Protein AF-A0A7S2E5N7-F1 (afdb_monomer_lite)

Structure (mmCIF, N/CA/C/O backbone):
data_AF-A0A7S2E5N7-F1
#
_entry.id   AF-A0A7S2E5N7-F1
#
loop_
_atom_site.group_PDB
_atom_site.id
_atom_site.type_symbol
_atom_site.label_atom_id
_atom_site.label_alt_id
_atom_site.label_comp_id
_atom_site.label_asym_id
_atom_site.label_entity_id
_atom_site.label_seq_id
_atom_site.pdbx_PDB_ins_code
_atom_site.Cartn_x
_atom_site.Cartn_y
_atom_site.Cartn_z
_atom_site.occupancy
_atom_site.B_iso_or_equiv
_atom_site.auth_seq_id
_atom_site.auth_comp_id
_atom_site.auth_asym_id
_atom_site.auth_atom_id
_atom_site.pdbx_PDB_model_num
ATOM 1 N N . MET A 1 1 ? 35.882 16.442 -10.210 1.00 38.28 1 MET A N 1
ATOM 2 C CA . MET A 1 1 ? 36.477 16.479 -11.564 1.00 38.28 1 MET A CA 1
ATOM 3 C C . MET A 1 1 ? 35.347 16.732 -12.545 1.00 38.28 1 MET A C 1
ATOM 5 O O . MET A 1 1 ? 34.490 15.872 -12.676 1.00 38.28 1 MET A O 1
ATOM 9 N N . SER A 1 2 ? 35.276 17.929 -13.128 1.00 24.86 2 SER A N 1
ATOM 10 C CA . SER A 1 2 ? 34.204 18.296 -14.065 1.00 24.86 2 SER A CA 1
ATOM 11 C C . SER A 1 2 ? 34.407 17.632 -15.429 1.00 24.86 2 SER A C 1
ATOM 13 O O . SER A 1 2 ? 35.551 17.563 -15.889 1.00 24.86 2 SER A O 1
ATOM 15 N N . PRO A 1 3 ? 33.338 17.189 -16.109 1.00 29.69 3 PRO A N 1
ATOM 16 C CA . PRO A 1 3 ? 33.450 16.678 -17.465 1.00 29.69 3 PRO A CA 1
ATOM 17 C C . PRO A 1 3 ? 33.755 17.831 -18.432 1.00 29.69 3 PRO A C 1
ATOM 19 O O . PRO A 1 3 ? 33.106 18.877 -18.407 1.00 29.69 3 PRO A O 1
ATOM 22 N N . LYS A 1 4 ? 34.764 17.644 -19.287 1.00 27.67 4 LYS A N 1
ATOM 23 C CA . LYS A 1 4 ? 35.019 18.513 -20.442 1.00 27.67 4 LYS A CA 1
ATOM 24 C C . LYS A 1 4 ? 34.140 18.047 -21.602 1.00 27.67 4 LYS A C 1
ATOM 26 O O . LYS A 1 4 ? 34.305 16.922 -22.066 1.00 27.67 4 LYS A O 1
ATOM 31 N N . LEU A 1 5 ? 33.260 18.921 -22.092 1.00 29.95 5 LEU A N 1
ATOM 32 C CA . LEU A 1 5 ? 32.645 18.763 -23.410 1.00 29.95 5 LEU A CA 1
ATOM 33 C C . LEU A 1 5 ? 33.728 18.904 -24.486 1.00 29.95 5 LEU A C 1
ATOM 35 O O . LEU A 1 5 ? 34.414 19.925 -24.556 1.00 29.95 5 LEU A O 1
ATOM 39 N N . ILE A 1 6 ? 33.870 17.881 -25.326 1.00 33.41 6 ILE A N 1
ATOM 40 C CA . ILE A 1 6 ? 34.671 17.944 -26.547 1.00 33.41 6 ILE A CA 1
ATOM 41 C C . ILE A 1 6 ? 33.729 18.374 -27.669 1.00 33.41 6 ILE A C 1
ATOM 43 O O . ILE A 1 6 ? 32.835 17.635 -28.072 1.00 33.41 6 ILE A O 1
ATOM 47 N N . HIS A 1 7 ? 33.922 19.604 -28.133 1.00 31.59 7 HIS A N 1
ATOM 48 C CA . HIS A 1 7 ? 33.213 20.175 -29.268 1.00 31.59 7 HIS A CA 1
ATOM 49 C C . HIS A 1 7 ? 33.790 19.560 -30.550 1.00 31.59 7 HIS A C 1
ATOM 51 O O . HIS A 1 7 ? 34.915 19.874 -30.940 1.00 31.59 7 HIS A O 1
ATOM 57 N N . PHE A 1 8 ? 33.040 18.676 -31.207 1.00 34.97 8 PHE A N 1
ATOM 58 C CA . PHE A 1 8 ? 33.316 18.341 -32.602 1.00 34.97 8 PHE A CA 1
ATOM 59 C C . PHE A 1 8 ? 32.824 19.516 -33.457 1.00 34.97 8 PHE A C 1
ATOM 61 O O . PHE A 1 8 ? 31.727 20.035 -33.242 1.00 34.97 8 PHE A O 1
ATOM 68 N N . GLY A 1 9 ? 33.707 20.040 -34.308 1.00 34.22 9 GLY A N 1
ATOM 69 C CA . GLY A 1 9 ? 33.466 21.262 -35.075 1.00 34.22 9 GLY A CA 1
ATOM 70 C C . GLY A 1 9 ? 32.307 21.133 -36.074 1.00 34.22 9 GLY A C 1
ATOM 71 O O . GLY A 1 9 ? 31.934 20.019 -36.442 1.00 34.22 9 GLY A O 1
ATOM 72 N N . PRO A 1 10 ? 31.749 22.259 -36.547 1.00 36.84 10 PRO A N 1
ATOM 73 C CA . PRO A 1 10 ? 30.744 22.249 -37.594 1.00 36.84 10 PRO A CA 1
ATOM 74 C C . PRO A 1 10 ? 31.428 22.238 -38.964 1.00 36.84 10 PRO A C 1
ATOM 76 O O . PRO A 1 10 ? 32.182 23.145 -39.295 1.00 36.84 10 PRO A O 1
ATOM 79 N N . ASN A 1 11 ? 31.144 21.212 -39.755 1.00 33.34 11 ASN A N 1
ATOM 80 C CA . ASN A 1 11 ? 31.268 21.178 -41.212 1.00 33.34 11 ASN A CA 1
ATOM 81 C C . ASN A 1 11 ? 30.234 20.132 -41.673 1.00 33.34 11 ASN A C 1
ATOM 83 O O . ASN A 1 11 ? 30.230 19.046 -41.107 1.00 33.34 11 ASN A O 1
ATOM 87 N N . ILE A 1 12 ? 29.327 20.283 -42.636 1.00 34.44 12 ILE A N 1
ATOM 88 C CA . ILE A 1 12 ? 28.968 21.272 -43.659 1.00 34.44 12 ILE A CA 1
ATOM 89 C C . ILE A 1 12 ? 27.537 20.868 -44.091 1.00 34.44 12 ILE A C 1
ATOM 91 O O . ILE A 1 12 ? 27.281 19.677 -44.236 1.00 34.44 12 ILE A O 1
ATOM 95 N N . PHE A 1 13 ? 26.652 21.832 -44.336 1.00 32.62 13 PHE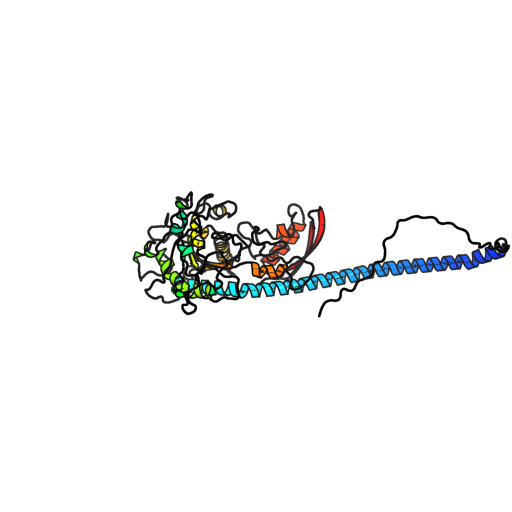 A N 1
ATOM 96 C CA . PHE A 1 13 ? 25.594 21.816 -45.368 1.00 32.62 13 PHE A CA 1
ATOM 97 C C . PHE A 1 13 ? 25.376 23.301 -45.684 1.00 32.62 13 PHE A C 1
ATOM 99 O O . PHE A 1 13 ? 25.007 24.064 -44.798 1.00 32.62 13 PHE A O 1
ATOM 106 N N . ASP A 1 14 ? 26.052 23.827 -46.694 1.00 34.06 14 ASP A N 1
ATOM 107 C CA . ASP A 1 14 ? 25.690 23.857 -48.115 1.00 34.06 14 ASP A CA 1
ATOM 108 C C . ASP A 1 14 ? 24.516 24.791 -48.455 1.00 34.06 14 ASP A C 1
ATOM 110 O O . ASP A 1 14 ? 23.426 24.716 -47.896 1.00 34.06 14 ASP A O 1
ATOM 114 N N . ASP A 1 15 ? 24.859 25.618 -49.435 1.00 34.59 15 ASP A N 1
ATOM 115 C CA . ASP A 1 15 ? 24.103 26.408 -50.392 1.00 34.59 15 ASP A CA 1
ATOM 116 C C . ASP A 1 15 ? 23.296 27.662 -50.015 1.00 34.59 15 ASP A C 1
ATOM 118 O O . ASP A 1 15 ? 22.478 27.711 -49.098 1.00 34.59 15 ASP A O 1
ATOM 122 N N . GLY A 1 16 ? 23.500 28.674 -50.868 1.00 31.98 16 GLY A N 1
ATOM 123 C CA . GLY A 1 16 ? 22.675 29.872 -50.979 1.00 31.98 16 GLY A CA 1
ATOM 124 C C . GLY A 1 16 ? 23.368 31.177 -50.592 1.00 31.98 16 GLY A C 1
ATOM 125 O O . GLY A 1 16 ? 23.094 31.716 -49.529 1.00 31.98 16 GLY A O 1
ATOM 126 N N . ASP A 1 17 ? 24.206 31.739 -51.470 1.00 31.36 17 ASP A N 1
ATOM 127 C CA . ASP A 1 17 ? 23.758 32.918 -52.228 1.00 31.36 17 ASP A CA 1
ATOM 128 C C . ASP A 1 17 ? 24.754 33.313 -53.334 1.00 31.36 17 ASP A C 1
ATOM 130 O O . ASP A 1 17 ? 25.907 33.697 -53.124 1.00 31.36 17 ASP A O 1
ATOM 134 N N . THR A 1 18 ? 24.239 33.234 -54.550 1.00 41.03 18 THR A N 1
ATOM 135 C CA . THR A 1 18 ? 24.543 34.071 -55.703 1.00 41.03 18 THR A CA 1
ATOM 136 C C . THR A 1 18 ? 25.158 35.441 -55.385 1.00 41.03 18 THR A C 1
ATOM 138 O O . THR A 1 18 ? 24.499 36.311 -54.824 1.00 41.03 18 THR A O 1
ATOM 141 N N . ARG A 1 19 ? 26.344 35.727 -55.944 1.00 34.19 19 ARG A N 1
ATOM 142 C CA . ARG A 1 19 ? 26.562 36.985 -56.687 1.00 34.19 19 ARG A CA 1
ATOM 143 C C . ARG A 1 19 ? 27.812 36.974 -57.557 1.00 34.19 19 ARG A C 1
ATOM 145 O O . ARG A 1 19 ? 28.945 36.845 -57.109 1.00 34.19 19 ARG A O 1
ATOM 152 N N . SER A 1 20 ? 27.547 37.200 -58.836 1.00 42.69 20 SER A N 1
ATOM 153 C CA . SER A 1 20 ? 28.488 37.586 -59.871 1.00 42.69 20 SER A CA 1
ATOM 154 C C . SER A 1 20 ? 29.316 38.809 -59.473 1.00 42.69 20 SER A C 1
ATOM 156 O O . SER A 1 20 ? 28.750 39.878 -59.245 1.00 42.69 20 SER A O 1
ATOM 158 N N . VAL A 1 21 ? 30.641 38.702 -59.553 1.00 37.00 21 VAL A N 1
ATOM 159 C CA . VAL A 1 21 ? 31.496 39.825 -59.963 1.00 37.00 21 VAL A CA 1
ATOM 160 C C . VAL A 1 21 ? 32.551 39.284 -60.921 1.00 37.00 21 VAL A C 1
ATOM 162 O O . VAL A 1 21 ? 33.635 38.853 -60.545 1.00 37.00 21 VAL A O 1
ATOM 165 N N . MET A 1 22 ? 32.197 39.309 -62.204 1.00 35.25 22 MET A N 1
ATOM 166 C CA . MET A 1 22 ? 33.171 39.371 -63.282 1.00 35.25 22 MET A CA 1
ATOM 167 C C . MET A 1 22 ? 33.842 40.748 -63.221 1.00 35.25 22 MET A C 1
ATOM 169 O O . MET A 1 22 ? 33.178 41.758 -63.439 1.00 35.25 22 MET A O 1
ATOM 173 N N . SER A 1 23 ? 35.155 40.799 -63.003 1.00 32.78 23 SER A N 1
ATOM 174 C CA . SER A 1 23 ? 35.971 41.885 -63.551 1.00 32.78 23 SER A CA 1
ATOM 175 C C . SER A 1 23 ? 37.411 41.430 -63.775 1.00 32.78 23 SER A C 1
ATOM 177 O O . SER A 1 23 ? 38.221 41.340 -62.859 1.00 32.78 23 SER A O 1
ATOM 179 N N . LYS A 1 24 ? 37.661 41.084 -65.041 1.00 43.28 24 LYS A N 1
ATOM 180 C CA . LYS A 1 24 ? 38.868 41.343 -65.835 1.00 43.28 24 LYS A CA 1
ATOM 181 C C . LYS A 1 24 ? 40.167 41.612 -65.060 1.00 43.28 24 LYS A C 1
ATOM 183 O O . LYS A 1 24 ? 40.438 42.749 -64.697 1.00 43.28 24 LYS A O 1
ATOM 188 N N . HIS A 1 25 ? 41.059 40.623 -65.065 1.00 35.06 25 HIS A N 1
ATOM 189 C CA . HIS A 1 25 ? 42.471 40.879 -65.347 1.00 35.06 25 HIS A CA 1
ATOM 190 C C . HIS A 1 25 ? 43.102 39.707 -66.113 1.00 35.06 25 HIS A C 1
ATOM 192 O O . HIS A 1 25 ? 43.329 38.631 -65.580 1.00 35.06 25 HIS A O 1
ATOM 198 N N . VAL A 1 26 ? 43.311 39.960 -67.409 1.00 46.56 26 VAL A N 1
ATOM 199 C CA . VAL A 1 26 ? 44.480 39.591 -68.222 1.00 46.56 26 VAL A CA 1
ATOM 200 C C . VAL A 1 26 ? 45.139 38.243 -67.905 1.00 46.56 26 VAL A C 1
ATOM 202 O O . VAL A 1 26 ? 46.057 38.160 -67.098 1.00 46.56 26 VAL A O 1
ATOM 205 N N . LEU A 1 27 ? 44.762 37.224 -68.678 1.00 40.72 27 LEU A N 1
ATOM 206 C CA . LEU A 1 27 ? 45.676 36.179 -69.142 1.00 40.72 27 LEU A CA 1
ATOM 207 C C . LEU A 1 27 ? 45.363 35.917 -70.622 1.00 40.72 27 LEU A C 1
ATOM 209 O O . LEU A 1 27 ? 44.725 34.933 -70.988 1.00 40.72 27 LEU A O 1
ATOM 213 N N . GLU A 1 28 ? 45.808 36.835 -71.483 1.00 42.47 28 GLU A N 1
ATOM 214 C CA . GLU A 1 28 ? 46.096 36.503 -72.879 1.00 42.47 28 GLU A CA 1
ATOM 215 C C . GLU A 1 28 ? 47.211 35.455 -72.872 1.00 42.47 28 GLU A C 1
ATOM 217 O O . GLU A 1 28 ? 48.400 35.762 -72.783 1.00 42.47 28 GLU A O 1
ATOM 222 N N . ARG A 1 29 ? 46.821 34.181 -72.905 1.00 42.53 29 ARG A N 1
ATOM 223 C CA . ARG A 1 29 ? 47.740 33.081 -73.164 1.00 42.53 29 ARG A CA 1
ATOM 224 C C . ARG A 1 29 ? 47.492 32.629 -74.590 1.00 42.53 29 ARG A C 1
ATOM 226 O O . ARG A 1 29 ? 46.516 31.942 -74.863 1.00 42.53 29 ARG A O 1
ATOM 233 N N . ASN A 1 30 ? 48.385 33.076 -75.469 1.00 41.56 30 ASN A N 1
ATOM 234 C CA . ASN A 1 30 ? 48.567 32.602 -76.835 1.00 41.56 30 ASN A CA 1
ATOM 235 C C . ASN A 1 30 ? 48.132 31.138 -76.990 1.00 41.56 30 ASN A C 1
ATOM 237 O O . ASN A 1 30 ? 48.747 30.243 -76.401 1.00 41.56 30 ASN A O 1
ATOM 241 N N . GLU A 1 31 ? 47.116 30.891 -77.818 1.00 47.56 31 GLU A N 1
ATOM 242 C CA . GLU A 1 31 ? 46.881 29.571 -78.393 1.00 47.56 31 GLU A CA 1
ATOM 243 C C . GLU A 1 31 ? 48.090 29.228 -79.267 1.00 47.56 31 GLU A C 1
ATOM 245 O O . GLU A 1 31 ? 48.188 29.593 -80.438 1.00 47.56 31 GLU A O 1
ATOM 250 N N . GLY A 1 32 ? 49.076 28.571 -78.656 1.00 46.22 32 GLY A N 1
ATOM 251 C CA . GLY A 1 32 ? 50.241 28.081 -79.367 1.00 46.22 32 GLY A CA 1
ATOM 252 C C . GLY A 1 32 ? 49.816 27.109 -80.481 1.00 46.22 32 GLY A C 1
ATOM 253 O O . GLY A 1 32 ? 48.914 26.291 -80.277 1.00 46.22 32 GLY A O 1
ATOM 254 N N . PRO A 1 33 ? 50.495 27.110 -81.641 1.00 52.97 33 PRO A N 1
ATOM 255 C CA . PRO A 1 33 ? 50.171 26.276 -82.808 1.00 52.97 33 PRO A CA 1
ATOM 256 C C . PRO A 1 33 ? 50.365 24.754 -82.600 1.00 52.97 33 PRO A C 1
ATOM 258 O O . PRO A 1 33 ? 50.313 23.981 -83.556 1.00 52.97 33 PRO A O 1
ATOM 261 N N . LEU A 1 34 ? 50.549 24.289 -81.360 1.00 52.31 34 LEU A N 1
ATOM 262 C CA . LEU A 1 34 ? 50.794 22.888 -80.998 1.00 52.31 34 LEU A CA 1
ATOM 263 C C . LEU A 1 34 ? 49.529 22.007 -81.032 1.00 52.31 34 LEU A C 1
ATOM 265 O O . LEU A 1 34 ? 49.624 20.817 -81.325 1.00 52.31 34 LEU A O 1
ATOM 269 N N . LEU A 1 35 ? 48.330 22.573 -80.839 1.00 52.44 35 LEU A N 1
ATOM 270 C CA . LEU A 1 35 ? 47.051 21.829 -80.830 1.00 52.44 35 LEU A CA 1
ATOM 271 C C . LEU A 1 35 ? 46.568 21.354 -82.221 1.00 52.44 35 LEU A C 1
ATOM 273 O O . LEU A 1 35 ? 45.646 20.531 -82.323 1.00 52.44 35 LEU A O 1
ATOM 277 N N . LYS A 1 36 ? 47.193 21.839 -83.306 1.00 54.59 36 LYS A N 1
ATOM 278 C CA . LYS A 1 36 ? 46.898 21.435 -84.697 1.00 54.59 36 LYS A CA 1
ATOM 279 C C . LYS A 1 36 ? 47.844 20.360 -85.249 1.00 54.59 36 LYS A C 1
ATOM 281 O O . LYS A 1 36 ? 47.576 19.825 -86.325 1.00 54.59 36 LYS A O 1
ATOM 286 N N . LEU A 1 37 ? 48.907 19.987 -84.532 1.00 58.72 37 LEU A N 1
ATOM 287 C CA . LEU A 1 37 ? 49.806 18.917 -84.970 1.00 58.72 37 LEU A CA 1
ATOM 288 C C . LEU A 1 37 ? 49.152 17.544 -84.764 1.00 58.72 37 LEU A C 1
ATOM 290 O O . LEU A 1 37 ? 48.851 17.141 -83.640 1.00 58.72 37 LEU A O 1
ATOM 294 N N . ARG A 1 38 ? 48.969 16.791 -85.862 1.00 67.62 38 ARG A N 1
ATOM 295 C CA . ARG A 1 38 ? 48.441 15.410 -85.839 1.00 67.62 38 ARG A CA 1
ATOM 296 C C . ARG A 1 38 ? 49.212 14.525 -84.854 1.00 67.62 38 ARG A C 1
ATOM 298 O O . ARG A 1 38 ? 48.595 13.736 -84.152 1.00 67.62 38 ARG A O 1
ATOM 305 N N . LEU A 1 39 ? 50.530 14.710 -84.754 1.00 69.88 39 LEU A N 1
ATOM 306 C CA . LEU A 1 39 ? 51.394 13.963 -83.837 1.00 69.88 39 LEU A CA 1
ATOM 307 C C . LEU A 1 39 ? 51.073 14.243 -82.357 1.00 69.88 39 LEU A C 1
ATOM 309 O O . LEU A 1 39 ? 51.044 13.320 -81.554 1.00 69.88 39 LEU A O 1
ATOM 313 N N . PHE A 1 40 ? 50.763 15.495 -81.999 1.00 71.75 40 PHE A N 1
ATOM 314 C CA . PHE A 1 40 ? 50.381 15.871 -80.634 1.00 71.75 40 PHE A CA 1
ATOM 315 C C . PHE A 1 40 ? 49.036 15.248 -80.241 1.00 71.75 40 PHE A C 1
ATOM 317 O O . PHE A 1 40 ? 48.906 14.710 -79.148 1.00 71.75 40 PHE A O 1
ATOM 324 N N . ARG A 1 41 ? 48.061 15.216 -81.162 1.00 68.00 41 ARG A N 1
ATOM 325 C CA . ARG A 1 41 ? 46.785 14.505 -80.948 1.00 68.00 41 ARG A CA 1
ATOM 326 C C . ARG A 1 41 ? 46.974 12.995 -80.803 1.00 68.00 41 ARG A C 1
ATOM 328 O O . ARG A 1 41 ? 46.280 12.390 -79.996 1.00 68.00 41 ARG A O 1
ATOM 335 N N . TRP A 1 42 ? 47.922 12.404 -81.532 1.00 76.81 42 TRP A N 1
ATOM 336 C CA . TRP A 1 42 ? 48.291 10.995 -81.373 1.00 76.81 42 TRP A CA 1
ATOM 337 C C . TRP A 1 42 ? 48.963 10.719 -80.025 1.00 76.81 42 TRP A C 1
ATOM 339 O O . TRP A 1 42 ? 48.611 9.741 -79.383 1.00 76.81 42 TRP A O 1
ATOM 349 N N . ILE A 1 43 ? 49.859 11.589 -79.548 1.00 76.69 43 ILE A N 1
ATOM 350 C CA . ILE A 1 43 ? 50.475 11.459 -78.215 1.00 76.69 43 ILE A CA 1
ATOM 351 C C . ILE A 1 43 ? 49.420 11.625 -77.112 1.00 76.69 43 ILE A C 1
ATOM 353 O O . ILE A 1 43 ? 49.357 10.815 -76.191 1.00 76.69 43 ILE A O 1
ATOM 357 N N . VAL A 1 44 ? 48.541 12.624 -77.218 1.00 76.06 44 VAL A N 1
ATOM 358 C CA . VAL A 1 44 ? 47.434 12.803 -76.268 1.00 76.06 44 VAL A CA 1
ATOM 359 C C . VAL A 1 44 ? 46.489 11.595 -76.306 1.00 76.06 44 VAL A C 1
ATOM 361 O O . VAL A 1 44 ? 46.144 11.065 -75.257 1.00 76.06 44 VAL A O 1
ATOM 364 N N . GLY A 1 45 ? 46.127 11.101 -77.492 1.00 73.81 45 GLY A N 1
ATOM 365 C CA . GLY A 1 45 ? 45.219 9.964 -77.657 1.00 73.81 45 GLY A CA 1
ATOM 366 C C . GLY A 1 45 ? 45.802 8.602 -77.264 1.00 73.81 45 GLY A C 1
ATOM 367 O O . GLY A 1 45 ? 45.065 7.772 -76.746 1.00 73.81 45 GLY A O 1
ATOM 368 N N . LEU A 1 46 ? 47.100 8.359 -77.479 1.00 80.06 46 LEU A N 1
ATOM 369 C CA . LEU A 1 46 ? 47.747 7.068 -77.193 1.00 80.06 46 LEU A CA 1
ATOM 370 C C . LEU A 1 46 ? 48.449 7.006 -75.840 1.00 80.06 46 LEU A C 1
ATOM 372 O O . LEU A 1 46 ? 48.663 5.911 -75.333 1.00 80.06 46 LEU A O 1
ATOM 376 N N . VAL A 1 47 ? 48.842 8.143 -75.266 1.00 80.00 47 VAL A N 1
ATOM 377 C CA . VAL A 1 47 ? 49.600 8.172 -74.006 1.00 80.00 47 VAL A CA 1
ATOM 378 C C . VAL A 1 47 ? 48.758 8.784 -72.897 1.00 80.00 47 VAL A C 1
ATOM 380 O O . VAL A 1 47 ? 48.544 8.150 -71.867 1.00 80.00 47 VAL A O 1
ATOM 383 N N . VAL A 1 48 ? 48.226 9.989 -73.110 1.00 80.38 48 VAL A N 1
ATOM 384 C CA . VAL A 1 48 ? 47.514 10.727 -72.054 1.00 80.38 48 VAL A CA 1
ATOM 385 C C . VAL A 1 48 ? 46.138 10.125 -71.777 1.00 80.38 48 VAL A C 1
ATOM 387 O O . VAL A 1 48 ? 45.798 9.920 -70.617 1.00 80.38 48 VAL A O 1
ATOM 390 N N . VAL A 1 49 ? 45.357 9.795 -72.809 1.00 77.75 49 VAL A N 1
ATOM 391 C CA . VAL A 1 49 ? 44.014 9.219 -72.629 1.00 77.75 49 VAL A CA 1
ATOM 392 C C . VAL A 1 49 ? 44.067 7.870 -71.899 1.00 77.75 49 VAL A C 1
ATOM 394 O O . VAL A 1 49 ? 43.345 7.740 -70.914 1.00 77.75 49 VAL A O 1
ATOM 397 N N . PRO A 1 50 ? 44.931 6.897 -72.254 1.00 85.38 50 PRO A N 1
ATOM 398 C CA . PRO A 1 50 ? 45.041 5.657 -71.486 1.00 85.38 50 PRO A CA 1
ATOM 399 C C . PRO A 1 50 ? 45.498 5.881 -70.046 1.00 85.38 50 PRO A C 1
ATOM 401 O O . PRO A 1 50 ? 44.958 5.24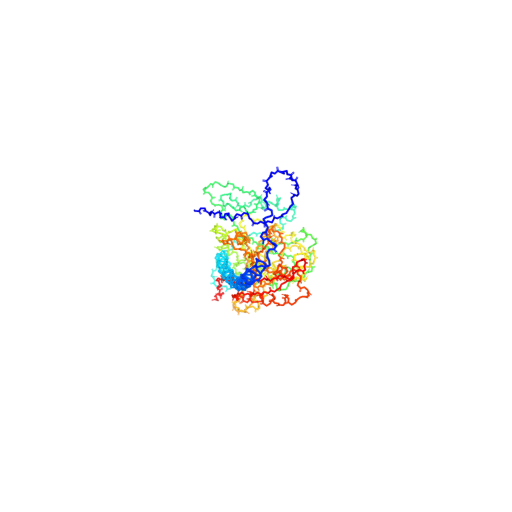6 -69.148 1.00 85.38 50 PRO A O 1
ATOM 404 N N . LEU A 1 51 ? 46.425 6.815 -69.800 1.00 82.19 51 LEU A N 1
ATOM 405 C CA . LEU A 1 51 ? 46.836 7.175 -68.439 1.00 82.19 51 LEU A CA 1
ATOM 406 C C . LEU A 1 51 ? 45.670 7.739 -67.619 1.00 82.19 51 LEU A C 1
ATOM 408 O O . LEU A 1 51 ? 45.473 7.310 -66.487 1.00 82.19 51 LEU A O 1
ATOM 412 N N . VAL A 1 52 ? 44.875 8.647 -68.192 1.00 82.06 52 VAL A N 1
ATOM 413 C CA . VAL A 1 52 ? 43.692 9.223 -67.531 1.00 82.06 52 VAL A CA 1
ATOM 414 C C . VAL A 1 52 ? 42.603 8.170 -67.316 1.00 82.06 52 VAL A C 1
ATOM 416 O O . VAL A 1 52 ? 41.977 8.134 -66.263 1.00 82.06 52 VAL A O 1
ATOM 419 N N . VAL A 1 53 ? 42.379 7.277 -68.282 1.00 86.50 53 VAL A N 1
ATOM 420 C CA . VAL A 1 53 ? 41.414 6.178 -68.130 1.00 86.50 53 VAL A CA 1
ATOM 421 C C . VAL A 1 53 ? 41.862 5.228 -67.020 1.00 86.50 53 VAL A C 1
ATOM 423 O O . VAL A 1 53 ? 41.053 4.867 -66.171 1.00 86.50 53 VAL A O 1
ATOM 426 N N . VAL A 1 54 ? 43.146 4.864 -66.970 1.00 88.69 54 VAL A N 1
ATOM 427 C CA . VAL A 1 54 ? 43.694 3.999 -65.917 1.00 88.69 54 VAL A CA 1
ATOM 428 C C . VAL A 1 54 ? 43.586 4.662 -64.545 1.00 88.69 54 VAL A C 1
ATOM 430 O O . VAL A 1 54 ? 43.163 3.999 -63.602 1.00 88.69 54 VAL A O 1
ATOM 433 N N . THR A 1 55 ? 43.896 5.955 -64.409 1.00 84.19 55 THR A N 1
ATOM 434 C CA . THR A 1 55 ? 43.746 6.646 -63.119 1.00 84.19 55 THR A CA 1
ATOM 435 C C . THR A 1 55 ? 42.288 6.735 -62.686 1.00 84.19 55 THR A C 1
ATOM 437 O O . THR A 1 55 ? 42.001 6.446 -61.530 1.00 84.19 55 THR A O 1
ATOM 440 N N . VAL A 1 56 ? 41.355 7.038 -63.596 1.00 86.25 56 VAL A N 1
ATOM 441 C CA . VAL A 1 56 ? 39.912 7.049 -63.294 1.00 86.25 56 VAL A CA 1
ATOM 442 C C . VAL A 1 56 ? 39.423 5.663 -62.872 1.00 86.25 56 VAL A C 1
ATOM 444 O O . VAL A 1 56 ? 38.690 5.555 -61.891 1.00 86.25 56 VAL A O 1
ATOM 447 N N . VAL A 1 57 ? 39.850 4.598 -63.558 1.00 88.69 57 VAL A N 1
ATOM 448 C CA . VAL A 1 57 ? 39.487 3.217 -63.202 1.00 88.69 57 VAL A CA 1
ATOM 449 C C . VAL A 1 57 ? 40.053 2.837 -61.833 1.00 88.69 57 VAL A C 1
ATOM 451 O O . VAL A 1 57 ? 39.315 2.304 -61.009 1.00 88.69 57 VAL A O 1
ATOM 454 N N . ILE A 1 58 ? 41.321 3.150 -61.546 1.00 87.19 58 ILE A N 1
ATOM 455 C CA . ILE A 1 58 ? 41.928 2.898 -60.229 1.00 87.19 58 ILE A CA 1
ATOM 456 C C . ILE A 1 58 ? 41.185 3.676 -59.141 1.00 87.19 58 ILE A C 1
ATOM 458 O O . ILE A 1 58 ? 40.823 3.091 -58.123 1.00 87.19 58 ILE A O 1
ATOM 462 N N . SER A 1 59 ? 40.907 4.965 -59.356 1.00 80.50 59 SER A N 1
ATOM 463 C CA . SER A 1 59 ? 40.148 5.781 -58.408 1.00 80.50 59 SER A CA 1
ATOM 464 C C . SER A 1 59 ? 38.755 5.208 -58.161 1.00 80.50 59 SER A C 1
ATOM 466 O O . SER A 1 59 ? 38.376 5.052 -57.008 1.00 80.50 59 SER A O 1
ATOM 468 N N . ALA A 1 60 ? 38.024 4.814 -59.207 1.00 83.06 60 ALA A N 1
ATOM 469 C CA . ALA A 1 60 ? 36.702 4.207 -59.068 1.00 83.06 60 ALA A CA 1
ATOM 470 C C . ALA A 1 60 ? 36.751 2.884 -58.285 1.00 83.06 60 ALA A C 1
ATOM 472 O O . ALA A 1 60 ? 35.942 2.679 -57.381 1.00 83.06 60 ALA A O 1
ATOM 473 N N . VAL A 1 61 ? 37.721 2.009 -58.574 1.00 89.06 61 VAL A N 1
ATOM 474 C CA . VAL A 1 61 ? 37.902 0.738 -57.851 1.00 89.06 61 VAL A CA 1
ATOM 475 C C . VAL A 1 61 ? 38.229 0.987 -56.378 1.00 89.06 61 VAL A C 1
ATOM 477 O O . VAL A 1 61 ? 37.616 0.370 -55.509 1.00 89.06 61 VAL A O 1
ATOM 480 N N . VAL A 1 62 ? 39.137 1.920 -56.079 1.00 84.50 62 VAL A N 1
ATOM 481 C CA . VAL A 1 62 ? 39.495 2.282 -54.699 1.00 84.50 62 VAL A CA 1
ATOM 482 C C . VAL A 1 62 ? 38.304 2.903 -53.965 1.00 84.50 62 VAL A C 1
ATOM 484 O O . VAL A 1 62 ? 38.051 2.539 -52.820 1.00 84.50 62 VAL A O 1
ATOM 487 N N . THR A 1 63 ? 37.525 3.781 -54.603 1.00 78.50 63 THR A N 1
ATOM 488 C CA . THR A 1 63 ? 36.313 4.364 -54.005 1.00 78.50 63 THR A CA 1
ATOM 489 C C . THR A 1 63 ? 35.258 3.300 -53.705 1.00 78.50 63 THR A C 1
ATOM 491 O O . THR A 1 63 ? 34.663 3.335 -52.631 1.00 78.50 63 THR A O 1
ATOM 494 N N . VAL A 1 64 ? 35.048 2.327 -54.599 1.00 83.62 64 VAL A N 1
ATOM 495 C CA . VAL A 1 64 ? 34.123 1.205 -54.360 1.00 83.62 64 VAL A CA 1
ATOM 496 C C . VAL A 1 64 ? 34.608 0.335 -53.200 1.00 83.62 64 VAL A C 1
ATOM 498 O O . VAL A 1 64 ? 33.816 0.008 -52.319 1.00 83.62 64 VAL A O 1
ATOM 501 N N . GLN A 1 65 ? 35.901 0.005 -53.151 1.00 82.25 65 GLN A N 1
ATOM 502 C CA . GLN A 1 65 ? 36.475 -0.781 -52.054 1.00 82.25 65 GLN A CA 1
ATOM 503 C C . GLN A 1 65 ? 36.388 -0.049 -50.711 1.00 82.25 65 GLN A C 1
ATOM 505 O O . GLN A 1 65 ? 35.993 -0.649 -49.713 1.00 82.25 65 GLN A O 1
ATOM 510 N N . LEU A 1 66 ? 36.693 1.253 -50.683 1.00 73.88 66 LEU A N 1
ATOM 511 C CA . LEU A 1 66 ? 36.532 2.084 -49.491 1.00 73.88 66 LEU A CA 1
ATOM 512 C C . LEU A 1 66 ? 35.067 2.149 -49.064 1.00 73.88 66 LEU A C 1
ATOM 514 O O . LEU A 1 66 ? 34.780 1.931 -47.894 1.00 73.88 66 LEU A O 1
ATOM 518 N N . SER A 1 67 ? 34.137 2.389 -49.991 1.00 75.19 67 SER A N 1
ATOM 519 C CA . SER A 1 67 ? 32.702 2.433 -49.695 1.00 75.19 67 SER A CA 1
ATOM 520 C C . SER A 1 67 ? 32.210 1.120 -49.083 1.00 75.19 67 SER A C 1
ATOM 522 O O . SER A 1 67 ? 31.573 1.151 -48.035 1.00 75.19 67 SER A O 1
ATOM 524 N N . GLN A 1 68 ? 32.569 -0.028 -49.665 1.00 78.12 68 GLN A N 1
ATOM 525 C CA . GLN A 1 68 ? 32.210 -1.343 -49.126 1.00 78.12 68 GLN A CA 1
ATOM 526 C C . GLN A 1 68 ? 32.824 -1.585 -47.741 1.00 78.12 68 GLN A C 1
ATOM 528 O O . GLN A 1 68 ? 32.141 -2.071 -46.837 1.00 78.12 68 GLN A O 1
ATOM 533 N N . HIS A 1 69 ? 34.091 -1.208 -47.548 1.00 75.12 69 HIS A N 1
ATOM 534 C CA . HIS A 1 69 ? 34.764 -1.362 -46.264 1.00 75.12 69 HIS A CA 1
ATOM 535 C C . HIS A 1 69 ? 34.146 -0.463 -45.184 1.00 75.12 69 HIS A C 1
ATOM 537 O O . HIS A 1 69 ? 33.866 -0.940 -44.086 1.00 75.12 69 HIS A O 1
ATOM 543 N N . PHE A 1 70 ? 33.833 0.796 -45.503 1.00 72.56 70 PHE A N 1
ATOM 544 C CA . PHE A 1 70 ? 33.142 1.713 -44.595 1.00 72.56 70 PHE A CA 1
ATOM 545 C C . PHE A 1 70 ? 31.736 1.232 -44.236 1.00 72.56 70 PHE A C 1
ATOM 547 O O . PHE A 1 70 ? 31.371 1.294 -43.066 1.00 72.56 70 PHE A O 1
ATOM 554 N N . THR A 1 71 ? 30.961 0.700 -45.188 1.00 73.56 71 THR A N 1
ATOM 555 C CA . THR A 1 71 ? 29.653 0.103 -44.879 1.00 73.56 71 THR A CA 1
ATOM 556 C C . THR A 1 71 ? 29.802 -1.084 -43.928 1.00 73.56 71 THR A C 1
ATOM 558 O O . THR A 1 71 ? 29.062 -1.169 -42.951 1.00 73.56 71 THR A O 1
ATOM 561 N N . SER A 1 72 ? 30.790 -1.960 -44.148 1.00 73.12 72 SER A N 1
ATOM 562 C CA . SER A 1 72 ? 31.047 -3.093 -43.246 1.00 73.12 72 SER A CA 1
ATOM 563 C C . SER A 1 72 ? 31.497 -2.656 -41.845 1.00 73.12 72 SER A C 1
ATOM 565 O O . SER A 1 72 ? 31.006 -3.186 -40.852 1.00 73.12 72 SER A O 1
ATOM 567 N N . LEU A 1 73 ? 32.363 -1.640 -41.749 1.00 70.81 73 LEU A N 1
ATOM 568 C CA . LEU A 1 73 ? 32.796 -1.049 -40.482 1.00 70.81 73 LEU A CA 1
ATOM 569 C C . LEU A 1 73 ? 31.632 -0.391 -39.743 1.00 70.81 73 LEU A C 1
ATOM 571 O O . LEU A 1 73 ? 31.549 -0.517 -38.526 1.00 70.81 73 LEU A O 1
ATOM 575 N N . ASN A 1 74 ? 30.722 0.267 -40.463 1.00 78.62 74 ASN A N 1
ATOM 576 C CA . ASN A 1 74 ? 29.548 0.890 -39.865 1.00 78.62 74 ASN A CA 1
ATOM 577 C C . ASN A 1 74 ? 28.638 -0.154 -39.207 1.00 78.62 74 ASN A C 1
ATOM 579 O O . ASN A 1 74 ? 28.225 0.045 -38.073 1.00 78.62 74 ASN A O 1
ATOM 583 N N . VAL A 1 75 ? 28.403 -1.299 -39.862 1.00 81.31 75 VAL A N 1
ATOM 584 C CA . VAL A 1 75 ? 27.626 -2.404 -39.270 1.00 81.31 75 VAL A CA 1
ATOM 585 C C . VAL A 1 75 ? 28.313 -2.950 -38.017 1.00 81.31 75 VAL A C 1
ATOM 587 O O . VAL A 1 75 ? 27.670 -3.084 -36.984 1.00 81.31 75 VAL A O 1
ATOM 590 N N . VAL A 1 76 ? 29.628 -3.192 -38.062 1.00 82.44 76 VAL A N 1
ATOM 591 C CA . VAL A 1 76 ? 30.378 -3.709 -36.901 1.00 82.44 76 VAL A CA 1
ATOM 592 C C . VAL A 1 76 ? 30.370 -2.723 -35.730 1.00 82.44 76 VAL A C 1
ATOM 594 O O . VAL A 1 76 ? 30.181 -3.127 -34.584 1.00 82.44 76 VAL A O 1
ATOM 597 N N . VAL A 1 77 ? 30.567 -1.430 -35.997 1.00 81.88 77 VAL A N 1
ATOM 598 C CA . VAL A 1 77 ? 30.525 -0.385 -34.963 1.00 81.88 77 VAL A CA 1
ATOM 599 C C . VAL A 1 77 ? 29.113 -0.241 -34.407 1.00 81.88 77 VAL A C 1
ATOM 601 O O . VAL A 1 77 ? 28.961 -0.121 -33.195 1.00 81.88 77 VAL A O 1
ATOM 604 N N . GLN A 1 78 ? 28.089 -0.299 -35.259 1.00 82.38 78 GLN A N 1
ATOM 605 C CA . GLN A 1 78 ? 26.692 -0.256 -34.843 1.00 82.38 78 GLN A CA 1
ATOM 606 C C . GLN A 1 78 ? 26.336 -1.457 -33.958 1.00 82.38 78 GLN A C 1
ATOM 608 O O . GLN A 1 78 ? 25.753 -1.267 -32.895 1.00 82.38 78 GLN A O 1
ATOM 613 N N . ASP A 1 79 ? 26.733 -2.672 -34.334 1.00 85.00 79 ASP A N 1
ATOM 614 C CA . ASP A 1 79 ? 26.493 -3.875 -33.534 1.00 85.00 79 ASP A CA 1
ATOM 615 C C . ASP A 1 79 ? 27.224 -3.816 -32.188 1.00 85.00 79 ASP A C 1
ATOM 617 O O . ASP A 1 79 ? 26.631 -4.117 -31.150 1.00 85.00 79 ASP A O 1
ATOM 621 N N . ALA A 1 80 ? 28.485 -3.371 -32.180 1.00 85.44 80 ALA A N 1
ATOM 622 C CA . ALA A 1 80 ? 29.256 -3.186 -30.952 1.00 85.44 80 ALA A CA 1
ATOM 623 C C . ALA A 1 80 ? 28.641 -2.109 -30.045 1.00 85.44 80 ALA A C 1
ATOM 625 O O . ALA A 1 80 ? 28.563 -2.296 -28.830 1.00 85.44 80 ALA A O 1
ATOM 626 N N . TYR A 1 81 ? 28.171 -1.003 -30.627 1.00 85.19 81 TYR A N 1
ATOM 627 C CA . TYR A 1 81 ? 27.483 0.066 -29.908 1.00 85.19 81 TYR A CA 1
ATOM 628 C C . TYR A 1 81 ? 26.182 -0.441 -29.281 1.00 85.19 81 TYR A C 1
ATOM 630 O O . TYR A 1 81 ? 25.979 -0.289 -28.079 1.00 85.19 81 TYR A O 1
ATOM 638 N N . ILE A 1 82 ? 25.348 -1.134 -30.058 1.00 85.31 82 ILE A N 1
ATOM 639 C CA . ILE A 1 82 ? 24.106 -1.733 -29.567 1.00 85.31 82 ILE A CA 1
ATOM 640 C C . ILE A 1 82 ? 24.405 -2.759 -28.461 1.00 85.31 82 ILE A C 1
ATOM 642 O O . ILE A 1 82 ? 23.704 -2.806 -27.452 1.00 85.31 82 ILE A O 1
ATOM 646 N N . GLN A 1 83 ? 25.439 -3.590 -28.616 1.00 88.50 83 GLN A N 1
ATOM 647 C CA . GLN A 1 83 ? 25.837 -4.548 -27.585 1.00 88.50 83 GLN A CA 1
ATOM 648 C C . GLN A 1 83 ? 26.241 -3.831 -26.290 1.00 88.50 83 GLN A C 1
ATOM 650 O O . GLN A 1 83 ? 25.787 -4.221 -25.212 1.00 88.50 83 GLN A O 1
ATOM 655 N N . LEU A 1 84 ? 27.032 -2.761 -26.390 1.00 87.56 84 LEU A N 1
ATOM 656 C CA . LEU A 1 84 ? 27.426 -1.950 -25.243 1.00 87.56 84 LEU A CA 1
ATOM 657 C C . LEU A 1 84 ? 26.212 -1.301 -24.563 1.00 87.56 84 LEU A C 1
ATOM 659 O O . LEU A 1 84 ? 26.107 -1.365 -23.341 1.00 87.56 84 LEU A O 1
ATOM 663 N N . GLU A 1 85 ? 25.267 -0.750 -25.328 1.00 85.69 85 GLU A N 1
ATOM 664 C CA . GLU A 1 85 ? 24.018 -0.199 -24.788 1.00 85.69 85 GLU A CA 1
ATOM 665 C C . GLU A 1 85 ? 23.186 -1.266 -24.070 1.00 85.69 85 GLU A C 1
ATOM 667 O O . GLU A 1 85 ? 22.720 -1.035 -22.956 1.00 85.69 85 GLU A O 1
ATOM 672 N N . THR A 1 86 ? 23.041 -2.464 -24.649 1.00 88.62 86 THR A N 1
ATOM 673 C CA . THR A 1 86 ? 22.291 -3.554 -23.996 1.00 88.62 86 THR A CA 1
ATOM 674 C C . THR A 1 86 ? 22.945 -4.022 -22.695 1.00 88.62 86 THR A C 1
ATOM 676 O O . THR A 1 86 ? 22.238 -4.320 -21.731 1.00 88.62 86 THR A O 1
ATOM 679 N N . GLN A 1 87 ? 24.281 -4.048 -22.635 1.00 89.44 87 GLN A N 1
ATOM 680 C CA . GLN A 1 87 ? 25.027 -4.371 -21.417 1.00 89.44 87 GLN A CA 1
ATOM 681 C C . GLN A 1 87 ? 24.901 -3.265 -20.370 1.00 89.44 87 GLN A C 1
ATOM 683 O O . GLN A 1 87 ? 24.654 -3.559 -19.201 1.00 89.44 87 GLN A O 1
ATOM 688 N N . ALA A 1 88 ? 25.024 -2.002 -20.784 1.00 87.44 88 ALA A N 1
ATOM 689 C CA . ALA A 1 88 ? 24.855 -0.853 -19.905 1.00 87.44 88 ALA A CA 1
ATOM 690 C C . ALA A 1 88 ? 23.440 -0.811 -19.310 1.00 87.44 88 ALA A C 1
ATOM 692 O O . ALA A 1 88 ? 23.296 -0.637 -18.101 1.00 87.44 88 ALA A O 1
ATOM 693 N N . ALA A 1 89 ? 22.411 -1.060 -20.126 1.00 87.62 89 ALA A N 1
ATOM 694 C CA . ALA A 1 89 ? 21.031 -1.197 -19.669 1.00 87.62 89 ALA A CA 1
ATOM 695 C C . ALA A 1 89 ? 20.872 -2.361 -18.676 1.00 87.62 89 ALA A C 1
ATOM 697 O O . ALA A 1 89 ? 20.239 -2.187 -17.642 1.00 87.62 89 ALA A O 1
ATOM 698 N N . GLY A 1 90 ? 21.499 -3.516 -18.934 1.00 90.56 90 GLY A N 1
ATOM 699 C CA . GLY A 1 90 ? 21.531 -4.649 -18.001 1.00 90.56 90 GLY A CA 1
ATOM 700 C C . GLY A 1 90 ? 22.080 -4.280 -16.621 1.00 90.56 90 GLY A C 1
ATOM 701 O O . GLY A 1 90 ? 21.420 -4.499 -15.606 1.00 90.56 90 GLY A O 1
ATOM 702 N N . VAL A 1 91 ? 23.265 -3.665 -16.588 1.00 89.81 91 VAL A N 1
ATOM 703 C CA . VAL A 1 91 ? 23.922 -3.233 -15.343 1.00 89.81 91 VAL A CA 1
ATOM 704 C C . VAL A 1 91 ? 23.103 -2.163 -14.619 1.00 89.81 91 VAL A C 1
ATOM 706 O O . VAL A 1 91 ? 22.958 -2.218 -13.400 1.00 89.81 91 VAL A O 1
ATOM 709 N N . ALA A 1 92 ? 22.545 -1.199 -15.352 1.00 87.50 92 ALA A N 1
ATOM 710 C CA . ALA A 1 92 ? 21.708 -0.155 -14.773 1.00 87.50 92 ALA A CA 1
ATOM 711 C C . ALA A 1 92 ? 20.427 -0.720 -14.154 1.00 87.50 92 ALA A C 1
ATOM 713 O O . ALA A 1 92 ? 20.087 -0.358 -13.030 1.00 87.50 92 ALA A O 1
ATOM 714 N N . THR A 1 93 ? 19.753 -1.642 -14.846 1.00 89.94 93 THR A N 1
ATOM 715 C CA . THR A 1 93 ? 18.583 -2.347 -14.314 1.00 89.94 93 THR A CA 1
ATOM 716 C C . THR A 1 93 ? 18.932 -3.103 -13.032 1.00 89.94 93 THR A C 1
ATOM 718 O O . THR A 1 93 ? 18.191 -3.001 -12.058 1.00 89.94 93 THR A O 1
ATOM 721 N N . ASP A 1 94 ? 20.062 -3.816 -12.995 1.00 90.88 94 ASP A N 1
ATOM 722 C CA . ASP A 1 94 ? 20.507 -4.545 -11.801 1.00 90.88 94 ASP A CA 1
ATOM 723 C C . ASP A 1 94 ? 20.764 -3.615 -10.612 1.00 90.88 94 ASP A C 1
ATOM 725 O O . ASP A 1 94 ? 20.299 -3.873 -9.501 1.00 90.88 94 ASP A O 1
ATOM 729 N N . LEU A 1 95 ? 21.490 -2.517 -10.838 1.00 88.31 95 LEU A N 1
ATOM 730 C CA . LEU A 1 95 ? 21.792 -1.539 -9.794 1.00 88.31 95 LEU A CA 1
ATOM 731 C C . LEU A 1 95 ? 20.526 -0.850 -9.285 1.00 88.31 95 LEU A C 1
ATOM 733 O O . LEU A 1 95 ? 20.370 -0.697 -8.075 1.00 88.31 95 LEU A O 1
ATOM 737 N N . ASN A 1 96 ? 19.602 -0.497 -10.181 1.00 87.00 96 ASN A N 1
ATOM 738 C CA . ASN A 1 96 ? 18.306 0.059 -9.804 1.00 87.00 96 ASN A CA 1
ATOM 739 C C . ASN A 1 96 ? 17.498 -0.948 -8.977 1.00 87.00 96 ASN A C 1
ATOM 741 O O . ASN A 1 96 ? 16.982 -0.585 -7.925 1.00 87.00 96 ASN A O 1
ATOM 745 N N . ALA A 1 97 ? 17.432 -2.218 -9.389 1.00 89.19 97 ALA A N 1
ATOM 746 C CA . ALA A 1 97 ? 16.716 -3.253 -8.647 1.00 89.19 97 ALA A CA 1
ATOM 747 C C . ALA A 1 97 ? 17.304 -3.473 -7.241 1.00 89.19 97 ALA A C 1
ATOM 749 O O . ALA A 1 97 ? 16.552 -3.585 -6.269 1.00 89.19 97 ALA A O 1
ATOM 750 N N . ILE A 1 98 ? 18.636 -3.473 -7.103 1.00 89.31 98 ILE A N 1
ATOM 751 C CA . ILE A 1 98 ? 19.322 -3.540 -5.801 1.00 89.31 98 ILE A CA 1
ATOM 752 C C . ILE A 1 98 ? 19.020 -2.294 -4.960 1.00 89.31 98 ILE A C 1
ATOM 754 O O . ILE A 1 98 ? 18.692 -2.427 -3.782 1.00 89.31 98 ILE A O 1
ATOM 758 N N . GLY A 1 99 ? 19.088 -1.102 -5.557 1.00 85.94 99 GLY A N 1
ATOM 759 C CA . GLY A 1 99 ? 18.783 0.159 -4.881 1.00 85.94 99 GLY A CA 1
ATOM 760 C C . GLY A 1 99 ? 17.354 0.190 -4.337 1.00 85.94 99 GLY A C 1
ATOM 761 O O . GLY A 1 99 ? 17.154 0.466 -3.159 1.00 85.94 99 GLY A O 1
ATOM 762 N N . VAL A 1 100 ? 16.364 -0.195 -5.150 1.00 86.31 100 VAL A N 1
ATOM 763 C CA . VAL A 1 100 ? 14.964 -0.319 -4.704 1.00 86.31 100 VAL A CA 1
ATOM 764 C C . VAL A 1 100 ? 14.820 -1.360 -3.602 1.00 86.31 100 VAL A C 1
ATOM 766 O O . VAL A 1 100 ? 14.137 -1.108 -2.612 1.00 86.31 100 VAL A O 1
ATOM 769 N N . SER A 1 101 ? 15.489 -2.508 -3.736 1.00 87.81 101 SER A N 1
ATOM 770 C CA . SER A 1 101 ? 15.457 -3.564 -2.718 1.00 87.81 101 SER A CA 1
ATOM 771 C C . SER A 1 101 ? 15.937 -3.042 -1.360 1.00 87.81 101 SER A C 1
ATOM 773 O O . SER A 1 101 ? 15.312 -3.326 -0.342 1.00 87.81 101 SER A O 1
ATOM 775 N N . GLN A 1 102 ? 17.009 -2.241 -1.344 1.00 85.12 102 GLN A N 1
ATOM 776 C CA . GLN A 1 102 ? 17.540 -1.611 -0.132 1.00 85.12 102 GLN A CA 1
ATOM 777 C C . GLN A 1 102 ? 16.598 -0.539 0.427 1.00 85.12 102 GLN A C 1
ATOM 779 O O . GLN A 1 102 ? 16.343 -0.536 1.629 1.00 85.12 102 GLN A O 1
ATOM 784 N N . LEU A 1 103 ? 16.035 0.319 -0.431 1.00 83.25 103 LEU A N 1
ATOM 785 C CA . LEU A 1 103 ? 15.082 1.357 -0.018 1.00 83.25 103 LEU A CA 1
ATOM 786 C C . LEU A 1 103 ? 13.825 0.760 0.628 1.00 83.25 103 LEU A C 1
ATOM 788 O O . LEU A 1 103 ? 13.343 1.267 1.635 1.00 83.25 103 LEU A O 1
ATOM 792 N N . MET A 1 104 ? 13.310 -0.347 0.087 1.00 84.38 104 MET A N 1
ATOM 793 C CA . MET A 1 104 ? 12.118 -1.015 0.622 1.00 84.38 104 MET A CA 1
ATOM 794 C C . MET A 1 104 ? 12.415 -1.921 1.826 1.00 84.38 104 MET A C 1
ATOM 796 O O . MET A 1 104 ? 11.491 -2.331 2.531 1.00 84.38 104 MET A O 1
ATOM 800 N N . GLN A 1 105 ? 13.682 -2.259 2.084 1.00 85.75 105 GLN A N 1
ATOM 801 C CA . GLN A 1 105 ? 14.058 -3.264 3.080 1.00 85.75 105 GLN A CA 1
ATOM 802 C C . GLN A 1 105 ? 13.564 -2.910 4.487 1.00 85.75 105 GLN A C 1
ATOM 804 O O . GLN A 1 105 ? 13.027 -3.775 5.182 1.00 85.75 105 GLN A O 1
ATOM 809 N N . THR A 1 106 ? 13.735 -1.655 4.908 1.00 84.00 106 THR A N 1
ATOM 810 C CA . THR A 1 106 ? 13.339 -1.191 6.246 1.00 84.00 106 THR A CA 1
ATOM 811 C C . THR A 1 106 ? 11.824 -1.264 6.424 1.00 84.00 106 THR A C 1
ATOM 813 O O . THR A 1 106 ? 11.346 -1.938 7.338 1.00 84.00 106 THR A O 1
ATOM 816 N N . THR A 1 107 ? 11.073 -0.679 5.488 1.00 85.38 107 THR A N 1
ATOM 817 C CA . THR A 1 107 ? 9.606 -0.698 5.437 1.00 85.38 107 THR A CA 1
ATOM 818 C C . THR A 1 107 ? 9.056 -2.122 5.528 1.00 85.38 107 THR A C 1
ATOM 820 O O . THR A 1 107 ? 8.242 -2.442 6.393 1.00 85.38 107 THR A O 1
ATOM 823 N N . LEU A 1 108 ? 9.535 -3.025 4.673 1.00 87.06 108 LEU A N 1
ATOM 824 C CA . LEU A 1 108 ? 9.001 -4.385 4.604 1.00 87.06 108 LEU A CA 1
ATOM 825 C C . LEU A 1 108 ? 9.392 -5.237 5.814 1.00 87.06 108 LEU A C 1
ATOM 827 O O . LEU A 1 108 ? 8.595 -6.058 6.274 1.00 87.06 108 LEU A O 1
ATOM 831 N N . ARG A 1 109 ? 10.574 -4.997 6.393 1.00 87.88 109 ARG A N 1
ATOM 832 C CA . ARG A 1 109 ? 10.968 -5.590 7.676 1.00 87.88 109 ARG A CA 1
ATOM 833 C C . ARG A 1 109 ? 10.042 -5.129 8.804 1.00 87.88 109 ARG A C 1
ATOM 835 O O . ARG A 1 109 ? 9.646 -5.948 9.629 1.00 87.88 109 ARG A O 1
ATOM 842 N N . HIS A 1 110 ? 9.679 -3.848 8.853 1.00 88.75 110 HIS A N 1
ATOM 843 C CA . HIS A 1 110 ? 8.765 -3.308 9.866 1.00 88.75 110 HIS A CA 1
ATOM 844 C C . HIS A 1 110 ? 7.363 -3.909 9.746 1.00 88.75 110 HIS A C 1
ATOM 846 O O . HIS A 1 110 ? 6.804 -4.356 10.749 1.00 88.75 110 HIS A O 1
ATOM 852 N N . LEU A 1 111 ? 6.849 -4.053 8.521 1.00 90.56 111 LEU A N 1
ATOM 853 C CA . LEU A 1 111 ? 5.595 -4.761 8.269 1.00 90.56 111 LEU A CA 1
ATOM 854 C C . LEU A 1 111 ? 5.644 -6.211 8.779 1.00 90.56 111 LEU A C 1
ATOM 856 O O . LEU A 1 111 ? 4.699 -6.673 9.417 1.00 90.56 111 LEU A O 1
ATOM 860 N N . GLN A 1 112 ? 6.743 -6.933 8.553 1.00 90.31 112 GLN A N 1
ATOM 861 C CA . GLN A 1 112 ? 6.904 -8.307 9.045 1.00 90.31 112 GLN A CA 1
ATOM 862 C C . GLN A 1 112 ? 6.956 -8.391 10.565 1.00 90.31 112 GLN A C 1
ATOM 864 O O . GLN A 1 112 ? 6.306 -9.259 11.145 1.00 90.31 112 GLN A O 1
ATOM 869 N N . LEU A 1 113 ? 7.707 -7.497 11.215 1.00 89.94 113 LEU A N 1
ATOM 870 C CA . LEU A 1 113 ? 7.775 -7.426 12.676 1.00 89.94 113 LEU A CA 1
ATOM 871 C C . LEU A 1 113 ? 6.390 -7.168 13.271 1.00 89.94 113 LEU A C 1
ATOM 873 O O . LEU A 1 113 ? 5.968 -7.891 14.172 1.00 89.94 113 LEU A O 1
ATOM 877 N N . MET A 1 114 ? 5.663 -6.198 12.717 1.00 91.88 114 MET A N 1
ATOM 878 C CA . MET A 1 114 ? 4.298 -5.887 13.128 1.00 91.88 114 MET A CA 1
ATOM 879 C C . MET A 1 114 ? 3.358 -7.079 12.920 1.00 91.88 114 MET A C 1
ATOM 881 O O . MET A 1 114 ? 2.635 -7.447 13.841 1.00 91.88 114 MET A O 1
ATOM 885 N N . THR A 1 115 ? 3.399 -7.719 11.749 1.00 92.56 115 THR A N 1
ATOM 886 C CA . THR A 1 115 ? 2.553 -8.883 11.430 1.00 92.56 115 THR A CA 1
ATOM 887 C C . THR A 1 115 ? 2.829 -10.043 12.380 1.00 92.56 115 THR A C 1
ATOM 889 O O . THR A 1 115 ? 1.904 -10.642 12.920 1.00 92.56 115 THR A O 1
ATOM 892 N N . ARG A 1 116 ? 4.107 -10.344 12.631 1.00 91.00 116 ARG A N 1
ATOM 893 C CA . ARG A 1 116 ? 4.517 -11.426 13.530 1.00 91.00 116 ARG A CA 1
ATOM 894 C C . ARG A 1 116 ? 4.069 -11.160 14.961 1.00 91.00 116 ARG A C 1
ATOM 896 O O . ARG A 1 116 ? 3.523 -12.053 15.600 1.00 91.00 116 ARG A O 1
ATOM 903 N N . PHE A 1 117 ? 4.261 -9.936 15.446 1.00 92.81 117 PHE A N 1
ATOM 904 C CA . PHE A 1 117 ? 3.841 -9.557 16.790 1.00 92.81 117 PHE A CA 1
ATOM 905 C C . PHE A 1 117 ? 2.316 -9.587 16.938 1.00 92.81 117 PHE A C 1
ATOM 907 O O . PHE A 1 117 ? 1.806 -10.154 17.899 1.00 92.81 117 PHE A O 1
ATOM 914 N N . ALA A 1 118 ? 1.582 -9.054 15.960 1.00 93.50 118 ALA A N 1
ATOM 915 C CA . ALA A 1 118 ? 0.126 -9.137 15.916 1.00 93.50 118 ALA A CA 1
ATOM 916 C C . ALA A 1 118 ? -0.363 -10.593 15.906 1.00 93.50 118 ALA A C 1
ATOM 918 O O . ALA A 1 118 ? -1.273 -10.929 16.658 1.00 93.50 118 ALA A O 1
ATOM 919 N N . GLY A 1 119 ? 0.278 -11.469 15.126 1.00 92.88 119 GLY A N 1
ATOM 920 C CA . GLY A 1 119 ? -0.005 -12.903 15.125 1.00 92.88 119 GLY A CA 1
ATOM 921 C C . GLY A 1 119 ? 0.218 -13.539 16.498 1.00 92.88 119 GLY A C 1
ATOM 922 O O . GLY A 1 119 ? -0.665 -14.217 17.011 1.00 92.88 119 GLY A O 1
ATOM 923 N N . TRP A 1 120 ? 1.345 -13.261 17.156 1.00 92.38 120 TRP A N 1
ATOM 924 C CA . TRP A 1 120 ? 1.590 -13.759 18.512 1.00 92.38 120 TRP A CA 1
ATOM 925 C C . TRP A 1 120 ? 0.564 -13.269 19.536 1.00 92.38 120 TRP A C 1
ATOM 927 O O . TRP A 1 120 ? 0.192 -14.026 20.429 1.00 92.38 120 TRP A O 1
ATOM 937 N N . LEU A 1 121 ? 0.093 -12.028 19.418 1.00 92.44 121 LEU A N 1
ATOM 938 C CA . LEU A 1 121 ? -0.966 -11.514 20.282 1.00 92.44 121 LEU A CA 1
ATOM 939 C C . LEU A 1 121 ? -2.294 -12.246 20.026 1.00 92.44 121 LEU A C 1
ATOM 941 O O . LEU A 1 121 ? -2.910 -12.735 20.972 1.00 92.44 121 LEU A O 1
ATOM 945 N N . LEU A 1 122 ? -2.723 -12.330 18.762 1.00 93.00 122 LEU A N 1
ATOM 946 C CA . LEU A 1 122 ? -4.024 -12.879 18.349 1.00 93.00 122 LEU A CA 1
ATOM 947 C C . LEU A 1 122 ? -4.116 -14.403 18.477 1.00 93.00 122 LEU A C 1
ATOM 949 O O . LEU A 1 122 ? -5.216 -14.929 18.628 1.00 93.00 122 LEU A O 1
ATOM 953 N N . PHE A 1 123 ? -2.991 -15.113 18.423 1.00 92.81 123 PHE A N 1
ATOM 954 C CA . PHE A 1 123 ? -2.949 -16.580 18.417 1.00 92.81 123 PHE A CA 1
ATOM 955 C C . PHE A 1 123 ? -2.320 -17.161 19.688 1.00 92.81 123 PHE A C 1
ATOM 957 O O . PHE A 1 123 ? -1.831 -18.286 19.679 1.00 92.81 123 PHE A O 1
ATOM 964 N N . ASP A 1 124 ? -2.348 -16.394 20.785 1.00 88.44 124 ASP A N 1
ATOM 965 C CA . ASP A 1 124 ? -1.885 -16.802 22.119 1.00 88.44 124 ASP A CA 1
ATOM 966 C C . ASP A 1 124 ? -0.396 -17.221 22.176 1.00 88.44 124 ASP A C 1
ATOM 968 O O . ASP A 1 124 ? 0.017 -17.990 23.043 1.00 88.44 124 ASP A O 1
ATOM 972 N N . GLY A 1 125 ? 0.436 -16.686 21.276 1.00 86.81 125 GLY A N 1
ATOM 973 C CA . GLY A 1 125 ? 1.892 -16.877 21.275 1.00 86.81 125 GLY A CA 1
ATOM 974 C C . GLY A 1 125 ? 2.626 -16.049 22.339 1.00 86.81 125 GLY A C 1
ATOM 975 O O . GLY A 1 125 ? 3.771 -16.347 22.677 1.00 86.81 125 GLY A O 1
ATOM 976 N N . LEU A 1 126 ? 1.974 -15.020 22.890 1.00 86.44 126 LEU A N 1
ATOM 977 C CA . LEU A 1 126 ? 2.481 -14.207 23.997 1.00 86.44 126 LEU A CA 1
ATOM 978 C C . LEU A 1 126 ? 1.472 -14.144 25.144 1.00 86.44 126 LEU A C 1
ATOM 980 O O . LEU A 1 126 ? 0.281 -13.904 24.942 1.00 86.44 126 LEU A O 1
ATOM 984 N N . ASN A 1 127 ? 1.977 -14.277 26.373 1.00 81.62 127 ASN A N 1
ATOM 985 C CA . ASN A 1 127 ? 1.192 -13.976 27.564 1.00 81.62 127 ASN A CA 1
ATOM 986 C C . ASN A 1 127 ? 0.926 -12.472 27.642 1.00 81.62 127 ASN A C 1
ATOM 988 O O . ASN A 1 127 ? 1.824 -11.655 27.439 1.00 81.62 127 ASN A O 1
ATOM 992 N N . ARG A 1 128 ? -0.312 -12.118 27.979 1.00 78.12 128 ARG A N 1
ATOM 993 C CA . ARG A 1 128 ? -0.765 -10.733 28.117 1.00 78.12 128 ARG A CA 1
ATOM 994 C C . ARG A 1 128 ? -1.145 -10.459 29.564 1.00 78.12 128 ARG A C 1
ATOM 996 O O . ARG A 1 128 ? -1.524 -11.373 30.295 1.00 78.12 128 ARG A O 1
ATOM 1003 N N . THR A 1 129 ? -1.033 -9.203 29.968 1.00 80.44 129 THR A N 1
ATOM 1004 C CA . THR A 1 129 ? -1.543 -8.744 31.258 1.00 80.44 129 THR A CA 1
ATOM 1005 C C . THR A 1 129 ? -3.066 -8.601 31.207 1.00 80.44 129 THR A C 1
ATOM 1007 O O . THR A 1 129 ? -3.677 -8.541 30.138 1.00 80.44 129 THR A O 1
ATOM 1010 N N . ASP A 1 130 ? -3.693 -8.484 32.376 1.00 80.19 130 ASP A N 1
ATOM 1011 C CA . ASP A 1 130 ? -5.137 -8.244 32.488 1.00 80.19 130 ASP A CA 1
ATOM 1012 C C . ASP A 1 130 ? -5.540 -6.794 32.149 1.00 80.19 130 ASP A C 1
ATOM 1014 O O . ASP A 1 130 ? -6.716 -6.429 32.237 1.00 80.19 130 ASP A O 1
ATOM 1018 N N . THR A 1 131 ? -4.588 -5.958 31.733 1.00 80.75 131 THR A N 1
ATOM 1019 C CA . THR A 1 131 ? -4.793 -4.536 31.446 1.00 80.75 131 THR A CA 1
ATOM 1020 C C . THR A 1 131 ? -4.955 -4.284 29.952 1.00 80.75 131 THR A C 1
ATOM 1022 O O . THR A 1 131 ? -4.192 -4.799 29.139 1.00 80.75 131 THR A O 1
ATOM 1025 N N . PHE A 1 132 ? -5.932 -3.452 29.602 1.00 84.44 132 PHE A N 1
ATOM 1026 C CA . PHE A 1 132 ? -6.138 -2.940 28.249 1.00 84.44 132 PHE A CA 1
ATOM 1027 C C . PHE A 1 132 ? -5.225 -1.728 28.033 1.00 84.44 132 PHE A C 1
ATOM 1029 O O . PHE A 1 132 ? -5.244 -0.810 28.855 1.00 84.44 132 PHE A O 1
ATOM 1036 N N . THR A 1 133 ? -4.425 -1.715 26.965 1.00 85.50 133 THR A N 1
ATOM 1037 C CA . THR A 1 133 ? -3.681 -0.503 26.598 1.00 85.50 133 THR A CA 1
ATOM 1038 C C . THR A 1 133 ? -4.664 0.522 26.057 1.00 85.50 133 THR A C 1
ATOM 1040 O O . THR A 1 133 ? -5.511 0.156 25.251 1.00 85.50 133 THR A O 1
ATOM 1043 N N . SER A 1 134 ? -4.564 1.780 26.495 1.00 85.31 134 SER A N 1
ATOM 1044 C CA . SER A 1 134 ? -5.485 2.833 26.058 1.00 85.31 134 SER A CA 1
ATOM 1045 C C . SER A 1 134 ? -5.548 2.915 24.534 1.00 85.31 134 SER A C 1
ATOM 1047 O O . SER A 1 134 ? -4.531 2.829 23.840 1.00 85.31 134 SER A O 1
ATOM 1049 N N . MET A 1 135 ? -6.771 3.039 24.034 1.00 88.75 135 MET A N 1
ATOM 1050 C CA . MET A 1 135 ? -7.075 3.173 22.624 1.00 88.75 135 MET A CA 1
ATOM 1051 C C . MET A 1 135 ? -8.173 4.197 22.465 1.00 88.75 135 MET A C 1
ATOM 1053 O O . MET A 1 135 ? -9.063 4.300 23.313 1.00 88.75 135 MET A O 1
ATOM 1057 N N . ASN A 1 136 ? -8.152 4.871 21.333 1.00 87.69 136 ASN A N 1
ATOM 1058 C CA . ASN A 1 136 ? -9.098 5.915 21.041 1.00 87.69 136 ASN A CA 1
ATOM 1059 C C . ASN A 1 136 ? -9.861 5.669 19.736 1.00 87.69 136 ASN A C 1
ATOM 1061 O O . ASN A 1 136 ? -9.471 4.850 18.907 1.00 87.69 136 ASN A O 1
ATOM 1065 N N . SER A 1 137 ? -11.008 6.320 19.597 1.00 84.12 137 SER A N 1
ATOM 1066 C CA . SER A 1 137 ? -11.836 6.288 18.394 1.00 84.12 137 SER A CA 1
ATOM 1067 C C . SER A 1 137 ? -12.551 7.618 18.284 1.00 84.12 137 SER A C 1
ATOM 1069 O O . SER A 1 137 ? -13.060 8.128 19.284 1.00 84.12 137 SER A O 1
ATOM 1071 N N . PHE A 1 138 ? -12.568 8.194 17.085 1.00 77.94 138 PHE A N 1
ATOM 1072 C CA . PHE A 1 138 ? -12.995 9.581 16.930 1.00 77.94 138 PHE A CA 1
ATOM 1073 C C . PHE A 1 138 ? -13.665 9.902 15.597 1.00 77.94 138 PHE A C 1
ATOM 1075 O O . PHE A 1 138 ? -14.062 11.053 15.385 1.00 77.94 138 PHE A O 1
ATOM 1082 N N . ALA A 1 139 ? -13.832 8.928 14.695 1.00 81.88 139 ALA A N 1
ATOM 1083 C CA . ALA A 1 139 ? -14.551 9.146 13.442 1.00 81.88 139 ALA A CA 1
ATOM 1084 C C . ALA A 1 139 ? -15.908 9.834 13.671 1.00 81.88 139 ALA A C 1
ATOM 1086 O O . ALA A 1 139 ? -16.249 10.792 12.975 1.00 81.88 139 ALA A O 1
ATOM 1087 N N . ASP A 1 140 ? -16.658 9.412 14.690 1.00 82.69 140 ASP A N 1
ATOM 1088 C CA . ASP A 1 140 ? -17.977 9.977 14.973 1.00 82.69 140 ASP A CA 1
ATOM 1089 C C . ASP A 1 140 ? -17.951 11.410 15.532 1.00 82.69 140 ASP A C 1
ATOM 1091 O O . ASP A 1 140 ? -18.905 12.150 15.293 1.00 82.69 140 ASP A O 1
ATOM 1095 N N . GLU A 1 141 ? -16.875 11.843 16.193 1.00 82.38 141 GLU A N 1
ATOM 1096 C CA . GLU A 1 141 ? -16.722 13.232 16.651 1.00 82.38 141 GLU A CA 1
ATOM 1097 C C . GLU A 1 141 ? -16.426 14.170 15.469 1.00 82.38 141 GLU A C 1
ATOM 1099 O O . GLU A 1 141 ? -17.011 15.252 15.337 1.00 82.38 141 GLU A O 1
ATOM 1104 N N . CYS A 1 142 ? -15.555 13.742 14.551 1.00 81.50 142 CYS A N 1
ATOM 1105 C CA . CYS A 1 142 ? -15.114 14.590 13.447 1.00 81.50 142 CYS A CA 1
ATOM 1106 C C . CYS A 1 142 ? -16.158 14.745 12.324 1.00 81.50 142 CYS A C 1
ATOM 1108 O O . CYS A 1 142 ? -16.095 15.723 11.571 1.00 81.50 142 CYS A O 1
ATOM 1110 N N . LYS A 1 143 ? -17.155 13.852 12.213 1.00 84.44 143 LYS A N 1
ATOM 1111 C CA . LYS A 1 143 ? -18.173 13.931 11.143 1.00 84.44 143 LYS A CA 1
ATOM 1112 C C . LYS A 1 143 ? -19.047 15.189 11.216 1.00 84.44 143 LYS A C 1
ATOM 1114 O O . LYS A 1 143 ? -19.482 15.683 10.182 1.00 84.44 143 LYS A O 1
ATOM 1119 N N . THR A 1 144 ? -19.283 15.736 12.413 1.00 73.75 144 THR A N 1
ATOM 1120 C CA . THR A 1 144 ? -20.127 16.932 12.615 1.00 73.75 144 THR A CA 1
ATOM 1121 C C . THR A 1 144 ? -19.361 18.252 12.562 1.00 73.75 144 THR A C 1
ATOM 1123 O O . THR A 1 144 ? -19.974 19.313 12.468 1.00 73.75 144 THR A O 1
ATOM 1126 N N . ALA A 1 145 ? -18.027 18.215 12.598 1.00 64.81 145 ALA A N 1
ATOM 1127 C CA . ALA A 1 145 ? -17.192 19.415 12.672 1.00 64.81 145 ALA A CA 1
ATOM 1128 C C . ALA A 1 145 ? -17.071 20.178 11.332 1.00 64.81 145 ALA A C 1
ATOM 1130 O O . ALA A 1 145 ? -16.519 21.278 11.288 1.00 64.81 145 ALA A O 1
ATOM 1131 N N . GLY A 1 146 ? -17.599 19.629 10.230 1.00 59.62 146 GLY A N 1
ATOM 1132 C CA . GLY A 1 146 ? -17.507 20.239 8.898 1.00 59.62 146 GLY A CA 1
ATOM 1133 C C . GLY A 1 146 ? -16.107 20.151 8.276 1.00 59.62 146 GLY A C 1
ATOM 1134 O O . GLY A 1 146 ? -15.731 21.035 7.507 1.00 59.62 146 GLY A O 1
ATOM 1135 N N . GLY A 1 147 ? -15.337 19.116 8.635 1.00 57.66 147 GLY A N 1
ATOM 1136 C CA . GLY A 1 147 ? -14.001 18.816 8.109 1.00 57.66 147 GLY A CA 1
ATOM 1137 C C . GLY A 1 147 ? -12.944 18.605 9.201 1.00 57.66 147 GLY A C 1
ATOM 1138 O O . GLY A 1 147 ? -13.143 18.968 10.361 1.00 57.66 147 GLY A O 1
ATOM 1139 N N . THR A 1 148 ? -11.791 18.049 8.818 1.00 57.06 148 THR A N 1
ATOM 1140 C CA . THR A 1 148 ? -10.655 17.744 9.713 1.00 57.06 148 THR A CA 1
ATOM 1141 C C . THR A 1 148 ? -10.175 18.941 10.519 1.00 57.06 148 THR A C 1
ATOM 1143 O O . THR A 1 148 ? -9.921 18.834 11.712 1.00 57.06 148 THR A O 1
ATOM 1146 N N . ASN A 1 149 ? -10.108 20.114 9.897 1.00 60.31 149 ASN A N 1
ATOM 1147 C CA . ASN A 1 149 ? -9.433 21.278 10.479 1.00 60.31 149 ASN A CA 1
ATOM 1148 C C . ASN A 1 149 ? -10.243 21.958 11.599 1.00 60.31 149 ASN A C 1
ATOM 1150 O O . ASN A 1 149 ? -9.818 22.970 12.149 1.00 60.31 149 ASN A O 1
ATOM 1154 N N . LYS A 1 150 ? -11.431 21.430 11.909 1.00 66.19 150 LYS A N 1
ATOM 1155 C CA . LYS A 1 150 ? -12.318 21.899 12.980 1.00 66.19 150 LYS A CA 1
ATOM 1156 C C . LYS A 1 150 ? -12.607 20.819 14.021 1.00 66.19 150 LYS A C 1
ATOM 1158 O O . LYS A 1 150 ? -13.357 21.075 14.958 1.00 66.19 150 LYS A O 1
ATOM 1163 N N . CYS A 1 151 ? -12.056 19.617 13.850 1.00 75.19 151 CYS A N 1
ATOM 1164 C CA . CYS A 1 151 ? -12.226 18.548 14.822 1.00 75.19 151 CYS A CA 1
ATOM 1165 C C . CYS A 1 151 ? -11.299 18.801 16.018 1.00 75.19 151 CYS A C 1
ATOM 1167 O O . CYS A 1 151 ? -10.087 18.930 15.837 1.00 75.19 151 CYS A O 1
ATOM 1169 N N . ASN A 1 152 ? -11.857 18.861 17.232 1.00 72.06 152 ASN A N 1
ATOM 1170 C CA . ASN A 1 152 ? -11.092 19.138 18.455 1.00 72.06 152 ASN A CA 1
ATOM 1171 C C . ASN A 1 152 ? -9.957 18.135 18.672 1.00 72.06 152 ASN A C 1
ATOM 1173 O O . ASN A 1 152 ? -8.914 18.504 19.201 1.00 72.06 152 ASN A O 1
ATOM 1177 N N . LEU A 1 153 ? -10.124 16.897 18.210 1.00 70.00 153 LEU A N 1
ATOM 1178 C CA . LEU A 1 153 ? -9.066 15.897 18.207 1.00 70.00 153 LEU A CA 1
ATOM 1179 C C . LEU A 1 153 ? -7.806 16.367 17.475 1.00 70.00 153 LEU A C 1
ATOM 1181 O O . LEU A 1 153 ? -6.706 16.255 18.000 1.00 70.00 153 LEU A O 1
ATOM 1185 N N . ILE A 1 154 ? -7.965 16.879 16.253 1.00 69.12 154 ILE A N 1
ATOM 1186 C CA . ILE A 1 154 ? -6.836 17.308 15.420 1.00 69.12 154 ILE A CA 1
ATOM 1187 C C . ILE A 1 154 ? -6.153 18.521 16.048 1.00 69.12 154 ILE A C 1
ATOM 1189 O O . ILE A 1 154 ? -4.934 18.639 15.987 1.00 69.12 154 ILE A O 1
ATOM 1193 N N . LEU A 1 155 ? -6.936 19.389 16.691 1.00 70.06 155 LEU A N 1
ATOM 1194 C CA . LEU A 1 155 ? -6.426 20.562 17.397 1.00 70.06 155 LEU A CA 1
ATOM 1195 C C . LEU A 1 155 ? -5.670 20.203 18.685 1.00 70.06 155 LEU A C 1
ATOM 1197 O O . LEU A 1 155 ? -4.769 20.939 19.075 1.00 70.06 155 LEU A O 1
ATOM 1201 N N . ASN A 1 156 ? -6.023 19.089 19.331 1.00 71.69 156 ASN A N 1
ATOM 1202 C CA . ASN A 1 156 ? -5.476 18.675 20.626 1.00 71.69 156 ASN A CA 1
ATOM 1203 C C . ASN A 1 156 ? -4.561 17.441 20.545 1.00 71.69 156 ASN A C 1
ATOM 1205 O O . ASN A 1 156 ? -4.200 16.888 21.585 1.00 71.69 156 ASN A O 1
ATOM 1209 N N . ALA A 1 157 ? -4.197 16.984 19.344 1.00 74.81 157 ALA A N 1
ATOM 1210 C CA . ALA A 1 157 ? -3.291 15.853 19.183 1.00 74.81 157 ALA A CA 1
ATOM 1211 C C . ALA A 1 157 ? -1.937 16.175 19.855 1.00 74.81 157 ALA A C 1
ATOM 1213 O O . ALA A 1 157 ? -1.410 17.274 19.646 1.00 74.81 157 ALA A O 1
ATOM 1214 N N . PRO A 1 158 ? -1.364 15.262 20.666 1.00 76.12 158 PRO A N 1
ATOM 1215 C CA . PRO A 1 158 ? -0.130 15.511 21.408 1.00 76.12 158 PRO A CA 1
ATOM 1216 C C . PRO A 1 158 ? 1.069 15.492 20.457 1.00 76.12 158 PRO A C 1
ATOM 1218 O O . PRO A 1 158 ? 1.763 14.487 20.325 1.00 76.12 158 PRO A O 1
ATOM 1221 N N . CYS A 1 159 ? 1.265 16.604 19.755 1.00 77.06 159 CYS A N 1
ATOM 1222 C CA . CYS A 1 159 ? 2.185 16.720 18.635 1.00 77.06 159 CYS A CA 1
ATOM 1223 C C . CYS A 1 159 ? 3.272 17.727 18.910 1.00 77.06 159 CYS A C 1
ATOM 1225 O O . CYS A 1 159 ? 3.069 18.928 18.738 1.00 77.06 159 CYS A O 1
ATOM 1227 N N . ASP A 1 160 ? 4.425 17.221 19.332 1.00 78.25 160 ASP A N 1
ATOM 1228 C CA . ASP A 1 160 ? 5.592 18.054 19.555 1.00 78.25 160 ASP A CA 1
ATOM 1229 C C . ASP A 1 160 ? 6.211 18.493 18.227 1.00 78.25 160 ASP A C 1
ATOM 1231 O O . ASP A 1 160 ? 6.485 17.674 17.342 1.00 78.25 160 ASP A O 1
ATOM 1235 N N . CYS A 1 161 ? 6.478 19.792 18.097 1.00 77.75 161 CYS A N 1
ATOM 1236 C CA . CYS A 1 161 ? 7.150 20.307 16.917 1.00 77.75 161 CYS A CA 1
ATOM 1237 C C . CYS A 1 161 ? 8.559 19.725 16.729 1.00 77.75 161 CYS A C 1
ATOM 1239 O O . CYS A 1 161 ? 9.028 19.602 15.595 1.00 77.75 161 CYS A O 1
ATOM 1241 N N . ALA A 1 162 ? 9.224 19.329 17.817 1.00 76.06 162 ALA A N 1
ATOM 1242 C CA . ALA A 1 162 ? 10.561 18.748 17.786 1.00 76.06 162 ALA A CA 1
ATOM 1243 C C . ALA A 1 162 ? 10.620 17.390 17.067 1.00 76.06 162 ALA A C 1
ATOM 1245 O O . ALA A 1 162 ? 11.698 16.953 16.667 1.00 76.06 162 ALA A O 1
ATOM 1246 N N . TRP A 1 163 ? 9.487 16.704 16.882 1.00 76.75 163 TRP A N 1
ATOM 1247 C CA . TRP A 1 163 ? 9.464 15.393 16.226 1.00 76.75 163 TRP A CA 1
ATOM 1248 C C . TRP A 1 163 ? 9.564 15.484 14.705 1.00 76.75 163 TRP A C 1
ATOM 1250 O O . TRP A 1 163 ? 9.778 14.468 14.048 1.00 76.75 163 TRP A O 1
ATOM 1260 N N . GLY A 1 164 ? 9.388 16.679 14.131 1.00 69.75 164 GLY A N 1
ATOM 1261 C CA . GLY A 1 164 ? 9.344 16.832 12.681 1.00 69.75 164 GLY A CA 1
ATOM 1262 C C . GLY A 1 164 ? 8.199 16.029 12.060 1.00 69.75 164 GLY A C 1
ATOM 1263 O O . GLY A 1 164 ? 8.303 15.607 10.906 1.00 69.75 164 GLY A O 1
ATOM 1264 N N . ASP A 1 165 ? 7.104 15.789 12.804 1.00 67.38 165 ASP A N 1
ATOM 1265 C CA . ASP A 1 165 ? 6.032 14.866 12.407 1.00 67.38 165 ASP A CA 1
ATOM 1266 C C . ASP A 1 165 ? 5.094 15.409 11.291 1.00 67.38 165 ASP A C 1
ATOM 1268 O O . ASP A 1 165 ? 4.025 14.881 10.997 1.00 67.38 165 ASP A O 1
ATOM 1272 N N . PHE A 1 166 ? 5.532 16.451 10.586 1.00 54.62 166 PHE A N 1
ATOM 1273 C CA . PHE A 1 166 ? 4.724 17.253 9.670 1.00 54.62 166 PHE A CA 1
ATOM 1274 C C . PHE A 1 166 ? 4.756 16.735 8.236 1.00 54.62 166 PHE A C 1
ATOM 1276 O O . PHE A 1 166 ? 5.434 17.280 7.372 1.00 54.62 166 PHE A O 1
ATOM 1283 N N . ILE A 1 167 ? 4.000 15.679 7.958 1.00 53.78 167 ILE A N 1
ATOM 1284 C CA . ILE A 1 167 ? 3.560 15.434 6.571 1.00 53.78 167 ILE A CA 1
ATOM 1285 C C . ILE A 1 167 ? 2.250 16.209 6.293 1.00 53.78 167 ILE A C 1
ATOM 1287 O O . ILE A 1 167 ? 1.796 16.320 5.160 1.00 53.78 167 ILE A O 1
ATOM 1291 N N . PHE A 1 168 ? 1.642 16.802 7.325 1.00 53.81 168 PHE A N 1
ATOM 1292 C CA . PHE A 1 168 ? 0.326 17.428 7.258 1.00 53.81 168 PHE A CA 1
ATOM 1293 C C . PHE A 1 168 ? 0.397 18.804 7.926 1.00 53.81 168 PHE A C 1
ATOM 1295 O O . PHE A 1 168 ? 0.877 18.885 9.052 1.00 53.81 168 PHE A O 1
ATOM 1302 N N . ASP A 1 169 ? -0.056 19.848 7.225 1.00 50.47 169 ASP A N 1
ATOM 1303 C CA . ASP A 1 169 ? -0.044 21.293 7.554 1.00 50.47 169 ASP A CA 1
ATOM 1304 C C . ASP A 1 169 ? -0.776 21.704 8.859 1.00 50.47 169 ASP A C 1
ATOM 1306 O O . ASP A 1 169 ? -1.416 22.753 8.933 1.00 50.47 169 ASP A O 1
ATOM 1310 N N . ASN A 1 170 ? -0.709 20.903 9.919 1.00 53.56 170 ASN A N 1
ATOM 1311 C CA . ASN A 1 170 ? -1.418 21.149 11.164 1.00 53.56 170 ASN A CA 1
ATOM 1312 C C . ASN A 1 170 ? -0.471 21.530 12.302 1.00 53.56 170 ASN A C 1
ATOM 1314 O O . ASN A 1 170 ? 0.665 21.074 12.417 1.00 53.56 170 ASN A O 1
ATOM 1318 N N . THR A 1 171 ? -1.004 22.411 13.138 1.00 62.53 171 THR A N 1
ATOM 1319 C CA . THR A 1 171 ? -0.445 22.948 14.373 1.00 62.53 171 THR A CA 1
ATOM 1320 C C . THR A 1 171 ? 0.229 21.870 15.217 1.00 62.53 171 THR A C 1
ATOM 1322 O O . THR A 1 171 ? -0.436 20.971 15.723 1.00 62.53 171 THR A O 1
ATOM 1325 N N . CYS A 1 172 ? 1.537 21.986 15.415 1.00 71.94 172 CYS A N 1
ATOM 1326 C CA . CYS A 1 172 ? 2.203 21.338 16.536 1.00 71.94 172 CYS A CA 1
ATOM 1327 C C . CYS A 1 172 ? 2.195 22.258 17.751 1.00 71.94 172 CYS A C 1
ATOM 1329 O O . CYS A 1 172 ? 2.095 23.484 17.641 1.00 71.94 172 CYS A O 1
ATOM 1331 N N . THR A 1 173 ? 2.371 21.649 18.912 1.00 76.00 173 THR A N 1
ATOM 1332 C CA . THR A 1 173 ? 2.630 22.350 20.158 1.00 76.00 173 THR A CA 1
ATOM 1333 C C . THR A 1 173 ? 4.114 22.219 20.474 1.00 76.00 173 THR A C 1
ATOM 1335 O O . THR A 1 173 ? 4.646 21.116 20.509 1.00 76.00 173 THR A O 1
ATOM 1338 N N . ASN A 1 174 ? 4.799 23.336 20.720 1.00 76.88 174 ASN A N 1
ATOM 1339 C CA . ASN A 1 174 ? 6.125 23.293 21.337 1.00 76.88 174 ASN A CA 1
ATOM 1340 C C . ASN A 1 174 ? 5.932 22.953 22.815 1.00 76.88 174 ASN A C 1
ATOM 1342 O O . ASN A 1 174 ? 5.586 23.829 23.612 1.00 76.88 174 ASN A O 1
ATOM 1346 N N . TYR A 1 175 ? 6.106 21.684 23.168 1.00 74.56 175 TYR A N 1
ATOM 1347 C CA . TYR A 1 175 ? 6.214 21.301 24.568 1.00 74.56 175 TYR A CA 1
ATOM 1348 C C . TYR A 1 175 ? 7.594 21.732 25.087 1.00 74.56 175 TYR A C 1
ATOM 1350 O O . TYR A 1 175 ? 8.544 21.868 24.318 1.00 74.56 175 TYR A O 1
ATOM 1358 N N . ASP A 1 176 ? 7.701 22.030 26.383 1.00 74.75 176 ASP A N 1
ATOM 1359 C CA . ASP A 1 176 ? 8.997 22.351 26.996 1.00 74.75 176 ASP A CA 1
ATOM 1360 C C . ASP A 1 176 ? 9.971 21.187 26.729 1.00 74.75 176 ASP A C 1
ATOM 1362 O O . ASP A 1 176 ? 9.598 20.038 26.972 1.00 74.75 176 ASP A O 1
ATOM 1366 N N . GLU A 1 177 ? 11.193 21.461 26.245 1.00 60.06 177 GLU A N 1
ATOM 1367 C CA . GLU A 1 177 ? 12.164 20.476 25.707 1.00 60.06 177 GLU A CA 1
ATOM 1368 C C . GLU A 1 177 ? 12.499 19.324 26.680 1.00 60.06 177 GLU A C 1
ATOM 1370 O O . GLU A 1 177 ? 13.118 18.325 26.313 1.00 60.06 177 GLU A O 1
ATOM 1375 N N . LYS A 1 178 ? 12.103 19.459 27.949 1.00 62.28 178 LYS A N 1
ATOM 1376 C CA . LYS A 1 178 ? 12.282 18.470 29.016 1.00 62.28 178 LYS A CA 1
ATOM 1377 C C . LYS A 1 178 ? 11.142 17.453 29.141 1.00 62.28 178 LYS A C 1
ATOM 1379 O O . LYS A 1 178 ? 11.311 16.482 29.876 1.00 62.28 178 LYS A O 1
ATOM 1384 N N . ASN A 1 179 ? 10.010 17.650 28.465 1.00 67.62 179 ASN A N 1
ATOM 1385 C CA . ASN A 1 179 ? 8.834 16.785 28.558 1.00 67.62 179 ASN A CA 1
ATOM 1386 C C . ASN A 1 179 ? 8.615 16.026 27.244 1.00 67.62 179 ASN A C 1
ATOM 1388 O O . ASN A 1 179 ? 7.929 16.512 26.352 1.00 67.62 179 ASN A O 1
ATOM 1392 N N . ASP A 1 180 ? 9.146 14.804 27.148 1.00 71.25 180 ASP A N 1
ATOM 1393 C CA . ASP A 1 180 ? 8.780 13.880 26.069 1.00 71.25 180 ASP A CA 1
ATOM 1394 C C . ASP A 1 180 ? 7.281 13.569 26.156 1.00 71.25 180 ASP A C 1
ATOM 1396 O O . ASP A 1 180 ? 6.850 12.924 27.106 1.00 71.25 180 ASP A O 1
ATOM 1400 N N . THR A 1 181 ? 6.475 14.038 25.202 1.00 78.12 181 THR A N 1
ATOM 1401 C CA . THR A 1 181 ? 5.018 13.824 25.175 1.00 78.12 181 THR A CA 1
ATOM 1402 C C . THR A 1 181 ? 4.593 12.572 24.414 1.00 78.12 181 THR A C 1
ATOM 1404 O O . THR A 1 181 ? 3.396 12.307 24.311 1.00 78.12 181 THR A O 1
ATOM 1407 N N . ARG A 1 182 ? 5.534 11.738 23.940 1.00 78.12 182 ARG A N 1
ATOM 1408 C CA . ARG A 1 182 ? 5.209 10.496 23.209 1.00 78.12 182 ARG A CA 1
ATOM 1409 C C . ARG A 1 182 ? 4.356 9.519 24.015 1.00 78.12 182 ARG A C 1
ATOM 1411 O O . ARG A 1 182 ? 3.593 8.759 23.435 1.00 78.12 182 ARG A O 1
ATOM 1418 N N . TYR A 1 183 ? 4.426 9.560 25.347 1.00 79.88 183 TYR A N 1
ATOM 1419 C CA . TYR A 1 183 ? 3.583 8.725 26.213 1.00 79.88 183 TYR A CA 1
ATOM 1420 C C . TYR A 1 183 ? 2.084 9.077 26.149 1.00 79.88 183 TYR A C 1
ATOM 1422 O O . TYR A 1 183 ? 1.269 8.287 26.615 1.00 79.88 183 TYR A O 1
ATOM 1430 N N . LEU A 1 184 ? 1.720 10.250 25.614 1.00 80.81 184 LEU A N 1
ATOM 1431 C CA . LEU A 1 184 ? 0.328 10.658 25.385 1.00 80.81 184 LEU A CA 1
ATOM 1432 C C . LEU A 1 184 ? -0.235 10.105 24.071 1.00 80.81 184 LEU A C 1
ATOM 1434 O O . LEU A 1 184 ? -1.425 10.254 23.805 1.00 80.81 184 LEU A O 1
ATOM 1438 N N . GLN A 1 185 ? 0.612 9.525 23.221 1.00 81.44 185 GLN A N 1
ATOM 1439 C CA . GLN A 1 185 ? 0.183 8.945 21.961 1.00 81.44 185 GLN A CA 1
ATOM 1440 C C . GLN A 1 185 ? -0.515 7.608 22.223 1.00 81.44 185 GLN A C 1
ATOM 1442 O O . GLN A 1 185 ? -0.099 6.815 23.065 1.00 81.44 185 GLN A O 1
ATOM 1447 N N . GLU A 1 186 ? -1.575 7.344 21.469 1.00 88.12 186 GLU A N 1
ATOM 1448 C CA . GLU A 1 186 ? -2.418 6.163 21.633 1.00 88.12 186 GLU A CA 1
ATOM 1449 C C . GLU A 1 186 ? -2.671 5.509 20.275 1.00 88.12 186 GLU A C 1
ATOM 1451 O O . GLU A 1 186 ? -2.585 6.154 19.226 1.00 88.12 186 GLU A O 1
ATOM 1456 N N . LEU A 1 187 ? -2.990 4.214 20.291 1.00 91.69 187 LEU A N 1
ATOM 1457 C CA . LEU A 1 187 ? -3.552 3.575 19.105 1.00 91.69 187 LEU A CA 1
ATOM 1458 C C . LEU A 1 187 ? -4.977 4.063 18.895 1.00 91.69 187 LEU A C 1
ATOM 1460 O O . LEU A 1 187 ? -5.720 4.246 19.859 1.00 91.69 187 LEU A O 1
ATOM 1464 N N . PHE A 1 188 ? -5.374 4.143 17.634 1.00 92.12 188 PHE A N 1
ATOM 1465 C CA . PHE A 1 188 ? -6.766 4.355 17.283 1.00 92.12 188 PHE A CA 1
ATOM 1466 C C . PHE A 1 188 ? -7.411 3.043 16.832 1.00 92.12 188 PHE A C 1
ATOM 1468 O O . PHE A 1 188 ? -6.730 2.150 16.315 1.00 92.12 188 PHE A O 1
ATOM 1475 N N . PHE A 1 189 ? -8.727 2.932 16.976 1.00 94.06 189 PHE A N 1
ATOM 1476 C CA . PHE A 1 189 ? -9.531 1.932 16.283 1.00 94.06 189 PHE A CA 1
ATOM 1477 C C . PHE A 1 189 ? -10.753 2.555 15.640 1.00 94.06 189 PHE A C 1
ATOM 1479 O O . PHE A 1 189 ? -11.339 3.487 16.168 1.00 94.06 189 PHE A O 1
ATOM 1486 N N . GLU A 1 190 ? -11.150 1.998 14.505 1.00 92.38 190 GLU A N 1
ATOM 1487 C CA . GLU A 1 190 ? -12.302 2.457 13.750 1.00 92.38 190 GLU A CA 1
ATOM 1488 C C . GLU A 1 190 ? -13.065 1.249 13.220 1.00 92.38 190 GLU A C 1
ATOM 1490 O O . GLU A 1 190 ? -12.542 0.439 12.453 1.00 92.38 190 GLU A O 1
ATOM 1495 N N . GLY A 1 191 ? -14.315 1.113 13.651 1.00 90.62 191 GLY A N 1
ATOM 1496 C CA . GLY A 1 191 ? -15.204 0.029 13.253 1.00 90.62 191 GLY A CA 1
ATOM 1497 C C . GLY A 1 191 ? -16.650 0.498 13.269 1.00 90.62 191 GLY A C 1
ATOM 1498 O O . GLY A 1 191 ? -17.090 1.138 14.227 1.00 90.62 191 GLY A O 1
ATOM 1499 N N . LYS A 1 192 ? -17.398 0.192 12.205 1.00 88.94 192 LYS A N 1
ATOM 1500 C CA . LYS A 1 192 ? -18.808 0.583 12.107 1.00 88.94 192 LYS A CA 1
ATOM 1501 C C . LYS A 1 192 ? -19.628 -0.148 13.170 1.00 88.94 192 LYS A C 1
ATOM 1503 O O . LYS A 1 192 ? -19.599 -1.375 13.248 1.00 88.94 192 LYS A O 1
ATOM 1508 N N . SER A 1 193 ? -20.393 0.603 13.957 1.00 87.62 193 SER A N 1
ATOM 1509 C CA . SER A 1 193 ? -21.260 0.044 15.001 1.00 87.62 193 SER A CA 1
ATOM 1510 C C . SER A 1 193 ? -22.572 -0.490 14.435 1.00 87.62 193 SER A C 1
ATOM 1512 O O . SER A 1 193 ? -23.090 -1.518 14.878 1.00 87.62 193 SER A O 1
ATOM 1514 N N . LYS A 1 194 ? -23.087 0.150 13.381 1.00 82.00 194 LYS A N 1
ATOM 1515 C CA . LYS A 1 194 ? -24.274 -0.328 12.669 1.00 82.00 194 LYS A CA 1
ATOM 1516 C C . LYS A 1 194 ? -24.006 -1.658 11.976 1.00 82.00 194 LYS A C 1
ATOM 1518 O O . LYS A 1 194 ? -22.999 -1.848 11.297 1.00 82.00 194 LYS A O 1
ATOM 1523 N N . ASN A 1 195 ? -24.980 -2.553 12.100 1.00 69.00 195 ASN A N 1
ATOM 1524 C CA . ASN A 1 195 ? -24.980 -3.910 11.564 1.00 69.00 195 ASN A CA 1
ATOM 1525 C C . ASN A 1 195 ? -24.007 -4.894 12.240 1.00 69.00 195 ASN A C 1
ATOM 1527 O O . ASN A 1 195 ? -24.007 -6.059 11.850 1.00 69.00 195 ASN A O 1
ATOM 1531 N N . ALA A 1 196 ? -23.215 -4.502 13.244 1.00 75.62 196 ALA A N 1
ATOM 1532 C CA . ALA A 1 196 ? -22.419 -5.464 14.008 1.00 75.62 196 ALA A CA 1
ATOM 1533 C C . ALA A 1 196 ? -23.327 -6.542 14.637 1.00 75.62 196 ALA A C 1
ATOM 1535 O O . ALA A 1 196 ? -24.420 -6.236 15.120 1.00 75.62 196 ALA A O 1
ATOM 1536 N N . TRP A 1 197 ? -22.905 -7.813 14.616 1.00 76.12 197 TRP A N 1
ATOM 1537 C CA . TRP A 1 197 ? -23.651 -8.845 15.338 1.00 76.12 197 TRP A CA 1
ATOM 1538 C C . TRP A 1 197 ? -23.565 -8.591 16.847 1.00 76.12 197 TRP A C 1
ATOM 1540 O O . TRP A 1 197 ? -22.501 -8.187 17.315 1.00 76.12 197 TRP A O 1
ATOM 1550 N N . PRO A 1 198 ? -24.631 -8.879 17.621 1.00 81.31 198 PRO A N 1
ATOM 1551 C CA . PRO A 1 198 ? -24.643 -8.627 19.063 1.00 81.31 198 PRO A CA 1
ATOM 1552 C C . PRO A 1 198 ? -23.501 -9.295 19.838 1.00 81.31 198 PRO A C 1
ATOM 1554 O O . PRO A 1 198 ? -23.125 -8.803 20.893 1.00 81.31 198 PRO A O 1
ATOM 1557 N N . ASN A 1 199 ? -22.951 -10.399 19.322 1.00 80.69 199 ASN A N 1
ATOM 1558 C CA . ASN A 1 199 ? -21.824 -11.116 19.919 1.00 80.69 199 ASN A CA 1
ATOM 1559 C C . ASN A 1 199 ? -20.452 -10.720 19.343 1.00 80.69 199 ASN A C 1
ATOM 1561 O O . ASN A 1 199 ? -19.442 -11.155 19.868 1.00 80.69 199 ASN A O 1
ATOM 1565 N N . GLY A 1 200 ? -20.381 -9.929 18.268 1.00 79.00 200 GLY A N 1
ATOM 1566 C CA . GLY A 1 200 ? -19.108 -9.515 17.663 1.00 79.00 200 GLY A CA 1
ATOM 1567 C C . GLY A 1 200 ? -18.412 -10.562 16.791 1.00 79.00 200 GLY A C 1
ATOM 1568 O O . GLY A 1 200 ? -17.375 -10.249 16.210 1.00 79.00 200 GLY A O 1
ATOM 1569 N N . ASP A 1 201 ? -18.988 -11.757 16.630 1.00 78.75 201 ASP A N 1
ATOM 1570 C CA . ASP A 1 201 ? -18.430 -12.876 15.840 1.00 78.75 201 ASP A CA 1
ATOM 1571 C C . ASP A 1 201 ? -18.732 -12.729 14.334 1.00 78.75 201 ASP A C 1
ATOM 1573 O O . ASP A 1 201 ? -18.934 -13.707 13.612 1.00 78.75 201 ASP A O 1
ATOM 1577 N N . ARG A 1 202 ? -18.915 -11.498 13.850 1.00 71.25 202 ARG A N 1
ATOM 1578 C CA . ARG A 1 202 ? -19.443 -11.270 12.506 1.00 71.25 202 ARG A CA 1
ATOM 1579 C C . ARG A 1 202 ? -18.421 -11.722 11.469 1.00 71.25 202 ARG A C 1
ATOM 1581 O O . ARG A 1 202 ? -17.434 -11.042 11.309 1.00 71.25 202 ARG A O 1
ATOM 1588 N N . ASN A 1 203 ? -18.690 -12.791 10.720 1.00 64.19 203 ASN A N 1
ATOM 1589 C CA . ASN A 1 203 ? -17.825 -13.233 9.608 1.00 64.19 203 ASN A CA 1
ATOM 1590 C C . ASN A 1 203 ? -18.393 -12.883 8.219 1.00 64.19 203 ASN A C 1
ATOM 1592 O O . ASN A 1 203 ? -17.715 -13.027 7.205 1.00 64.19 203 ASN A O 1
ATOM 1596 N N . LEU A 1 204 ? -19.638 -12.396 8.157 1.00 57.25 204 LEU A N 1
ATOM 1597 C CA . LEU A 1 204 ? -20.304 -11.943 6.935 1.00 57.25 204 LEU A CA 1
ATOM 1598 C C . LEU A 1 204 ? -21.069 -10.648 7.233 1.00 57.25 204 LEU A C 1
ATOM 1600 O O . LEU A 1 204 ? -21.991 -10.612 8.053 1.00 57.25 204 LEU A O 1
ATOM 1604 N N . THR A 1 205 ? -20.662 -9.555 6.587 1.00 57.19 205 THR A N 1
ATOM 1605 C CA . THR A 1 205 ? -21.350 -8.266 6.697 1.00 57.19 205 THR A CA 1
ATOM 1606 C C . THR A 1 205 ? -22.329 -8.091 5.544 1.00 57.19 205 THR A C 1
ATOM 1608 O O . THR A 1 205 ? -21.916 -8.121 4.393 1.00 57.19 205 THR A O 1
ATOM 1611 N N . LEU A 1 206 ? -23.616 -7.915 5.860 1.00 54.94 206 LEU A N 1
ATOM 1612 C CA . LEU A 1 206 ? -24.660 -7.553 4.896 1.00 54.94 206 LEU A CA 1
ATOM 1613 C C . LEU A 1 206 ? -24.817 -6.024 4.834 1.00 54.94 206 LEU A C 1
ATOM 1615 O O . LEU A 1 206 ? -24.802 -5.357 5.873 1.00 54.94 206 LEU A O 1
ATOM 1619 N N . SER A 1 207 ? -24.985 -5.512 3.610 1.00 56.03 207 SER A N 1
ATOM 1620 C CA . SER A 1 207 ? -24.989 -4.100 3.176 1.00 56.03 207 SER A CA 1
ATOM 1621 C C . SER A 1 207 ? -26.109 -3.206 3.718 1.00 56.03 207 SER A C 1
ATOM 1623 O O . SER A 1 207 ? -26.203 -2.051 3.295 1.00 56.03 207 SER A O 1
ATOM 1625 N N . SER A 1 208 ? -27.012 -3.703 4.562 1.00 48.38 208 SER A N 1
ATOM 1626 C CA . SER A 1 208 ? -28.399 -3.212 4.585 1.00 48.38 208 SER A CA 1
ATOM 1627 C C . SER A 1 208 ? -28.615 -1.774 5.073 1.00 48.38 208 SER A C 1
ATOM 1629 O O . SER A 1 208 ? -29.743 -1.308 5.019 1.00 48.38 208 SER A O 1
ATOM 1631 N N . ASP A 1 209 ? -27.576 -1.059 5.509 1.00 58.41 209 ASP A N 1
ATOM 1632 C CA . ASP A 1 209 ? -27.716 0.256 6.144 1.00 58.41 209 ASP A CA 1
ATOM 1633 C C . ASP A 1 209 ? -26.700 1.290 5.627 1.00 58.41 209 ASP A C 1
ATOM 1635 O O . ASP A 1 209 ? -26.190 2.126 6.374 1.00 58.41 209 ASP A O 1
ATOM 1639 N N . GLY A 1 210 ? -26.369 1.202 4.332 1.00 72.56 210 GLY A N 1
ATOM 1640 C CA . GLY A 1 210 ? -25.438 2.099 3.649 1.00 72.56 210 GLY A CA 1
ATOM 1641 C C . GLY A 1 210 ? -25.708 3.572 3.965 1.00 72.56 210 GLY A C 1
ATOM 1642 O O . GLY A 1 210 ? -26.684 4.153 3.492 1.00 72.56 210 GLY A O 1
ATOM 1643 N N . ALA A 1 211 ? -24.846 4.186 4.777 1.00 87.25 211 ALA A N 1
ATOM 1644 C CA . ALA A 1 211 ? -24.999 5.580 5.168 1.00 87.25 211 ALA A CA 1
ATOM 1645 C C . ALA A 1 211 ? -24.979 6.470 3.917 1.00 87.25 211 ALA A C 1
ATOM 1647 O O . ALA A 1 211 ? -24.053 6.392 3.116 1.00 87.25 211 ALA A O 1
ATOM 1648 N N . THR A 1 212 ? -25.996 7.315 3.739 1.00 90.44 212 THR A N 1
ATOM 1649 C CA . THR A 1 212 ? -26.112 8.191 2.555 1.00 90.44 212 THR A CA 1
ATOM 1650 C C . THR A 1 212 ? -25.361 9.516 2.705 1.00 90.44 212 THR A C 1
ATOM 1652 O O . THR A 1 212 ? -25.369 10.327 1.786 1.00 90.44 212 THR A O 1
ATOM 1655 N N . SER A 1 213 ? -24.793 9.778 3.881 1.00 90.88 213 SER A N 1
ATOM 1656 C CA . SER A 1 213 ? -23.984 10.959 4.181 1.00 90.88 213 SER A CA 1
ATOM 1657 C C . SER A 1 213 ? -23.028 10.654 5.345 1.00 90.88 213 SER A C 1
ATOM 1659 O O . SER A 1 213 ? -23.293 9.701 6.094 1.00 90.88 213 SER A O 1
ATOM 1661 N N . PRO A 1 214 ? -21.951 11.442 5.534 1.00 89.50 214 PRO A N 1
ATOM 1662 C CA . PRO A 1 214 ? -21.019 11.265 6.649 1.00 89.50 214 PRO A CA 1
ATOM 1663 C C . PRO A 1 214 ? -21.715 11.282 8.016 1.00 89.50 214 PRO A C 1
ATOM 1665 O O . PRO A 1 214 ? -21.427 10.444 8.863 1.00 89.50 214 PRO A O 1
ATOM 1668 N N . GLU A 1 215 ? -22.705 12.151 8.222 1.00 89.81 215 GLU A N 1
ATOM 1669 C CA . GLU A 1 215 ? -23.415 12.320 9.499 1.00 89.81 215 GLU A CA 1
ATOM 1670 C C . GLU A 1 215 ? -24.246 11.089 9.887 1.00 89.81 215 GLU A C 1
ATOM 1672 O O . GLU A 1 215 ? -24.502 10.853 11.067 1.00 89.81 215 GLU A O 1
ATOM 1677 N N . LYS A 1 216 ? -24.665 10.286 8.900 1.00 90.62 216 LYS A N 1
ATOM 1678 C CA . LYS A 1 216 ? -25.444 9.055 9.114 1.00 90.62 216 LYS A CA 1
ATOM 1679 C C . LYS A 1 216 ? -24.583 7.823 9.388 1.00 90.62 216 LYS A C 1
ATOM 1681 O O . LYS A 1 216 ? -25.141 6.773 9.742 1.00 90.62 216 LYS A O 1
ATOM 1686 N N . THR A 1 217 ? -23.267 7.933 9.203 1.00 90.06 217 THR A N 1
ATOM 1687 C CA . THR A 1 217 ? -22.327 6.893 9.630 1.00 90.06 217 THR A CA 1
ATOM 1688 C C . THR A 1 217 ? -22.373 6.749 11.151 1.00 90.06 217 THR A C 1
ATOM 1690 O O . THR A 1 217 ? -22.828 7.651 11.859 1.00 90.06 217 THR A O 1
ATOM 1693 N N . ALA A 1 218 ? -21.991 5.576 11.642 1.00 90.25 218 ALA A N 1
ATOM 1694 C CA . ALA A 1 218 ? -21.930 5.291 13.065 1.00 90.25 218 ALA A CA 1
ATOM 1695 C C . ALA A 1 218 ? -20.736 4.376 13.315 1.00 90.25 218 ALA A C 1
ATOM 1697 O O . ALA A 1 218 ? -20.667 3.277 12.749 1.00 90.25 218 ALA A O 1
ATOM 1698 N N . PHE A 1 219 ? -19.816 4.853 14.137 1.00 91.00 219 PHE A N 1
ATOM 1699 C CA . PHE A 1 219 ? -18.612 4.151 14.551 1.00 91.00 219 PHE A CA 1
ATOM 1700 C C . PHE A 1 219 ? -18.705 3.855 16.050 1.00 91.00 219 PHE A C 1
ATOM 1702 O O . PHE A 1 219 ? -19.488 4.469 16.773 1.00 91.00 219 PHE A O 1
ATOM 1709 N N . TRP A 1 220 ? -17.974 2.851 16.521 1.00 91.50 220 TRP A N 1
ATOM 1710 C CA . TRP A 1 220 ? -17.783 2.670 17.958 1.00 91.50 220 TRP A CA 1
ATOM 1711 C C . TRP A 1 220 ? -16.827 3.737 18.469 1.00 91.50 220 TRP A C 1
ATOM 1713 O O . TRP A 1 220 ? -15.737 3.843 17.930 1.00 91.50 220 TRP A O 1
ATOM 1723 N N . ASP A 1 221 ? -17.199 4.480 19.503 1.00 89.94 221 ASP A N 1
ATOM 1724 C CA . ASP A 1 221 ? -16.392 5.535 20.138 1.00 89.94 221 ASP A CA 1
ATOM 1725 C C . ASP A 1 221 ? -15.655 5.049 21.401 1.00 89.94 221 ASP A C 1
ATOM 1727 O O . ASP A 1 221 ? -14.727 5.695 21.881 1.00 89.94 221 ASP A O 1
ATOM 1731 N N . ASN A 1 222 ? -16.039 3.888 21.940 1.00 90.56 222 ASN A N 1
ATOM 1732 C CA . ASN A 1 222 ? -15.474 3.332 23.163 1.00 90.56 222 ASN A CA 1
ATOM 1733 C C . ASN A 1 222 ? -15.229 1.817 23.029 1.00 90.56 222 ASN A C 1
ATOM 1735 O O . ASN A 1 222 ? -16.175 1.074 22.738 1.00 90.56 222 ASN A O 1
ATOM 1739 N N . PRO A 1 223 ? -14.007 1.314 23.310 1.00 90.69 223 PRO A N 1
ATOM 1740 C CA . PRO A 1 223 ? -13.723 -0.122 23.320 1.00 90.69 223 PRO A CA 1
ATOM 1741 C C . PRO A 1 223 ? -14.630 -0.925 24.260 1.00 90.69 223 PRO A C 1
ATOM 1743 O O . PRO A 1 223 ? -14.853 -2.106 24.032 1.00 90.69 223 PRO A O 1
ATOM 1746 N N . LEU A 1 224 ? -15.166 -0.310 25.317 1.00 91.69 224 LEU A N 1
ATOM 1747 C CA . LEU A 1 224 ? -16.066 -0.954 26.279 1.00 91.69 224 LEU A CA 1
ATOM 1748 C C . LEU A 1 224 ? -17.517 -1.055 25.791 1.00 91.69 224 LEU A C 1
ATOM 1750 O O . LEU A 1 224 ? -18.335 -1.679 26.457 1.00 91.69 224 LEU A O 1
ATOM 1754 N N . MET A 1 225 ? -17.847 -0.442 24.654 1.00 91.19 225 MET A N 1
ATOM 1755 C CA . MET A 1 225 ? -19.183 -0.511 24.056 1.00 91.19 225 MET A CA 1
ATOM 1756 C C . MET A 1 225 ? -19.287 -1.551 22.942 1.00 91.19 225 MET A C 1
ATOM 1758 O O . MET A 1 225 ? -20.387 -1.815 22.458 1.00 91.19 225 MET A O 1
ATOM 1762 N N . VAL A 1 226 ? -18.170 -2.152 22.529 1.00 92.31 226 VAL A N 1
ATOM 1763 C CA . VAL A 1 226 ? -18.185 -3.126 21.439 1.00 92.31 226 VAL A CA 1
ATOM 1764 C C . VAL A 1 226 ? -18.710 -4.493 21.912 1.00 92.31 226 VAL A C 1
ATOM 1766 O O . VAL A 1 226 ? -18.590 -4.847 23.091 1.00 92.31 226 VAL A O 1
ATOM 1769 N N . PRO A 1 227 ? -19.261 -5.311 21.001 1.00 92.62 227 PRO A N 1
ATOM 1770 C CA . PRO A 1 227 ? -19.685 -6.670 21.321 1.00 92.62 227 PRO A CA 1
ATOM 1771 C C . PRO A 1 227 ? -18.557 -7.540 21.901 1.00 92.62 227 PRO A C 1
ATOM 1773 O O . PRO A 1 227 ? -17.448 -7.562 21.356 1.00 92.62 227 PRO A O 1
ATOM 1776 N N . GLY A 1 228 ? -18.857 -8.278 22.976 1.00 92.06 228 GLY A N 1
ATOM 1777 C CA . GLY A 1 228 ? -17.909 -9.138 23.693 1.00 92.06 228 GLY A CA 1
ATOM 1778 C C . GLY A 1 228 ? -17.269 -8.505 24.937 1.00 92.06 228 GLY A C 1
ATOM 1779 O O . GLY A 1 228 ? -16.492 -9.175 25.620 1.00 92.06 228 GLY A O 1
ATOM 1780 N N . HIS A 1 229 ? -17.562 -7.233 25.248 1.00 92.88 229 HIS A N 1
ATOM 1781 C CA . HIS A 1 229 ? -16.956 -6.513 26.380 1.00 92.88 229 HIS A CA 1
ATOM 1782 C C . HIS A 1 229 ? -17.196 -7.173 27.745 1.00 92.88 229 HIS A C 1
ATOM 1784 O O . HIS A 1 229 ? -16.384 -7.013 28.657 1.00 92.88 229 HIS A O 1
ATOM 1790 N N . GLU A 1 230 ? -18.278 -7.939 27.893 1.00 92.62 230 GLU A N 1
ATOM 1791 C CA . GLU A 1 230 ? -18.635 -8.658 29.115 1.00 92.62 230 GLU A CA 1
ATOM 1792 C C . GLU A 1 230 ? -17.569 -9.675 29.546 1.00 92.62 230 GLU A C 1
ATOM 1794 O O . GLU A 1 230 ? -17.496 -10.037 30.720 1.00 92.62 230 GLU A O 1
ATOM 1799 N N . GLN A 1 231 ? -16.704 -10.101 28.619 1.00 89.31 231 GLN A N 1
ATOM 1800 C CA . GLN A 1 231 ? -15.559 -10.959 28.919 1.00 89.31 231 GLN A CA 1
ATOM 1801 C C . GLN A 1 231 ? -14.490 -10.248 29.766 1.00 89.31 231 GLN A C 1
ATOM 1803 O O . GLN A 1 231 ? -13.708 -10.908 30.458 1.00 89.31 231 GLN A O 1
ATOM 1808 N N . GLY A 1 232 ? -14.439 -8.910 29.729 1.00 88.94 232 GLY A N 1
ATOM 1809 C CA . GLY A 1 232 ? -13.529 -8.096 30.527 1.00 88.94 232 GLY A CA 1
ATOM 1810 C C . GLY A 1 232 ? -12.080 -8.569 30.418 1.00 88.94 232 GLY A C 1
ATOM 1811 O O . GLY A 1 232 ? -11.527 -8.672 29.323 1.00 88.94 232 GLY A O 1
ATOM 1812 N N . SER A 1 233 ? -11.452 -8.886 31.555 1.00 88.12 233 SER A N 1
ATOM 1813 C CA . SER A 1 233 ? -10.060 -9.348 31.584 1.00 88.12 233 SER A CA 1
ATOM 1814 C C . SER A 1 233 ? -9.807 -10.675 30.865 1.00 88.12 233 SER A C 1
ATOM 1816 O O . SER A 1 233 ? -8.695 -10.921 30.398 1.00 88.12 233 SER A O 1
ATOM 1818 N N . SER A 1 234 ? -10.848 -11.494 30.722 1.00 87.50 234 SER A N 1
ATOM 1819 C CA . SER A 1 234 ? -10.762 -12.852 30.183 1.00 87.50 234 SER A CA 1
ATOM 1820 C C . SER A 1 234 ? -10.732 -12.910 28.655 1.00 87.50 234 SER A C 1
ATOM 1822 O O . SER A 1 234 ? -10.501 -13.988 28.113 1.00 87.50 234 SER A O 1
ATOM 1824 N N . ALA A 1 235 ? -10.935 -11.781 27.968 1.00 88.75 235 ALA A N 1
ATOM 1825 C CA . ALA A 1 235 ? -10.986 -11.723 26.509 1.00 88.75 235 ALA A CA 1
ATOM 1826 C C . ALA A 1 235 ? -9.641 -12.094 25.848 1.00 88.75 235 ALA A C 1
ATOM 1828 O O . ALA A 1 235 ? -8.553 -11.605 26.213 1.00 88.75 235 ALA A O 1
ATOM 1829 N N . ARG A 1 236 ? -9.714 -13.004 24.872 1.00 88.00 236 ARG A N 1
ATOM 1830 C CA . ARG A 1 236 ? -8.568 -13.671 24.230 1.00 88.00 236 ARG A CA 1
ATOM 1831 C C . ARG A 1 236 ? -8.836 -13.972 22.762 1.00 88.00 236 ARG A C 1
ATOM 1833 O O . ARG A 1 236 ? -9.976 -14.105 22.330 1.00 88.00 236 ARG A O 1
ATOM 1840 N N . GLY A 1 237 ? -7.754 -14.128 22.007 1.00 90.31 237 GLY A N 1
ATOM 1841 C CA . GLY A 1 237 ? -7.822 -14.458 20.593 1.00 90.31 237 GLY A CA 1
ATOM 1842 C C . GLY A 1 237 ? -8.383 -13.320 19.742 1.00 90.31 237 GLY A C 1
ATOM 1843 O O . GLY A 1 237 ? -7.955 -12.175 19.840 1.00 90.31 237 GLY A O 1
ATOM 1844 N N . TYR A 1 238 ? -9.330 -13.643 18.869 1.00 93.38 238 TYR A N 1
ATOM 1845 C CA . TYR A 1 238 ? -9.857 -12.696 17.885 1.00 93.38 238 TYR A CA 1
ATOM 1846 C C . TYR A 1 238 ? -11.345 -12.905 17.594 1.00 93.38 238 TYR A C 1
ATOM 1848 O O . TYR A 1 238 ? -11.835 -12.454 16.562 1.00 93.38 238 TYR A O 1
ATOM 1856 N N . ARG A 1 239 ? -12.061 -13.608 18.475 1.00 91.62 239 ARG A N 1
ATOM 1857 C CA . ARG A 1 239 ? -13.422 -14.086 18.218 1.00 91.62 239 ARG A CA 1
ATOM 1858 C C . ARG A 1 239 ? -14.438 -12.942 18.143 1.00 91.62 239 ARG A C 1
ATOM 1860 O O . ARG A 1 239 ? -15.044 -12.730 17.094 1.00 91.62 239 ARG A O 1
ATOM 1867 N N . THR A 1 240 ? -14.562 -12.169 19.216 1.00 93.19 240 THR A N 1
ATOM 1868 C CA . THR A 1 240 ? -15.446 -10.997 19.267 1.00 93.19 240 THR A CA 1
ATOM 1869 C C . THR A 1 240 ? -14.702 -9.716 18.870 1.00 93.19 240 THR A C 1
ATOM 1871 O O . THR A 1 240 ? -13.467 -9.680 18.838 1.00 93.19 240 THR A O 1
ATOM 1874 N N . THR A 1 241 ? -15.431 -8.629 18.589 1.00 93.31 241 THR A N 1
ATOM 1875 C CA . THR A 1 241 ? -14.815 -7.307 18.354 1.00 93.31 241 THR A CA 1
ATOM 1876 C C . THR A 1 241 ? -14.000 -6.866 19.570 1.00 93.31 241 THR A C 1
ATOM 1878 O O . THR A 1 241 ? -12.890 -6.355 19.413 1.00 93.31 241 THR A O 1
ATOM 1881 N N . TYR A 1 242 ? -14.501 -7.130 20.782 1.00 94.31 242 TYR A N 1
ATOM 1882 C CA . TYR A 1 242 ? -13.781 -6.825 22.014 1.00 94.31 242 TYR A CA 1
ATOM 1883 C C . TYR A 1 242 ? -12.497 -7.644 22.166 1.00 94.31 242 TYR A C 1
ATOM 1885 O O . TYR A 1 242 ? -11.466 -7.077 22.524 1.00 94.31 242 TYR A O 1
ATOM 1893 N N . ASP A 1 243 ? -12.525 -8.944 21.847 1.00 93.94 243 ASP A N 1
ATOM 1894 C CA . ASP A 1 243 ? -11.329 -9.797 21.882 1.00 93.94 243 ASP A CA 1
ATOM 1895 C C . ASP A 1 243 ? -10.233 -9.221 20.987 1.00 93.94 243 ASP A C 1
ATOM 1897 O O . ASP A 1 243 ? -9.110 -9.006 21.449 1.00 93.94 243 ASP A O 1
ATOM 1901 N N . ARG A 1 244 ? -10.586 -8.882 19.737 1.00 94.25 244 ARG A N 1
ATOM 1902 C CA . ARG A 1 244 ? -9.666 -8.277 18.765 1.00 94.25 244 ARG A CA 1
ATOM 1903 C C . ARG A 1 244 ? -9.056 -6.987 19.301 1.00 94.25 244 ARG A C 1
ATOM 1905 O O . ARG A 1 244 ? -7.833 -6.883 19.332 1.00 94.25 244 ARG A O 1
ATOM 1912 N N . LEU A 1 245 ? -9.878 -6.037 19.758 1.00 94.38 245 LEU A N 1
ATOM 1913 C CA . LEU A 1 245 ? -9.401 -4.757 20.299 1.00 94.38 245 LEU A CA 1
ATOM 1914 C C . LEU A 1 245 ? -8.504 -4.951 21.516 1.00 94.38 245 LEU A C 1
ATOM 1916 O O . LEU A 1 245 ? -7.396 -4.422 21.569 1.00 94.38 245 LEU A O 1
ATOM 1920 N N . ARG A 1 246 ? -8.955 -5.745 22.487 1.00 92.94 246 ARG A N 1
ATOM 1921 C CA . ARG A 1 246 ? -8.218 -5.982 23.726 1.00 92.94 246 ARG A CA 1
ATOM 1922 C C . ARG A 1 246 ? -6.858 -6.595 23.462 1.00 92.94 246 ARG A C 1
ATOM 1924 O O . ARG A 1 246 ? -5.865 -6.157 24.037 1.00 92.94 246 ARG A O 1
ATOM 1931 N N . VAL A 1 247 ? -6.816 -7.611 22.612 1.00 93.00 247 VAL A N 1
ATOM 1932 C CA . VAL A 1 247 ? -5.587 -8.315 22.263 1.00 93.00 247 VAL A CA 1
ATOM 1933 C C . VAL A 1 247 ? -4.649 -7.412 21.479 1.00 93.00 247 VAL A C 1
ATOM 1935 O O . VAL A 1 247 ? -3.475 -7.301 21.833 1.00 93.00 247 VAL A O 1
ATOM 1938 N N . ILE A 1 248 ? -5.164 -6.727 20.459 1.00 94.06 248 ILE A N 1
ATOM 1939 C CA . ILE A 1 248 ? -4.331 -5.944 19.555 1.00 94.06 248 ILE A CA 1
ATOM 1940 C C . ILE A 1 248 ? -3.933 -4.576 20.121 1.00 94.06 248 ILE A C 1
ATOM 1942 O O . ILE A 1 248 ? -2.956 -4.006 19.646 1.00 94.06 248 ILE A O 1
ATOM 1946 N N . SER A 1 249 ? -4.577 -4.083 21.183 1.00 93.69 249 SER A N 1
ATOM 1947 C CA . SER A 1 249 ? -4.152 -2.876 21.918 1.00 93.69 249 SER A CA 1
ATOM 1948 C C . SER A 1 249 ? -2.667 -2.918 22.330 1.00 93.69 249 SER A C 1
ATOM 1950 O O . SER A 1 249 ? -1.949 -1.915 22.266 1.00 93.69 249 SER A O 1
ATOM 1952 N N . ALA A 1 250 ? -2.157 -4.111 22.655 1.00 92.12 250 ALA A N 1
ATOM 1953 C CA . ALA A 1 250 ? -0.762 -4.340 23.028 1.00 92.12 250 ALA A CA 1
ATOM 1954 C C . ALA A 1 250 ? 0.227 -4.176 21.858 1.00 92.12 250 ALA A C 1
ATOM 1956 O O . ALA A 1 250 ? 1.431 -4.059 22.078 1.00 92.12 250 ALA A O 1
ATOM 1957 N N . SER A 1 251 ? -0.251 -4.129 20.609 1.00 92.56 251 SER A N 1
ATOM 1958 C CA . SER A 1 251 ? 0.594 -3.876 19.434 1.00 92.56 251 SER A CA 1
ATOM 1959 C C . SER A 1 251 ? 1.194 -2.466 19.411 1.00 92.56 251 SER A C 1
ATOM 1961 O O . SER A 1 251 ? 2.141 -2.231 18.665 1.00 92.56 251 SER A O 1
ATOM 1963 N N . SER A 1 252 ? 0.718 -1.560 20.273 1.00 90.75 252 SER A N 1
ATOM 1964 C CA . SER A 1 252 ? 1.314 -0.244 20.554 1.00 90.75 252 SER A CA 1
ATOM 1965 C C . SER A 1 252 ? 2.814 -0.326 20.842 1.00 90.75 252 SER A C 1
ATOM 1967 O O . SER A 1 252 ? 3.573 0.506 20.354 1.00 90.75 252 SER A O 1
ATOM 1969 N N . VAL A 1 253 ? 3.252 -1.383 21.536 1.00 89.44 253 VAL A N 1
ATOM 1970 C CA . VAL A 1 253 ? 4.661 -1.656 21.871 1.00 89.44 253 VAL A CA 1
ATOM 1971 C C . VAL A 1 253 ? 5.549 -1.801 20.628 1.00 89.44 253 VAL A C 1
ATOM 1973 O O . VAL A 1 253 ? 6.756 -1.608 20.716 1.00 89.44 253 VAL A O 1
ATOM 1976 N N . ILE A 1 254 ? 4.969 -2.121 19.468 1.00 90.50 254 ILE A N 1
ATOM 1977 C CA . ILE A 1 254 ? 5.684 -2.251 18.192 1.00 90.50 254 ILE A CA 1
ATOM 1978 C C . ILE A 1 254 ? 5.309 -1.133 17.215 1.00 90.50 254 ILE A C 1
ATOM 1980 O O . ILE A 1 254 ? 6.198 -0.544 16.604 1.00 90.50 254 ILE A O 1
ATOM 1984 N N . GLN A 1 255 ? 4.021 -0.805 17.085 1.00 90.81 255 GLN A N 1
ATOM 1985 C CA . GLN A 1 255 ? 3.546 0.217 16.149 1.00 90.81 255 GLN A CA 1
ATOM 1986 C C . GLN A 1 255 ? 4.099 1.610 16.483 1.00 90.81 255 GLN A C 1
ATOM 1988 O O . GLN A 1 255 ? 4.574 2.305 15.586 1.00 90.81 255 GLN A O 1
ATOM 1993 N N . MET A 1 256 ? 4.102 2.003 17.765 1.00 88.88 256 MET A N 1
ATOM 1994 C CA . MET A 1 256 ? 4.600 3.325 18.156 1.00 88.88 256 MET A CA 1
ATOM 1995 C C . MET A 1 256 ? 6.109 3.452 17.935 1.00 88.88 256 MET A C 1
ATOM 1997 O O . MET A 1 256 ? 6.512 4.448 17.336 1.00 88.88 256 MET A O 1
ATOM 2001 N N . PRO A 1 257 ? 6.967 2.479 18.321 1.00 87.38 257 PRO A N 1
ATOM 2002 C CA . PRO A 1 257 ? 8.390 2.604 18.034 1.00 87.38 257 PRO A CA 1
ATOM 2003 C C . PRO A 1 257 ? 8.747 2.573 16.547 1.00 87.38 257 PRO A C 1
ATOM 2005 O O . PRO A 1 257 ? 9.623 3.332 16.142 1.00 87.38 257 PRO A O 1
ATOM 2008 N N . ILE A 1 258 ? 8.069 1.742 15.739 1.00 86.25 258 ILE A N 1
ATOM 2009 C CA . ILE A 1 258 ? 8.269 1.713 14.277 1.00 86.25 258 ILE A CA 1
ATOM 2010 C C . ILE A 1 258 ? 8.016 3.096 13.678 1.00 86.25 258 ILE A C 1
ATOM 2012 O O . ILE A 1 258 ? 8.799 3.558 12.861 1.00 86.25 258 ILE A O 1
ATOM 2016 N N . TYR A 1 259 ? 6.944 3.763 14.098 1.00 83.62 259 TYR A N 1
ATOM 2017 C CA . TYR A 1 259 ? 6.605 5.091 13.600 1.00 83.62 259 TYR A CA 1
ATOM 2018 C C . TYR A 1 259 ? 7.538 6.183 14.154 1.00 83.62 259 TYR A C 1
ATOM 2020 O O . TYR A 1 259 ? 7.991 7.046 13.412 1.00 83.62 259 TYR A O 1
ATOM 2028 N N . ASN A 1 260 ? 7.816 6.175 15.464 1.00 77.69 260 ASN A N 1
ATOM 2029 C CA . ASN A 1 260 ? 8.476 7.294 16.150 1.00 77.69 260 ASN A CA 1
ATOM 2030 C C . ASN A 1 260 ? 10.011 7.307 16.027 1.00 77.69 260 ASN A C 1
ATOM 2032 O O . ASN A 1 260 ? 10.609 8.356 16.271 1.00 77.69 260 ASN A O 1
ATOM 2036 N N . TYR A 1 261 ? 10.654 6.172 15.729 1.00 71.88 261 TYR A N 1
ATOM 2037 C CA . TYR A 1 261 ? 12.122 6.047 15.751 1.00 71.88 261 TYR A CA 1
ATOM 2038 C C . TYR A 1 261 ? 12.740 5.588 14.425 1.00 71.88 261 TYR A C 1
ATOM 2040 O O . TYR A 1 261 ? 13.961 5.435 14.350 1.00 71.88 261 TYR A O 1
ATOM 2048 N N . ASP A 1 262 ? 11.937 5.378 13.381 1.00 68.06 262 ASP A N 1
ATOM 2049 C CA . ASP A 1 262 ? 12.444 5.132 12.030 1.00 68.06 262 ASP A CA 1
ATOM 2050 C C . ASP A 1 262 ? 12.670 6.467 11.306 1.00 68.06 262 ASP A C 1
ATOM 2052 O O . ASP A 1 262 ? 11.757 7.044 10.720 1.00 68.06 262 ASP A O 1
ATOM 2056 N N . TYR A 1 263 ? 13.893 6.991 11.404 1.00 59.22 263 TYR A N 1
ATOM 2057 C CA . TYR A 1 263 ? 14.282 8.273 10.805 1.00 59.22 263 TYR A CA 1
ATOM 2058 C C . TYR A 1 263 ? 14.586 8.183 9.298 1.00 59.22 263 TYR A C 1
ATOM 2060 O O . TYR A 1 263 ? 14.720 9.222 8.653 1.00 59.22 263 TYR A O 1
ATOM 2068 N N . ASP A 1 264 ? 14.719 6.970 8.747 1.00 55.91 264 ASP A N 1
ATOM 2069 C CA . ASP A 1 264 ? 15.261 6.732 7.400 1.00 55.91 264 ASP A CA 1
ATOM 2070 C C . ASP A 1 264 ? 14.178 6.570 6.317 1.00 55.91 264 ASP A C 1
ATOM 2072 O O . ASP A 1 264 ? 14.492 6.575 5.124 1.00 55.91 264 ASP A O 1
ATOM 2076 N N . VAL A 1 265 ? 12.907 6.429 6.702 1.00 54.34 265 VAL A N 1
ATOM 2077 C CA . VAL A 1 265 ? 11.792 6.207 5.774 1.00 54.34 265 VAL A CA 1
ATOM 2078 C C . VAL A 1 265 ? 10.800 7.360 5.886 1.00 54.34 265 VAL A C 1
ATOM 2080 O O . VAL A 1 265 ? 10.339 7.682 6.980 1.00 54.34 265 VAL A O 1
ATOM 2083 N N . ASP A 1 266 ? 10.442 7.969 4.750 1.00 61.66 266 ASP A N 1
ATOM 2084 C CA . ASP A 1 266 ? 9.309 8.897 4.665 1.00 61.66 266 ASP A CA 1
ATOM 2085 C C . ASP A 1 266 ? 8.101 8.268 5.372 1.00 61.66 266 ASP A C 1
ATOM 2087 O O . ASP A 1 266 ? 7.688 7.156 5.033 1.00 61.66 266 ASP A O 1
ATOM 2091 N N . LYS A 1 267 ? 7.609 8.957 6.408 1.00 63.38 267 LYS A N 1
ATOM 2092 C CA . LYS A 1 267 ? 6.991 8.306 7.567 1.00 63.38 267 LYS A CA 1
ATOM 2093 C C . LYS A 1 267 ? 5.965 7.242 7.233 1.00 63.38 267 LYS A C 1
ATOM 2095 O O . LYS A 1 267 ? 5.052 7.417 6.427 1.00 63.38 267 LYS A O 1
ATOM 2100 N N . VAL A 1 268 ? 6.121 6.162 7.973 1.00 70.25 268 VAL A N 1
ATOM 2101 C CA . VAL A 1 268 ? 5.373 4.935 7.846 1.00 70.25 268 VAL A CA 1
ATOM 2102 C C . VAL A 1 268 ? 4.124 4.999 8.705 1.00 70.25 268 VAL A C 1
ATOM 2104 O O . VAL A 1 268 ? 4.232 5.184 9.911 1.00 70.25 268 VAL A O 1
ATOM 2107 N N . VAL A 1 269 ? 2.948 4.767 8.126 1.00 86.19 269 VAL A N 1
ATOM 2108 C CA . VAL A 1 269 ? 1.738 4.572 8.928 1.00 86.19 269 VAL A CA 1
ATOM 2109 C C . VAL A 1 269 ? 1.403 3.095 9.056 1.00 86.19 269 VAL A C 1
ATOM 2111 O O . VAL A 1 269 ? 1.511 2.353 8.086 1.00 86.19 269 VAL A O 1
ATOM 2114 N N . THR A 1 270 ? 0.995 2.660 10.247 1.00 90.94 270 THR A N 1
ATOM 2115 C CA . THR A 1 270 ? 0.795 1.238 10.562 1.00 90.94 270 THR A CA 1
ATOM 2116 C C . THR A 1 270 ? -0.655 0.932 10.903 1.00 90.94 270 THR A C 1
ATOM 2118 O O . THR A 1 270 ? -1.306 1.700 11.615 1.00 90.94 270 THR A O 1
ATOM 2121 N N . TYR A 1 271 ? -1.167 -0.187 10.381 1.00 93.88 271 TYR A N 1
ATOM 2122 C CA . TYR A 1 271 ? -2.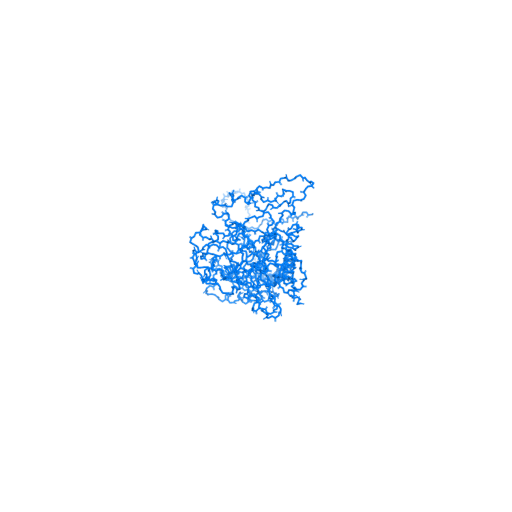527 -0.645 10.652 1.00 93.88 271 TYR A CA 1
ATOM 2123 C C . TYR A 1 271 ? -2.674 -2.155 10.637 1.00 93.88 271 TYR A C 1
ATOM 2125 O O . TYR A 1 271 ? -1.889 -2.892 10.044 1.00 93.88 271 TYR A O 1
ATOM 2133 N N . ILE A 1 272 ? -3.774 -2.598 11.227 1.00 96.19 272 ILE A N 1
ATOM 2134 C CA . ILE A 1 272 ? -4.276 -3.957 11.205 1.00 96.19 272 ILE A CA 1
ATOM 2135 C C . ILE A 1 272 ? -5.770 -3.877 10.897 1.00 96.19 272 ILE A C 1
ATOM 2137 O O . ILE A 1 272 ? -6.544 -3.317 11.672 1.00 96.19 272 ILE A O 1
ATOM 2141 N N . GLY A 1 273 ? -6.168 -4.406 9.741 1.00 95.62 273 GLY A N 1
ATOM 2142 C CA . GLY A 1 273 ? -7.566 -4.532 9.334 1.00 95.62 273 GLY A CA 1
ATOM 2143 C C . GLY A 1 273 ? -8.095 -5.940 9.596 1.00 95.62 273 GLY A C 1
ATOM 2144 O O . GLY A 1 273 ? -7.413 -6.914 9.283 1.00 95.62 273 GLY A O 1
ATOM 2145 N N . PHE A 1 274 ? -9.320 -6.072 10.097 1.00 95.00 274 PHE A N 1
ATOM 2146 C CA . PHE A 1 274 ? -9.928 -7.366 10.425 1.00 95.00 274 PHE A CA 1
ATOM 2147 C C . PHE A 1 274 ? -11.000 -7.788 9.415 1.00 95.00 274 PHE A C 1
ATOM 2149 O O . PHE A 1 274 ? -11.832 -6.982 8.999 1.00 95.00 274 PHE A O 1
ATOM 2156 N N . GLU A 1 275 ? -10.998 -9.069 9.030 1.00 92.75 275 GLU A N 1
ATOM 2157 C CA . GLU A 1 275 ? -11.930 -9.592 8.012 1.00 92.75 275 GLU A CA 1
ATOM 2158 C C . GLU A 1 275 ? -13.365 -9.683 8.546 1.00 92.75 275 GLU A C 1
ATOM 2160 O O . GLU A 1 275 ? -14.332 -9.472 7.807 1.00 92.75 275 GLU A O 1
ATOM 2165 N N . ALA A 1 276 ? -13.503 -9.952 9.845 1.00 90.88 276 ALA A N 1
ATOM 2166 C CA . ALA A 1 276 ? -14.777 -10.150 10.519 1.00 90.88 276 ALA A CA 1
ATOM 2167 C C . ALA A 1 276 ? -15.713 -8.926 10.373 1.00 90.88 276 ALA A C 1
ATOM 2169 O O . ALA A 1 276 ? -16.771 -8.949 9.728 1.00 90.88 276 ALA A O 1
ATOM 2170 N N . ASP A 1 277 ? -15.288 -7.788 10.907 1.00 88.69 277 ASP A N 1
ATOM 2171 C CA . ASP A 1 277 ? -16.104 -6.580 11.036 1.00 88.69 277 ASP A CA 1
ATOM 2172 C C . ASP A 1 277 ? -15.586 -5.397 10.212 1.00 88.69 277 ASP A C 1
ATOM 2174 O O . ASP A 1 277 ? -16.228 -4.349 10.197 1.00 88.69 277 ASP A O 1
ATOM 2178 N N . GLY A 1 278 ? -14.475 -5.560 9.484 1.00 90.19 278 GLY A N 1
ATOM 2179 C CA . GLY A 1 278 ? -13.870 -4.476 8.709 1.00 90.19 278 GLY A CA 1
ATOM 2180 C C . GLY A 1 278 ? -13.192 -3.417 9.575 1.00 90.19 278 GLY A C 1
ATOM 2181 O O . GLY A 1 278 ? -12.820 -2.361 9.054 1.00 90.19 278 GLY A O 1
ATOM 2182 N N . MET A 1 279 ? -13.045 -3.695 10.877 1.00 92.44 279 MET A N 1
ATOM 2183 C CA . MET A 1 279 ? -12.397 -2.817 11.838 1.00 92.44 279 MET A CA 1
ATOM 2184 C C . MET A 1 279 ? -10.938 -2.596 11.455 1.00 92.44 279 MET A C 1
ATOM 2186 O O . MET A 1 279 ? -10.237 -3.534 11.070 1.00 92.44 279 MET A O 1
ATOM 2190 N N . LEU A 1 280 ? -10.481 -1.359 11.600 1.00 94.06 280 LEU A N 1
ATOM 2191 C CA . LEU A 1 280 ? -9.093 -0.965 11.429 1.00 94.06 280 LEU A CA 1
ATOM 2192 C C . LEU A 1 280 ? -8.550 -0.495 12.776 1.00 94.06 280 LEU A C 1
ATOM 2194 O O . LEU A 1 280 ? -9.124 0.400 13.384 1.00 94.06 280 LEU A O 1
ATOM 2198 N N . VAL A 1 281 ? -7.443 -1.072 13.225 1.00 95.06 281 VAL A N 1
ATOM 2199 C CA . VAL A 1 281 ? -6.669 -0.576 14.370 1.00 95.06 281 VAL A CA 1
ATOM 2200 C C . VAL A 1 281 ? -5.334 -0.092 13.850 1.00 95.06 281 VAL A C 1
ATOM 2202 O O . VAL A 1 281 ? -4.747 -0.760 13.005 1.00 95.06 281 VAL A O 1
ATOM 2205 N N . GLY A 1 282 ? -4.826 1.037 14.323 1.00 93.25 282 GLY A N 1
ATOM 2206 C CA . GLY A 1 282 ? -3.545 1.512 13.826 1.00 93.25 282 GLY A CA 1
ATOM 2207 C C . GLY A 1 282 ? -2.916 2.622 14.633 1.00 93.25 282 GLY A C 1
ATOM 2208 O O . GLY A 1 282 ? -3.421 3.053 15.671 1.00 93.25 282 GLY A O 1
ATOM 2209 N N . TYR A 1 283 ? -1.800 3.097 14.100 1.00 89.00 283 TYR A N 1
ATOM 2210 C CA . TYR A 1 283 ? -1.033 4.195 14.647 1.00 89.00 283 TYR A CA 1
ATOM 2211 C C . TYR A 1 283 ? -0.531 5.102 13.532 1.00 89.00 283 TYR A C 1
ATOM 2213 O O . TYR A 1 283 ? 0.090 4.628 12.577 1.00 89.00 283 TYR A O 1
ATOM 2221 N N . ARG A 1 284 ? -0.787 6.408 13.667 1.00 80.44 284 ARG A N 1
ATOM 2222 C CA . ARG A 1 284 ? -0.364 7.429 12.696 1.00 80.44 284 ARG A CA 1
ATOM 2223 C C . ARG A 1 284 ? 0.332 8.634 13.324 1.00 80.44 284 ARG A C 1
ATOM 2225 O O . ARG A 1 284 ? 0.318 9.705 12.721 1.00 80.44 284 ARG A O 1
ATOM 2232 N N . GLY A 1 285 ? 0.877 8.471 14.532 1.00 80.19 285 GLY A N 1
ATOM 2233 C CA . GLY A 1 285 ? 1.509 9.554 15.285 1.00 80.19 285 GLY A CA 1
ATOM 2234 C C . GLY A 1 285 ? 0.617 10.786 15.348 1.00 80.19 285 GLY A C 1
ATOM 2235 O O . GLY A 1 285 ? -0.508 10.723 15.841 1.00 80.19 285 GLY A O 1
ATOM 2236 N N . CYS A 1 286 ? 1.104 11.889 14.789 1.00 75.81 286 CYS A N 1
ATOM 2237 C CA . CYS A 1 286 ? 0.397 13.164 14.772 1.00 75.81 286 CYS A CA 1
ATOM 2238 C C . CYS A 1 286 ? -0.727 13.309 13.749 1.00 75.81 286 CYS A C 1
ATOM 2240 O O . CYS A 1 286 ? -1.468 14.294 13.760 1.00 75.81 286 CYS A O 1
ATOM 2242 N N . ASN A 1 287 ? -0.886 12.345 12.848 1.00 73.19 287 ASN A N 1
ATOM 2243 C CA . ASN A 1 287 ? -1.943 12.392 11.857 1.00 73.19 287 ASN A CA 1
ATOM 2244 C C . ASN A 1 287 ? -3.260 11.823 12.416 1.00 73.19 287 ASN A C 1
ATOM 2246 O O . ASN A 1 287 ? -3.505 10.618 12.407 1.00 73.19 287 ASN A O 1
ATOM 2250 N N . ALA A 1 288 ? -4.188 12.704 12.782 1.00 75.75 288 ALA A N 1
ATOM 2251 C CA . ALA A 1 288 ? -5.566 12.327 13.113 1.00 75.75 288 ALA A CA 1
ATOM 2252 C C . ALA A 1 288 ? -6.486 12.206 11.870 1.00 75.75 288 ALA A C 1
ATOM 2254 O O . ALA A 1 288 ? -7.697 12.410 11.925 1.00 75.75 288 ALA A O 1
ATOM 2255 N N . GLY A 1 289 ? -5.930 11.830 10.713 1.00 77.19 289 GLY A N 1
ATOM 2256 C CA . GLY A 1 289 ? -6.668 11.687 9.454 1.00 77.19 289 GLY A CA 1
ATOM 2257 C C . GLY A 1 289 ? -7.713 10.568 9.461 1.00 77.19 289 GLY A C 1
ATOM 2258 O O . GLY A 1 289 ? -8.555 10.526 8.571 1.00 77.19 289 GLY A O 1
ATOM 2259 N N . HIS A 1 290 ? -7.712 9.673 10.453 1.00 82.31 290 HIS A N 1
ATOM 2260 C CA . HIS A 1 290 ? -8.805 8.710 10.642 1.00 82.31 290 HIS A CA 1
ATOM 2261 C C . HIS A 1 290 ? -10.150 9.410 10.930 1.00 82.31 290 HIS A C 1
ATOM 2263 O O . HIS A 1 290 ? -11.196 8.878 10.573 1.00 82.31 290 HIS A O 1
ATOM 2269 N N . GLY A 1 291 ? -10.140 10.668 11.398 1.00 84.19 291 GLY A N 1
ATOM 2270 C CA . GLY A 1 291 ? -11.337 11.515 11.463 1.00 84.19 291 GLY A CA 1
ATOM 2271 C C . GLY A 1 291 ? -12.031 11.753 10.109 1.00 84.19 291 GLY A C 1
ATOM 2272 O O . GLY A 1 291 ? -13.192 12.154 10.083 1.00 84.19 291 GLY A O 1
ATOM 2273 N N . ASN A 1 292 ? -11.367 11.470 8.977 1.00 86.25 292 ASN A N 1
ATOM 2274 C CA . ASN A 1 292 ? -11.970 11.502 7.637 1.00 86.25 292 ASN A CA 1
ATOM 2275 C C . ASN A 1 292 ? -12.694 10.209 7.236 1.00 86.25 292 ASN A C 1
ATOM 2277 O O . ASN A 1 292 ? -13.360 10.171 6.202 1.00 86.25 292 ASN A O 1
ATOM 2281 N N . TYR A 1 293 ? -12.606 9.137 8.019 1.00 89.62 293 TYR A N 1
ATOM 2282 C CA . TYR A 1 293 ? -13.247 7.866 7.684 1.00 89.62 293 TYR A CA 1
ATOM 2283 C C . TYR A 1 293 ? -14.775 7.915 7.516 1.00 89.62 293 TYR A C 1
ATOM 2285 O O . TYR A 1 293 ? -15.267 7.196 6.643 1.00 89.62 293 TYR A O 1
ATOM 2293 N N . PRO A 1 294 ? -15.546 8.773 8.211 1.00 90.38 294 PRO A N 1
ATOM 2294 C CA . PRO A 1 294 ? -16.956 9.012 7.884 1.00 90.38 294 PRO A CA 1
ATOM 2295 C C . PRO A 1 294 ? -17.184 9.542 6.464 1.00 90.38 294 PRO A C 1
ATOM 2297 O O . PRO A 1 294 ? -18.220 9.271 5.859 1.00 90.38 294 PRO A O 1
ATOM 2300 N N . PHE A 1 295 ? -16.224 10.296 5.925 1.00 90.75 295 PHE A N 1
ATOM 2301 C CA . PHE A 1 295 ? -16.308 10.953 4.619 1.00 90.75 295 PHE A CA 1
ATOM 2302 C C . PHE A 1 295 ? -15.861 10.055 3.467 1.00 90.75 295 PHE A C 1
ATOM 2304 O O . PHE A 1 295 ? -16.121 10.387 2.309 1.00 90.75 295 PHE A O 1
ATOM 2311 N N . PHE A 1 296 ? -15.244 8.904 3.758 1.00 91.44 296 PHE A N 1
ATOM 2312 C CA . PHE A 1 296 ? -14.963 7.903 2.737 1.00 91.44 296 PHE A CA 1
ATOM 2313 C C . PHE A 1 296 ? -16.274 7.482 2.064 1.00 91.44 296 PHE A C 1
ATOM 2315 O O . PHE A 1 296 ? -17.156 6.923 2.715 1.00 91.44 296 PHE A O 1
ATOM 2322 N N . LYS A 1 297 ? -16.390 7.753 0.763 1.00 92.94 297 LYS A N 1
ATOM 2323 C CA . LYS A 1 297 ? -17.557 7.428 -0.055 1.00 92.94 297 LYS A CA 1
ATOM 2324 C C . LYS A 1 297 ? -17.183 6.356 -1.065 1.00 92.94 297 LYS A C 1
ATOM 2326 O O . LYS A 1 297 ? -16.262 6.564 -1.847 1.00 92.94 297 LYS A O 1
ATOM 2331 N N . SER A 1 298 ? -17.911 5.246 -1.096 1.00 92.56 298 SER A N 1
ATOM 2332 C CA . SER A 1 298 ? -17.782 4.254 -2.164 1.00 92.56 298 SER A CA 1
ATOM 2333 C C . SER A 1 298 ? -18.131 4.891 -3.512 1.00 92.56 298 SER A C 1
ATOM 2335 O O . SER A 1 298 ? -19.216 5.461 -3.670 1.00 92.56 298 SER A O 1
ATOM 2337 N N . SER A 1 299 ? -17.208 4.832 -4.468 1.00 91.50 299 SER A N 1
ATOM 2338 C CA . SER A 1 299 ? -17.343 5.461 -5.782 1.00 91.50 299 SER A CA 1
ATOM 2339 C C . SER A 1 299 ? -16.818 4.537 -6.884 1.00 91.50 299 SER A C 1
ATOM 2341 O O . SER A 1 299 ? -16.225 3.494 -6.595 1.00 91.50 299 SER A O 1
ATOM 2343 N N . GLU A 1 300 ? -17.062 4.884 -8.148 1.00 89.50 300 GLU A N 1
ATOM 2344 C CA . GLU A 1 300 ? -16.501 4.123 -9.271 1.00 89.50 300 GLU A CA 1
ATOM 2345 C C . GLU A 1 300 ? -14.980 4.293 -9.325 1.00 89.50 300 GLU A C 1
ATOM 2347 O O . GLU A 1 300 ? -14.262 3.317 -9.529 1.00 89.50 300 GLU A O 1
ATOM 2352 N N . GLU A 1 301 ? -14.494 5.503 -9.034 1.00 84.94 301 GLU A N 1
ATOM 2353 C CA . GLU A 1 301 ? -13.077 5.870 -9.085 1.00 84.94 301 GLU A CA 1
ATOM 2354 C C . GLU A 1 301 ? -12.246 5.109 -8.047 1.00 84.94 301 GLU A C 1
ATOM 2356 O O . GLU A 1 301 ? -11.155 4.640 -8.349 1.00 84.94 301 GLU A O 1
ATOM 2361 N N . ASN A 1 302 ? -12.759 4.932 -6.822 1.00 85.81 302 ASN A N 1
ATOM 2362 C CA . ASN A 1 302 ? -12.073 4.112 -5.816 1.00 85.81 302 ASN A CA 1
ATOM 2363 C C . ASN A 1 302 ? -12.436 2.621 -5.880 1.00 85.81 302 ASN A C 1
ATOM 2365 O O . ASN A 1 302 ? -11.887 1.829 -5.110 1.00 85.81 302 ASN A O 1
ATOM 2369 N N . GLY A 1 303 ? -13.380 2.262 -6.759 1.00 89.25 303 GLY A N 1
ATOM 2370 C CA . GLY A 1 303 ? -13.895 0.923 -7.044 1.00 89.25 303 GLY A CA 1
ATOM 2371 C C . GLY A 1 303 ? -14.364 0.096 -5.855 1.00 89.25 303 GLY A C 1
ATOM 2372 O O . GLY A 1 303 ? -14.550 -1.108 -6.016 1.00 89.25 303 GLY A O 1
ATOM 2373 N N . ALA A 1 304 ? -14.611 0.689 -4.687 1.00 91.00 304 ALA A N 1
ATOM 2374 C CA . ALA A 1 304 ? -15.064 -0.047 -3.507 1.00 91.00 304 ALA A CA 1
ATOM 2375 C C . ALA A 1 304 ? -16.341 -0.864 -3.787 1.00 91.00 304 ALA A C 1
ATOM 2377 O O . ALA A 1 304 ? -16.434 -2.031 -3.400 1.00 91.00 304 ALA A O 1
ATOM 2378 N N . ALA A 1 305 ? -17.284 -0.285 -4.541 1.00 91.44 305 ALA A N 1
ATOM 2379 C CA . ALA A 1 305 ? -18.510 -0.956 -4.973 1.00 91.44 305 ALA A CA 1
ATOM 2380 C C . ALA A 1 305 ? -18.263 -2.131 -5.928 1.00 91.44 305 ALA A C 1
ATOM 2382 O O . ALA A 1 305 ? -19.040 -3.079 -5.933 1.00 91.44 305 ALA A O 1
ATOM 2383 N N . LYS A 1 306 ? -17.184 -2.101 -6.715 1.00 91.44 306 LYS A N 1
ATOM 2384 C CA . LYS A 1 306 ? -16.799 -3.211 -7.595 1.00 91.44 306 LYS A CA 1
ATOM 2385 C C . LYS A 1 306 ? -16.173 -4.357 -6.798 1.00 91.44 306 LYS A C 1
ATOM 2387 O O . LYS A 1 306 ? -16.438 -5.514 -7.099 1.00 91.44 306 LYS A O 1
ATOM 2392 N N . LEU A 1 307 ? -15.370 -4.034 -5.781 1.00 89.44 307 LEU A N 1
ATOM 2393 C CA . LEU A 1 307 ? -14.691 -5.025 -4.937 1.00 89.44 307 LEU A CA 1
ATOM 2394 C C . LEU A 1 307 ? -15.662 -5.790 -4.046 1.00 89.44 307 LEU A C 1
ATOM 2396 O O . LEU A 1 307 ? -15.561 -7.005 -3.888 1.00 89.44 307 LEU A O 1
ATOM 2400 N N . ARG A 1 308 ? -16.574 -5.060 -3.403 1.00 89.00 308 ARG A N 1
ATOM 2401 C CA . ARG A 1 308 ? -17.517 -5.611 -2.431 1.00 89.00 308 ARG A CA 1
ATOM 2402 C C . ARG A 1 308 ? -18.863 -4.889 -2.558 1.00 89.00 308 ARG A C 1
ATOM 2404 O O . ARG A 1 308 ? -19.201 -4.099 -1.677 1.00 89.00 308 ARG A O 1
ATOM 2411 N N . PRO A 1 309 ? -19.650 -5.146 -3.618 1.00 88.94 309 PRO A N 1
ATOM 2412 C CA . PRO A 1 309 ? -20.935 -4.469 -3.835 1.00 88.94 309 PRO A CA 1
ATOM 2413 C C . PRO A 1 309 ? -21.898 -4.646 -2.654 1.00 88.94 309 PRO A C 1
ATOM 2415 O O . PRO A 1 309 ? -22.567 -3.696 -2.255 1.00 88.94 309 PRO A O 1
ATOM 2418 N N . ASP A 1 310 ? -21.876 -5.826 -2.028 1.00 86.50 310 ASP A N 1
ATOM 2419 C CA . ASP A 1 310 ? -22.702 -6.166 -0.862 1.00 86.50 310 ASP A CA 1
ATOM 2420 C C . ASP A 1 310 ? -22.206 -5.562 0.460 1.00 86.50 310 ASP A C 1
ATOM 2422 O O . ASP A 1 310 ? -22.830 -5.748 1.499 1.00 86.50 310 ASP A O 1
ATOM 2426 N N . LEU A 1 311 ? -21.062 -4.884 0.477 1.00 86.75 311 LEU A N 1
ATOM 2427 C CA . LEU A 1 311 ? -20.518 -4.248 1.682 1.00 86.75 311 LEU A CA 1
ATOM 2428 C C . LEU A 1 311 ? -20.415 -2.734 1.513 1.00 86.75 311 LEU A C 1
ATOM 2430 O O . LEU A 1 311 ? -20.681 -1.975 2.443 1.00 86.75 311 LEU A O 1
ATOM 2434 N N . CYS A 1 312 ? -20.047 -2.311 0.308 1.00 90.38 312 CYS A N 1
ATOM 2435 C CA . CYS A 1 312 ? -19.675 -0.952 -0.042 1.00 90.38 312 CYS A CA 1
ATOM 2436 C C . CYS A 1 312 ? -20.475 -0.486 -1.270 1.00 90.38 312 CYS A C 1
ATOM 2438 O O . CYS A 1 312 ? -19.860 -0.100 -2.267 1.00 90.38 312 CYS A O 1
ATOM 2440 N N . PRO A 1 313 ? -21.825 -0.522 -1.262 1.00 91.81 313 PRO A N 1
ATOM 2441 C CA . PRO A 1 313 ? -22.592 -0.150 -2.443 1.00 91.81 313 PRO A CA 1
ATOM 2442 C C . PRO A 1 313 ? -22.260 1.273 -2.894 1.00 91.81 313 PRO A C 1
ATOM 2444 O O . PRO A 1 313 ? -21.869 2.124 -2.085 1.00 91.81 313 PRO A O 1
ATOM 2447 N N . LEU A 1 314 ? -22.403 1.533 -4.192 1.00 93.62 314 LEU A N 1
ATOM 2448 C CA . LEU A 1 314 ? -22.048 2.820 -4.779 1.00 93.62 314 LEU A CA 1
ATOM 2449 C C . LEU A 1 314 ? -22.770 3.968 -4.055 1.00 93.62 314 LEU A C 1
ATOM 2451 O O . LEU A 1 314 ? -23.975 3.917 -3.816 1.00 93.62 314 LEU A O 1
ATOM 2455 N N . GLY A 1 315 ? -22.018 5.004 -3.689 1.00 92.56 315 GLY A N 1
ATOM 2456 C CA . GLY A 1 315 ? -22.531 6.184 -2.998 1.00 92.56 315 GLY A CA 1
ATOM 2457 C C . GLY A 1 315 ? -22.654 6.064 -1.477 1.00 92.56 315 GLY A C 1
ATOM 2458 O O . GLY A 1 315 ? -23.006 7.058 -0.841 1.00 92.56 315 GLY A O 1
ATOM 2459 N N . THR A 1 316 ? -22.350 4.906 -0.885 1.00 92.62 316 THR A N 1
ATOM 2460 C CA . THR A 1 316 ? -22.379 4.732 0.576 1.00 92.62 316 THR A CA 1
ATOM 2461 C C . THR A 1 316 ? -21.158 5.320 1.271 1.00 92.62 316 THR A C 1
ATOM 2463 O O . THR A 1 316 ? -20.052 5.299 0.734 1.00 92.62 316 THR A O 1
ATOM 2466 N N . TYR A 1 317 ? -21.370 5.831 2.483 1.00 92.25 317 TYR A N 1
ATOM 2467 C CA . TYR A 1 317 ? -20.358 6.487 3.303 1.00 92.25 317 TYR A CA 1
ATOM 2468 C C . TYR A 1 317 ? -19.839 5.599 4.445 1.00 92.25 317 TYR A C 1
ATOM 2470 O O . TYR A 1 317 ? -20.498 4.661 4.918 1.00 92.25 317 TYR A O 1
ATOM 2478 N N . GLY A 1 318 ? -18.646 5.948 4.921 1.00 91.19 318 GLY A N 1
ATOM 2479 C CA . GLY A 1 318 ? -17.954 5.330 6.041 1.00 91.19 318 GLY A CA 1
ATOM 2480 C C . GLY A 1 318 ? -16.917 4.304 5.590 1.00 91.19 318 GLY A C 1
ATOM 2481 O O . GLY A 1 318 ? -17.223 3.387 4.824 1.00 91.19 318 GLY A O 1
ATOM 2482 N N . TYR A 1 319 ? -15.705 4.434 6.113 1.00 91.88 319 TYR A N 1
ATOM 2483 C CA . TYR A 1 319 ? -14.593 3.529 5.855 1.00 91.88 319 TYR A CA 1
ATOM 2484 C C . TYR A 1 319 ? -14.848 2.116 6.398 1.00 91.88 319 TYR A C 1
ATOM 2486 O O . TYR A 1 319 ? -15.414 1.939 7.475 1.00 91.88 319 TYR A O 1
ATOM 2494 N N . ASP A 1 320 ? -14.413 1.116 5.639 1.00 92.62 320 ASP A N 1
ATOM 2495 C CA . ASP A 1 320 ? -14.288 -0.288 6.038 1.00 92.62 320 ASP A CA 1
ATOM 2496 C C . ASP A 1 320 ? -13.068 -0.831 5.287 1.00 92.62 320 ASP A C 1
ATOM 2498 O O . ASP A 1 320 ? -12.948 -0.635 4.071 1.00 92.62 320 ASP A O 1
ATOM 2502 N N . ALA A 1 321 ? -12.135 -1.462 6.002 1.00 93.12 321 ALA A N 1
ATOM 2503 C CA . ALA A 1 321 ? -10.872 -1.911 5.418 1.00 93.12 321 ALA A CA 1
ATOM 2504 C C . ALA A 1 321 ? -11.091 -2.846 4.215 1.00 93.12 321 ALA A C 1
ATOM 2506 O O . ALA A 1 321 ? -10.382 -2.759 3.215 1.00 93.12 321 ALA A O 1
ATOM 2507 N N . ARG A 1 322 ? -12.140 -3.673 4.255 1.00 92.62 322 ARG A N 1
ATOM 2508 C CA . ARG A 1 322 ? -12.457 -4.678 3.229 1.00 92.62 322 ARG A CA 1
ATOM 2509 C C . ARG A 1 322 ? -13.002 -4.063 1.941 1.00 92.62 322 ARG A C 1
ATOM 2511 O O . ARG A 1 322 ? -13.031 -4.738 0.915 1.00 92.62 322 ARG A O 1
ATOM 2518 N N . CYS A 1 323 ? -13.416 -2.795 1.982 1.00 92.12 323 CYS A N 1
ATOM 2519 C CA . CYS A 1 323 ? -13.799 -2.005 0.810 1.00 92.12 323 CYS A CA 1
ATOM 2520 C C . CYS A 1 323 ? -12.594 -1.480 0.018 1.00 92.12 323 CYS A C 1
ATOM 2522 O O . CYS A 1 323 ? -12.777 -0.794 -0.987 1.00 92.12 323 CYS A O 1
ATOM 2524 N N . ARG A 1 324 ? -11.364 -1.711 0.489 1.00 92.31 324 ARG A N 1
ATOM 2525 C CA . ARG A 1 324 ? -10.154 -1.146 -0.107 1.00 92.31 324 ARG A CA 1
ATOM 2526 C C . ARG A 1 324 ? -9.412 -2.183 -0.938 1.00 92.31 324 ARG A C 1
ATOM 2528 O O . ARG A 1 324 ? -9.280 -3.338 -0.540 1.00 92.31 324 ARG A O 1
ATOM 2535 N N . SER A 1 325 ? -8.858 -1.725 -2.060 1.00 90.75 325 SER A N 1
ATOM 2536 C CA . SER A 1 325 ? -8.076 -2.561 -2.981 1.00 90.75 325 SER A CA 1
ATOM 2537 C C . SER A 1 325 ? -6.891 -3.240 -2.283 1.00 90.75 325 SER A C 1
ATOM 2539 O O . SER A 1 325 ? -6.670 -4.431 -2.481 1.00 90.75 325 SER A O 1
ATOM 2541 N N . TRP A 1 326 ? -6.196 -2.521 -1.387 1.00 92.44 326 TRP A N 1
ATOM 2542 C CA . TRP A 1 326 ? -5.084 -3.074 -0.604 1.00 92.44 326 TRP A CA 1
ATOM 2543 C C . TRP A 1 326 ? -5.487 -4.315 0.201 1.00 92.44 326 TRP A C 1
ATOM 2545 O O . TRP A 1 326 ? -4.736 -5.285 0.249 1.00 92.44 326 TRP A O 1
ATOM 2555 N N . TYR A 1 327 ? -6.683 -4.307 0.795 1.00 94.12 327 TYR A N 1
ATOM 2556 C CA . TYR A 1 327 ? -7.170 -5.413 1.613 1.00 94.12 327 TYR A CA 1
ATOM 2557 C C . TYR A 1 327 ? -7.627 -6.561 0.726 1.00 94.12 327 TYR A C 1
ATOM 2559 O O . TYR A 1 327 ? -7.244 -7.705 0.943 1.00 94.12 327 TYR A O 1
ATOM 2567 N N . HIS A 1 328 ? -8.445 -6.250 -0.282 1.00 92.19 328 HIS A N 1
ATOM 2568 C CA . HIS A 1 328 ? -9.027 -7.246 -1.173 1.00 92.19 328 HIS A CA 1
ATOM 2569 C C . HIS A 1 328 ? -7.947 -8.023 -1.936 1.00 92.19 328 HIS A C 1
ATOM 2571 O O . HIS A 1 328 ? -7.864 -9.241 -1.801 1.00 92.19 328 HIS A O 1
ATOM 2577 N N . THR A 1 329 ? -7.062 -7.325 -2.653 1.00 90.69 329 THR A N 1
ATOM 2578 C CA . THR A 1 329 ? -5.979 -7.965 -3.417 1.00 90.69 329 THR A CA 1
ATOM 2579 C C . THR A 1 329 ? -4.932 -8.584 -2.496 1.00 90.69 329 THR A C 1
ATOM 2581 O O . THR A 1 329 ? -4.385 -9.638 -2.814 1.00 90.69 329 THR A O 1
ATOM 2584 N N . GLY A 1 330 ? -4.673 -7.986 -1.326 1.00 91.31 330 GLY A N 1
ATOM 2585 C CA . GLY A 1 330 ? -3.795 -8.580 -0.317 1.00 91.31 330 GLY A CA 1
ATOM 2586 C C . GLY A 1 330 ? -4.328 -9.923 0.187 1.00 91.31 330 GLY A C 1
ATOM 2587 O O . GLY A 1 330 ? -3.585 -10.901 0.237 1.00 91.31 330 GLY A O 1
ATOM 2588 N N . LYS A 1 331 ? -5.635 -10.007 0.461 1.00 91.12 331 LYS A N 1
ATOM 2589 C CA . LYS A 1 331 ? -6.331 -11.253 0.808 1.00 91.12 331 LYS A CA 1
ATOM 2590 C C . LYS A 1 331 ? -6.262 -12.278 -0.323 1.00 91.12 331 LYS A C 1
ATOM 2592 O O . LYS A 1 331 ? -5.919 -13.427 -0.070 1.00 91.12 331 LYS A O 1
ATOM 2597 N N . GLU A 1 332 ? -6.571 -11.891 -1.559 1.00 89.31 332 GLU A N 1
ATOM 2598 C CA . GLU A 1 332 ? -6.484 -12.806 -2.707 1.00 89.31 332 GLU A CA 1
ATOM 2599 C C . GLU A 1 332 ? -5.058 -13.318 -2.922 1.00 89.31 332 GLU A C 1
ATOM 2601 O O . GLU A 1 332 ? -4.861 -14.491 -3.226 1.00 89.31 332 GLU A O 1
ATOM 2606 N N . THR A 1 333 ? -4.056 -12.464 -2.707 1.00 86.19 333 THR A N 1
ATOM 2607 C CA . THR A 1 333 ? -2.639 -12.842 -2.777 1.00 86.19 333 THR A CA 1
ATOM 2608 C C . THR A 1 333 ? -2.280 -13.840 -1.686 1.00 86.19 333 THR A C 1
ATOM 2610 O O . THR A 1 333 ? -1.691 -14.873 -1.985 1.00 86.19 333 THR A O 1
ATOM 2613 N N . ALA A 1 334 ? -2.710 -13.591 -0.450 1.00 85.56 334 ALA A N 1
ATOM 2614 C CA . ALA A 1 334 ? -2.495 -14.496 0.673 1.00 85.56 334 ALA A CA 1
ATOM 2615 C C . ALA A 1 334 ? -3.149 -15.875 0.484 1.00 85.56 334 ALA A C 1
ATOM 2617 O O . ALA A 1 334 ? -2.612 -16.869 0.959 1.00 85.56 334 ALA A O 1
ATOM 2618 N N . VAL A 1 335 ? -4.307 -15.937 -0.182 1.00 83.81 335 VAL A N 1
ATOM 2619 C CA . VAL A 1 335 ? -5.032 -17.194 -0.433 1.00 83.81 335 VAL A CA 1
ATOM 2620 C C . VAL A 1 335 ? -4.496 -17.933 -1.663 1.00 83.81 335 VAL A C 1
ATOM 2622 O O . VAL A 1 335 ? -4.543 -19.158 -1.702 1.00 83.81 335 VAL A O 1
ATOM 2625 N N . ALA A 1 336 ? -4.015 -17.211 -2.678 1.00 79.50 336 ALA A N 1
ATOM 2626 C CA . ALA A 1 336 ? -3.558 -17.804 -3.933 1.00 79.50 336 ALA A CA 1
ATOM 2627 C C . ALA A 1 336 ? -2.088 -18.260 -3.911 1.00 79.50 336 ALA A C 1
ATOM 2629 O O . ALA A 1 336 ? -1.766 -19.236 -4.584 1.00 79.50 336 ALA A O 1
ATOM 2630 N N . ASP A 1 337 ? -1.203 -17.558 -3.191 1.00 65.62 337 ASP A N 1
ATOM 2631 C CA . ASP A 1 337 ? 0.234 -17.856 -3.158 1.00 65.62 337 ASP A CA 1
ATOM 2632 C C . ASP A 1 337 ? 0.664 -18.491 -1.829 1.00 65.62 337 ASP A C 1
ATOM 2634 O O . ASP A 1 337 ? 0.880 -17.805 -0.831 1.00 65.62 337 ASP A O 1
ATOM 2638 N N . ASP A 1 338 ? 0.956 -19.794 -1.858 1.00 59.09 338 ASP A N 1
ATOM 2639 C CA . ASP A 1 338 ? 1.603 -20.516 -0.747 1.00 59.09 338 ASP A CA 1
ATOM 2640 C C . ASP A 1 338 ? 3.048 -20.032 -0.461 1.00 59.09 338 ASP A C 1
ATOM 2642 O O . ASP A 1 338 ? 3.664 -20.414 0.540 1.00 59.09 338 ASP A O 1
ATOM 2646 N N . VAL A 1 339 ? 3.644 -19.230 -1.357 1.00 53.72 339 VAL A N 1
ATOM 2647 C CA . VAL A 1 339 ? 5.094 -18.954 -1.368 1.00 53.72 339 VAL A CA 1
ATOM 2648 C C . VAL A 1 339 ? 5.458 -17.553 -0.861 1.00 53.72 339 VAL A C 1
ATOM 2650 O O . VAL A 1 339 ? 6.488 -17.418 -0.195 1.00 53.72 339 VAL A O 1
ATOM 2653 N N . ALA A 1 340 ? 4.642 -16.524 -1.116 1.00 58.97 340 ALA A N 1
ATOM 2654 C CA . ALA A 1 340 ? 4.940 -15.146 -0.716 1.00 58.97 340 ALA A CA 1
ATOM 2655 C C . ALA A 1 340 ? 3.652 -14.344 -0.440 1.00 58.97 340 ALA A C 1
ATOM 2657 O O . ALA A 1 340 ? 3.083 -13.758 -1.354 1.00 58.97 340 ALA A O 1
ATOM 2658 N N . PRO A 1 341 ? 3.205 -14.242 0.822 1.00 73.06 341 PRO A N 1
ATOM 2659 C CA . PRO A 1 341 ? 1.912 -13.640 1.143 1.00 73.06 341 PRO A CA 1
ATOM 2660 C C . PRO A 1 341 ? 1.916 -12.098 1.123 1.00 73.06 341 PRO A C 1
ATOM 2662 O O . PRO A 1 341 ? 0.956 -11.470 1.561 1.00 73.06 341 PRO A O 1
ATOM 2665 N N . MET A 1 342 ? 3.012 -11.470 0.684 1.00 87.50 342 MET A N 1
ATOM 2666 C CA . MET A 1 342 ? 3.162 -10.018 0.710 1.00 87.50 342 MET A CA 1
ATOM 2667 C C . MET A 1 342 ? 2.602 -9.392 -0.559 1.00 87.50 342 MET A C 1
ATOM 2669 O O . MET A 1 342 ? 3.013 -9.744 -1.661 1.00 87.50 342 MET A O 1
ATOM 2673 N N . TYR A 1 343 ? 1.743 -8.393 -0.390 1.00 89.44 343 TYR A N 1
ATOM 2674 C CA . TYR A 1 343 ? 1.242 -7.586 -1.495 1.00 89.44 343 TYR A CA 1
ATOM 2675 C C . TYR A 1 343 ? 1.614 -6.118 -1.294 1.00 89.44 343 TYR A C 1
ATOM 2677 O O . TYR A 1 343 ? 1.319 -5.538 -0.248 1.00 89.44 343 TYR A O 1
ATOM 2685 N N . VAL A 1 344 ? 2.264 -5.529 -2.299 1.00 89.44 344 VAL A N 1
ATOM 2686 C CA . VAL A 1 344 ? 2.590 -4.100 -2.364 1.00 89.44 344 VAL A CA 1
ATOM 2687 C C . VAL A 1 344 ? 1.697 -3.466 -3.417 1.00 89.44 344 VAL A C 1
ATOM 2689 O O . VAL A 1 344 ? 1.691 -3.909 -4.563 1.00 89.44 344 VAL A O 1
ATOM 2692 N N . THR A 1 345 ? 0.949 -2.437 -3.036 1.00 89.19 345 THR A N 1
ATOM 2693 C CA . THR A 1 345 ? 0.025 -1.762 -3.943 1.00 89.19 345 THR A CA 1
ATOM 2694 C C . THR A 1 345 ? 0.774 -0.873 -4.941 1.00 89.19 345 THR A C 1
ATOM 2696 O O . THR A 1 345 ? 1.827 -0.307 -4.609 1.00 89.19 345 THR A O 1
ATOM 2699 N N . PRO A 1 346 ? 0.181 -0.628 -6.121 1.00 87.44 346 PRO A N 1
ATOM 2700 C CA . PRO A 1 346 ? 0.433 0.593 -6.875 1.00 87.44 346 PRO A CA 1
ATOM 2701 C C . PRO A 1 346 ? 0.189 1.848 -6.021 1.00 87.44 346 PRO A C 1
ATOM 2703 O O . PRO A 1 346 ? -0.555 1.771 -5.035 1.00 87.44 346 PRO A O 1
ATOM 2706 N N . PRO A 1 347 ? 0.800 3.000 -6.354 1.00 84.56 347 PRO A N 1
ATOM 2707 C CA . PRO A 1 347 ? 0.459 4.268 -5.736 1.00 84.56 347 PRO A CA 1
ATOM 2708 C C . PRO A 1 347 ? -1.039 4.564 -5.829 1.00 84.56 347 PRO A C 1
ATOM 2710 O O . PRO A 1 347 ? -1.658 4.400 -6.880 1.00 84.56 347 PRO A O 1
ATOM 2713 N N . TYR A 1 348 ? -1.631 5.008 -4.727 1.00 84.31 348 TYR A N 1
ATOM 2714 C CA . TYR A 1 348 ? -3.034 5.397 -4.673 1.00 84.31 348 TYR A CA 1
ATOM 2715 C C . TYR A 1 348 ? -3.251 6.504 -3.642 1.00 84.31 348 TYR A C 1
ATOM 2717 O O . TYR A 1 348 ? -2.441 6.709 -2.735 1.00 84.31 348 TYR A O 1
ATOM 2725 N N . ARG A 1 349 ? -4.368 7.227 -3.769 1.00 83.88 349 ARG A N 1
ATOM 2726 C CA . ARG A 1 349 ? -4.770 8.235 -2.782 1.00 83.88 349 ARG A CA 1
ATOM 2727 C C . ARG A 1 349 ? -5.266 7.559 -1.503 1.00 83.88 349 ARG A C 1
ATOM 2729 O O . ARG A 1 349 ? -6.239 6.789 -1.529 1.00 83.88 349 ARG A O 1
ATOM 2736 N N . PHE A 1 350 ? -4.623 7.850 -0.376 1.00 84.31 350 PHE A N 1
ATOM 2737 C CA . PHE A 1 350 ? -5.032 7.307 0.918 1.00 84.31 350 PHE A CA 1
ATOM 2738 C C . PHE A 1 350 ? -6.441 7.786 1.296 1.00 84.31 350 PHE A C 1
ATOM 2740 O O . PHE A 1 350 ? -6.831 8.913 1.035 1.00 84.31 350 PHE A O 1
ATOM 2747 N N . ALA A 1 351 ? -7.247 6.931 1.934 1.00 81.75 351 ALA A N 1
ATOM 2748 C CA . ALA A 1 351 ? -8.666 7.238 2.189 1.00 81.75 351 ALA A CA 1
ATOM 2749 C C . ALA A 1 351 ? -8.898 8.431 3.134 1.00 81.75 351 ALA A C 1
ATOM 2751 O O . ALA A 1 351 ? -9.983 8.998 3.187 1.00 81.75 351 ALA A O 1
ATOM 2752 N N . SER A 1 352 ? -7.888 8.758 3.927 1.00 73.19 352 SER A N 1
ATOM 2753 C CA . SER A 1 352 ? -7.925 9.742 5.006 1.00 73.19 352 SER A CA 1
ATOM 2754 C C . SER A 1 352 ? -7.270 11.077 4.670 1.00 73.19 352 SER A C 1
ATOM 2756 O O . SER A 1 352 ? -7.278 11.979 5.507 1.00 73.19 352 SER A O 1
ATOM 2758 N N . SER A 1 353 ? -6.581 11.165 3.533 1.00 75.62 353 SER A N 1
ATOM 2759 C CA . SER A 1 353 ? -5.742 12.309 3.186 1.00 75.62 353 SER A CA 1
ATOM 2760 C C . SER A 1 353 ? -5.628 12.464 1.674 1.00 75.62 353 SER A C 1
ATOM 2762 O O . SER A 1 353 ? -5.847 11.530 0.916 1.00 75.62 353 SER A O 1
ATOM 2764 N N . GLU A 1 354 ? -5.215 13.644 1.227 1.00 74.62 354 GLU A N 1
ATOM 2765 C CA . GLU A 1 354 ? -4.963 13.899 -0.196 1.00 74.62 354 GLU A CA 1
ATOM 2766 C C . GLU A 1 354 ? -3.631 13.312 -0.692 1.00 74.62 354 GLU A C 1
ATOM 2768 O O . GLU A 1 354 ? -3.300 13.436 -1.875 1.00 74.62 354 GLU A O 1
ATOM 2773 N N . LEU A 1 355 ? -2.866 12.676 0.202 1.00 78.12 355 LEU A N 1
ATOM 2774 C CA . LEU A 1 355 ? -1.573 12.090 -0.121 1.00 78.12 355 LEU A CA 1
ATOM 2775 C C . LEU A 1 355 ? -1.726 10.871 -1.023 1.00 78.12 355 LEU A C 1
ATOM 2777 O O . LEU A 1 355 ? -2.600 10.024 -0.821 1.00 78.12 355 LEU A O 1
ATOM 2781 N N . VAL A 1 356 ? -0.797 10.770 -1.967 1.00 80.75 356 VAL A N 1
ATOM 2782 C CA . VAL A 1 356 ? -0.583 9.575 -2.773 1.00 80.75 356 VAL A CA 1
ATOM 2783 C C . VAL A 1 356 ? 0.651 8.861 -2.254 1.00 80.75 356 VAL A C 1
ATOM 2785 O O . VAL A 1 356 ? 1.727 9.448 -2.146 1.00 80.75 356 VAL A O 1
ATOM 2788 N N . GLY A 1 357 ? 0.476 7.589 -1.935 1.00 84.62 357 GLY A N 1
ATOM 2789 C CA . GLY A 1 357 ? 1.544 6.713 -1.491 1.00 84.62 357 GLY A CA 1
ATOM 2790 C C . GLY A 1 357 ? 1.205 5.274 -1.825 1.00 84.62 357 GLY A C 1
ATOM 2791 O O . GLY A 1 357 ? 0.268 4.995 -2.572 1.00 84.62 357 GLY A O 1
ATOM 2792 N N . GLN A 1 358 ? 1.978 4.359 -1.273 1.00 87.38 358 GLN A N 1
ATOM 2793 C CA . GLN A 1 358 ? 1.780 2.931 -1.442 1.00 87.38 358 GLN A CA 1
ATOM 2794 C C . GLN A 1 358 ? 1.515 2.291 -0.102 1.00 87.38 358 GLN A C 1
ATOM 2796 O O . GLN A 1 358 ? 1.846 2.841 0.949 1.00 87.38 358 GLN A O 1
ATOM 2801 N N . SER A 1 359 ? 0.983 1.082 -0.168 1.00 90.12 359 SER A N 1
ATOM 2802 C CA . SER A 1 359 ? 0.897 0.238 0.998 1.00 90.12 359 SER A CA 1
ATOM 2803 C C . SER A 1 359 ? 1.510 -1.122 0.740 1.00 90.12 359 SER A C 1
ATOM 2805 O O . SER A 1 359 ? 1.375 -1.686 -0.343 1.00 90.12 359 SER A O 1
ATOM 2807 N N . ALA A 1 360 ? 2.145 -1.676 1.761 1.00 91.56 360 ALA A N 1
ATOM 2808 C CA . ALA A 1 360 ? 2.531 -3.073 1.804 1.00 91.56 360 ALA A CA 1
ATOM 2809 C C . ALA A 1 360 ? 1.644 -3.803 2.813 1.00 91.56 360 ALA A C 1
ATOM 2811 O O . ALA A 1 360 ? 1.325 -3.271 3.876 1.00 91.56 360 ALA A O 1
ATOM 2812 N N . THR A 1 361 ? 1.242 -5.024 2.475 1.00 93.44 361 THR A N 1
ATOM 2813 C CA . THR A 1 361 ? 0.325 -5.831 3.278 1.00 93.44 361 THR A CA 1
ATOM 2814 C C . THR A 1 361 ? 0.863 -7.229 3.516 1.00 93.44 361 THR A C 1
ATOM 2816 O O . THR A 1 361 ? 1.550 -7.796 2.665 1.00 93.44 361 THR A O 1
ATOM 2819 N N . LEU A 1 362 ? 0.537 -7.780 4.683 1.00 93.19 362 LEU A N 1
ATOM 2820 C CA . LEU A 1 362 ? 0.769 -9.175 5.038 1.00 93.19 362 LEU A CA 1
ATOM 2821 C C . LEU A 1 362 ? -0.461 -9.734 5.767 1.00 93.19 362 LEU A C 1
ATOM 2823 O O . LEU A 1 362 ? -1.057 -9.029 6.583 1.00 93.19 362 LEU A O 1
ATOM 2827 N N . PRO A 1 363 ? -0.849 -10.989 5.509 1.00 93.31 363 PRO A N 1
ATOM 2828 C CA . PRO A 1 363 ? -1.999 -11.600 6.147 1.00 93.31 363 PRO A CA 1
ATOM 2829 C C . PRO A 1 363 ? -1.701 -12.034 7.580 1.00 93.31 363 PRO A C 1
ATOM 2831 O O . PRO A 1 363 ? -0.595 -12.455 7.923 1.00 93.31 363 PRO A O 1
ATOM 2834 N N . LEU A 1 364 ? -2.744 -11.991 8.399 1.00 92.75 364 LEU A N 1
ATOM 2835 C CA . LEU A 1 364 ? -2.809 -12.608 9.715 1.00 92.75 364 LEU A CA 1
ATOM 2836 C C . LEU A 1 364 ? -3.666 -13.865 9.585 1.00 92.75 364 LEU A C 1
ATOM 2838 O O . LEU A 1 364 ? -4.892 -13.777 9.536 1.00 92.75 364 LEU A O 1
ATOM 2842 N N . VAL A 1 365 ? -3.012 -15.021 9.492 1.00 91.12 365 VAL A N 1
ATOM 2843 C CA . VAL A 1 365 ? -3.661 -16.331 9.355 1.00 91.12 365 VAL A CA 1
ATOM 2844 C C . VAL A 1 365 ? -3.519 -17.083 10.672 1.00 91.12 365 VAL A C 1
ATOM 2846 O O . VAL A 1 365 ? -2.396 -17.220 11.158 1.00 91.12 365 VAL A O 1
ATOM 2849 N N . ASP A 1 366 ? -4.625 -17.558 11.252 1.00 90.38 366 ASP A N 1
ATOM 2850 C CA . ASP A 1 366 ? -4.563 -18.384 12.459 1.00 90.38 366 ASP A CA 1
ATOM 2851 C C . ASP A 1 366 ? -3.898 -19.730 12.111 1.00 90.38 366 ASP A C 1
ATOM 2853 O O . ASP A 1 366 ? -4.423 -20.495 11.294 1.00 90.38 366 ASP A O 1
ATOM 2857 N N . PRO A 1 367 ? -2.745 -20.057 12.722 1.00 87.50 367 PRO A N 1
ATOM 2858 C CA . PRO A 1 367 ? -1.998 -21.268 12.399 1.00 87.50 367 PRO A CA 1
ATOM 2859 C C . PRO A 1 367 ? -2.726 -22.563 12.793 1.00 87.50 367 PRO A C 1
ATOM 2861 O O . PRO A 1 367 ? -2.342 -23.641 12.341 1.00 87.50 367 PRO A O 1
ATOM 2864 N N . ARG A 1 368 ? -3.758 -22.491 13.642 1.00 89.56 368 ARG A N 1
ATOM 2865 C CA . ARG A 1 368 ? -4.501 -23.654 14.150 1.00 89.56 368 ARG A CA 1
ATOM 2866 C C . ARG A 1 368 ? -5.524 -24.174 13.147 1.00 89.56 368 ARG A C 1
ATOM 2868 O O . ARG A 1 368 ? -5.769 -25.377 13.104 1.00 89.56 368 ARG A O 1
ATOM 2875 N N . ASN A 1 369 ? -6.146 -23.281 12.380 1.00 90.12 369 ASN A N 1
ATOM 2876 C CA . ASN A 1 369 ? -7.253 -23.609 11.476 1.00 90.12 369 ASN A CA 1
ATOM 2877 C C . ASN A 1 369 ? -7.063 -23.072 10.042 1.00 90.12 369 ASN A C 1
ATOM 2879 O O . ASN A 1 369 ? -7.866 -23.407 9.174 1.00 90.12 369 ASN A O 1
ATOM 2883 N N . GLY A 1 370 ? -6.021 -22.275 9.781 1.00 87.69 370 GLY A N 1
ATOM 2884 C CA . GLY A 1 370 ? -5.758 -21.660 8.478 1.00 87.69 370 GLY A CA 1
ATOM 2885 C C . GLY A 1 370 ? -6.691 -20.494 8.133 1.00 87.69 370 GLY A C 1
ATOM 2886 O O . GLY A 1 370 ? -6.733 -20.068 6.981 1.00 87.69 370 GLY A O 1
ATOM 2887 N N . GLU A 1 371 ? -7.466 -19.983 9.092 1.00 89.56 371 GLU A N 1
ATOM 2888 C CA . GLU A 1 371 ? -8.414 -18.890 8.876 1.00 89.56 371 GLU A CA 1
ATOM 2889 C C . GLU A 1 371 ? -7.686 -17.553 8.707 1.00 89.56 371 GLU A C 1
ATOM 2891 O O . GLU A 1 371 ? -6.866 -17.167 9.541 1.00 89.56 371 GLU A O 1
ATOM 2896 N N . LEU A 1 372 ? -8.022 -16.803 7.655 1.00 91.31 372 LEU A N 1
ATOM 2897 C CA . LEU A 1 372 ? -7.580 -15.418 7.519 1.00 91.31 372 LEU A CA 1
ATOM 2898 C C . LEU A 1 372 ? -8.364 -14.523 8.488 1.00 91.31 372 LEU A C 1
ATOM 2900 O O . LEU A 1 372 ? -9.540 -14.235 8.270 1.00 91.31 372 LEU A O 1
ATOM 2904 N N . VAL A 1 373 ? -7.685 -14.036 9.520 1.00 92.94 373 VAL A N 1
ATOM 2905 C CA . VAL A 1 373 ? -8.251 -13.166 10.560 1.00 92.94 373 VAL A CA 1
ATOM 2906 C C . VAL A 1 373 ? -8.207 -11.696 10.154 1.00 92.94 373 VAL A C 1
ATOM 2908 O O . VAL A 1 373 ? -9.109 -10.914 10.471 1.00 92.94 373 VAL A O 1
ATOM 2911 N N . GLY A 1 374 ? -7.153 -11.299 9.446 1.00 94.56 374 GLY A N 1
ATOM 2912 C CA . GLY A 1 374 ? -6.937 -9.908 9.084 1.00 94.56 374 GLY A CA 1
ATOM 2913 C C . GLY A 1 374 ? -5.740 -9.687 8.173 1.00 94.56 374 GLY A C 1
ATOM 2914 O O . GLY A 1 374 ? -5.111 -10.630 7.701 1.00 94.56 374 GLY A O 1
ATOM 2915 N N . MET A 1 375 ? -5.416 -8.417 7.960 1.00 95.06 375 MET A N 1
ATOM 2916 C CA . MET A 1 375 ? -4.269 -7.960 7.185 1.00 95.06 375 MET A CA 1
ATOM 2917 C C . MET A 1 375 ? -3.536 -6.879 7.980 1.00 95.06 375 MET A C 1
ATOM 2919 O O . MET A 1 375 ? -4.132 -5.874 8.369 1.00 95.06 375 MET A O 1
ATOM 2923 N N . ALA A 1 376 ? -2.243 -7.077 8.196 1.00 94.75 376 ALA A N 1
ATOM 2924 C CA . ALA A 1 376 ? -1.326 -6.028 8.604 1.00 94.75 376 ALA A CA 1
ATOM 2925 C C . ALA A 1 376 ? -0.995 -5.155 7.384 1.00 94.75 376 ALA A C 1
ATOM 2927 O O . ALA A 1 376 ? -0.806 -5.672 6.282 1.00 94.75 376 ALA A O 1
ATOM 2928 N N . LEU A 1 377 ? -0.940 -3.843 7.582 1.00 93.62 377 LEU A N 1
ATOM 2929 C CA . LEU A 1 377 ? -0.774 -2.833 6.545 1.00 93.62 377 LEU A CA 1
ATOM 2930 C C . LEU A 1 377 ? 0.253 -1.801 6.992 1.00 93.62 377 LEU A C 1
ATOM 2932 O O . LEU A 1 377 ? 0.224 -1.332 8.130 1.00 93.62 377 LEU A O 1
ATOM 2936 N N . LEU A 1 378 ? 1.114 -1.412 6.065 1.00 92.00 378 LEU A N 1
ATOM 2937 C CA . LEU A 1 378 ? 2.074 -0.344 6.251 1.00 92.00 378 LEU A CA 1
ATOM 2938 C C . LEU A 1 378 ? 2.004 0.607 5.052 1.00 92.00 378 LEU A C 1
ATOM 2940 O O . LEU A 1 378 ? 2.295 0.188 3.933 1.00 92.00 378 LEU A O 1
ATOM 2944 N N . ASP A 1 379 ? 1.628 1.861 5.294 1.00 89.19 379 ASP A N 1
ATOM 2945 C CA . ASP A 1 379 ? 1.599 2.933 4.294 1.00 89.19 379 ASP A CA 1
ATOM 2946 C C . ASP A 1 379 ? 2.935 3.676 4.273 1.00 89.19 379 ASP A C 1
ATOM 2948 O O . ASP A 1 379 ? 3.464 4.023 5.328 1.00 89.19 379 ASP A O 1
ATOM 2952 N N . PHE A 1 380 ? 3.462 3.961 3.085 1.00 85.12 380 PHE A N 1
ATOM 2953 C CA . PHE A 1 380 ? 4.707 4.707 2.890 1.00 85.12 380 PHE A CA 1
ATOM 2954 C C . PHE A 1 380 ? 4.633 5.576 1.628 1.00 85.12 380 PHE A C 1
ATOM 2956 O O . PHE A 1 380 ? 3.877 5.292 0.693 1.00 85.12 380 PHE A O 1
ATOM 2963 N N . LEU A 1 381 ? 5.409 6.661 1.590 1.00 80.75 381 LEU A N 1
ATOM 2964 C CA . LEU A 1 381 ? 5.449 7.544 0.424 1.00 80.75 381 LEU A CA 1
ATOM 2965 C C . LEU A 1 381 ? 6.350 6.969 -0.672 1.00 80.75 381 LEU A C 1
ATOM 2967 O O . LEU A 1 381 ? 7.463 6.515 -0.421 1.00 80.75 381 LEU A O 1
ATOM 2971 N N . SER A 1 382 ? 5.899 7.071 -1.921 1.00 73.50 382 SER A N 1
ATOM 2972 C CA . SER A 1 382 ? 6.678 6.649 -3.094 1.00 73.50 382 SER A CA 1
ATOM 2973 C C . SER A 1 382 ? 7.824 7.606 -3.437 1.00 73.50 382 SER A C 1
ATOM 2975 O O . SER A 1 382 ? 8.589 7.326 -4.355 1.00 73.50 382 SER A O 1
ATOM 2977 N N . ALA A 1 383 ? 7.958 8.736 -2.732 1.00 66.94 383 ALA A N 1
ATOM 2978 C CA . ALA A 1 383 ? 8.918 9.795 -3.045 1.00 66.94 383 ALA A CA 1
ATOM 2979 C C . ALA A 1 383 ? 10.373 9.298 -3.057 1.00 66.94 383 ALA A C 1
ATOM 2981 O O . ALA A 1 383 ? 11.124 9.635 -3.974 1.00 66.94 383 ALA A O 1
ATOM 2982 N N . ALA A 1 384 ? 10.749 8.422 -2.122 1.00 65.00 384 ALA A N 1
ATOM 2983 C CA . ALA A 1 384 ? 12.065 7.783 -2.109 1.00 65.00 384 ALA A CA 1
ATOM 2984 C C . ALA A 1 384 ? 12.333 6.930 -3.368 1.00 65.00 384 ALA A C 1
ATOM 2986 O O . ALA A 1 384 ? 13.467 6.854 -3.840 1.00 65.00 384 ALA A O 1
ATOM 2987 N N . LEU A 1 385 ? 11.291 6.340 -3.967 1.00 70.19 385 LEU A N 1
ATOM 2988 C CA . LEU A 1 385 ? 11.397 5.565 -5.208 1.00 70.19 385 LEU A CA 1
ATOM 2989 C C . LEU A 1 385 ? 11.509 6.461 -6.454 1.00 70.19 385 LEU A C 1
ATOM 2991 O O . LEU A 1 385 ? 11.999 6.010 -7.487 1.00 70.19 385 LEU A O 1
ATOM 2995 N N . LEU A 1 386 ? 11.143 7.746 -6.360 1.00 67.62 386 LEU A N 1
ATOM 2996 C CA . LEU A 1 386 ? 11.303 8.719 -7.453 1.00 67.62 386 LEU A CA 1
ATOM 2997 C C . LEU A 1 386 ? 12.761 9.107 -7.702 1.00 67.62 386 LEU A C 1
ATOM 2999 O O . LEU A 1 386 ? 13.075 9.688 -8.740 1.00 67.62 386 LEU A O 1
ATOM 3003 N N . VAL A 1 387 ? 13.680 8.764 -6.793 1.00 64.62 387 VAL A N 1
ATOM 3004 C CA . VAL A 1 387 ? 15.122 8.939 -7.025 1.00 64.62 387 VAL A CA 1
ATOM 3005 C C . VAL A 1 387 ? 15.590 8.118 -8.237 1.00 64.62 387 VAL A C 1
ATOM 3007 O O . VAL A 1 387 ? 16.530 8.527 -8.917 1.00 64.62 387 VAL A O 1
ATOM 3010 N N . LEU A 1 388 ? 14.888 7.029 -8.579 1.00 64.75 388 LEU A N 1
ATOM 3011 C CA . LEU A 1 388 ? 15.154 6.235 -9.784 1.00 64.75 388 LEU A CA 1
ATOM 3012 C C . LEU A 1 388 ? 14.983 7.041 -11.077 1.00 64.75 388 LEU A C 1
ATOM 3014 O O . LEU A 1 388 ? 15.765 6.854 -12.006 1.00 64.75 388 LEU A O 1
ATOM 3018 N N . ASP A 1 389 ? 14.008 7.954 -11.126 1.00 60.25 389 ASP A N 1
ATOM 3019 C CA . ASP A 1 389 ? 13.717 8.786 -12.304 1.00 60.25 389 ASP A CA 1
ATOM 3020 C C . ASP A 1 389 ? 14.819 9.831 -12.553 1.00 60.25 389 ASP A C 1
ATOM 3022 O O . ASP A 1 389 ? 15.095 10.219 -13.684 1.00 60.25 389 ASP A O 1
ATOM 3026 N N . LYS A 1 390 ? 15.538 10.233 -11.495 1.00 60.34 390 LYS A N 1
ATOM 3027 C CA . LYS A 1 390 ? 16.673 11.167 -11.599 1.00 60.34 390 LYS A CA 1
ATOM 3028 C C . LYS A 1 390 ? 17.985 10.498 -12.021 1.00 60.34 390 LYS A C 1
ATOM 3030 O O . LYS A 1 390 ? 18.938 11.217 -12.310 1.00 60.34 390 LYS A O 1
ATOM 3035 N N . GLY A 1 391 ? 18.010 9.162 -12.086 1.00 53.88 391 GLY A N 1
ATOM 3036 C CA . GLY A 1 391 ? 19.105 8.342 -12.601 1.00 53.88 391 GLY A CA 1
ATOM 3037 C C . GLY A 1 391 ? 20.388 8.384 -11.761 1.00 53.88 391 GLY A C 1
ATOM 3038 O O . GLY A 1 391 ? 21.062 9.404 -11.663 1.00 53.88 391 GLY A O 1
ATOM 3039 N N . TYR A 1 392 ? 20.819 7.236 -11.229 1.00 52.06 392 TYR A N 1
ATOM 3040 C CA . TYR A 1 392 ? 22.192 7.084 -10.711 1.00 52.06 392 TYR A CA 1
ATOM 3041 C C . TYR A 1 392 ? 23.237 7.017 -11.837 1.00 52.06 392 TYR A C 1
ATOM 3043 O O . TYR A 1 392 ? 24.418 7.294 -11.626 1.00 52.06 392 TYR A O 1
ATOM 3051 N N . LEU A 1 393 ? 22.798 6.653 -13.043 1.00 55.81 393 LEU A N 1
ATOM 3052 C CA . LEU A 1 393 ? 23.598 6.554 -14.255 1.00 55.81 393 LEU A CA 1
ATOM 3053 C C . LEU A 1 393 ? 22.848 7.311 -15.351 1.00 55.81 393 LEU A C 1
ATOM 3055 O O . LEU A 1 393 ? 21.687 7.008 -15.612 1.00 55.81 393 LEU A O 1
ATOM 3059 N N . ALA A 1 394 ? 23.493 8.295 -15.979 1.00 56.84 394 ALA A N 1
ATOM 3060 C CA . ALA A 1 394 ? 22.937 9.065 -17.093 1.00 56.84 394 ALA A CA 1
ATOM 3061 C C . ALA A 1 394 ? 22.876 8.212 -18.376 1.00 56.84 394 ALA A C 1
ATOM 3063 O O . ALA A 1 394 ? 23.558 8.497 -19.360 1.00 56.84 394 ALA A O 1
ATOM 3064 N N . LEU A 1 395 ? 22.121 7.116 -18.335 1.00 65.75 395 LEU A N 1
ATOM 3065 C CA . LEU A 1 395 ? 21.884 6.251 -19.480 1.00 65.75 395 LEU A CA 1
ATOM 3066 C C . LEU A 1 395 ? 20.563 6.644 -20.148 1.00 65.75 395 LEU A C 1
ATOM 3068 O O . LEU A 1 395 ? 19.580 6.888 -19.447 1.00 65.75 395 LEU A O 1
ATOM 3072 N N . PRO A 1 396 ? 20.522 6.708 -21.488 1.00 65.31 396 PRO A N 1
ATOM 3073 C CA . PRO A 1 396 ? 19.280 6.933 -22.210 1.00 65.31 396 PRO A CA 1
ATOM 3074 C C . PRO A 1 396 ? 18.320 5.767 -21.937 1.00 65.31 396 PRO A C 1
ATOM 3076 O O . PRO A 1 396 ? 18.668 4.604 -22.129 1.00 65.31 396 PRO A O 1
ATOM 3079 N N . GLY A 1 397 ? 17.118 6.073 -21.456 1.00 73.56 397 GLY A N 1
ATOM 3080 C CA . GLY A 1 397 ? 16.120 5.068 -21.109 1.00 73.56 397 GLY A CA 1
ATOM 3081 C C . GLY A 1 397 ? 15.087 5.591 -20.120 1.00 73.56 397 GLY A C 1
ATOM 3082 O O . GLY A 1 397 ? 15.193 6.709 -19.623 1.00 73.56 397 GLY A O 1
ATOM 3083 N N . LEU A 1 398 ? 14.075 4.768 -19.861 1.00 79.94 398 LEU A N 1
ATOM 3084 C CA . LEU A 1 398 ? 12.964 5.081 -18.971 1.00 79.94 398 LEU A CA 1
ATOM 3085 C C . LEU A 1 398 ? 12.865 3.981 -17.907 1.00 79.94 398 LEU A C 1
ATOM 3087 O O . LEU A 1 398 ? 12.446 2.869 -18.243 1.00 79.94 398 LEU A O 1
ATOM 3091 N N . PRO A 1 399 ? 13.287 4.232 -16.654 1.00 83.75 399 PRO A N 1
ATOM 3092 C CA . PRO A 1 399 ? 13.130 3.252 -15.593 1.00 83.75 399 PRO A CA 1
ATOM 3093 C C . PRO A 1 399 ? 11.643 3.089 -15.274 1.00 83.75 399 PRO A C 1
ATOM 3095 O O . PRO A 1 399 ? 10.923 4.067 -15.076 1.00 83.75 399 PRO A O 1
ATOM 3098 N N . ILE A 1 400 ? 11.188 1.839 -15.224 1.00 86.50 400 ILE A N 1
ATOM 3099 C CA . ILE A 1 400 ? 9.828 1.494 -14.821 1.00 86.50 400 ILE A CA 1
ATOM 3100 C C . ILE A 1 400 ? 9.931 0.468 -13.704 1.00 86.50 400 ILE A C 1
ATOM 3102 O O . ILE A 1 400 ? 10.587 -0.564 -13.855 1.00 86.50 400 ILE A O 1
ATOM 3106 N N . LEU A 1 401 ? 9.278 0.758 -12.586 1.00 87.38 401 LEU A N 1
ATOM 3107 C CA . LEU A 1 401 ? 9.093 -0.186 -11.496 1.00 87.38 401 LEU A CA 1
ATOM 3108 C C . LEU A 1 401 ? 7.643 -0.661 -11.529 1.00 87.38 401 LEU A C 1
ATOM 3110 O O . LEU A 1 401 ? 6.739 0.170 -11.576 1.00 87.38 401 LEU A O 1
ATOM 3114 N N . ILE A 1 402 ? 7.423 -1.975 -11.485 1.00 89.44 402 ILE A N 1
ATOM 3115 C CA . ILE A 1 402 ? 6.083 -2.573 -11.462 1.00 89.44 402 ILE A CA 1
ATOM 3116 C C . ILE A 1 402 ? 5.894 -3.471 -10.242 1.00 89.44 402 ILE A C 1
ATOM 3118 O O . ILE A 1 402 ? 6.854 -3.997 -9.678 1.00 89.44 402 ILE A O 1
ATOM 3122 N N . THR A 1 403 ? 4.640 -3.657 -9.854 1.00 87.62 403 THR A N 1
ATOM 3123 C CA . THR A 1 403 ? 4.218 -4.680 -8.897 1.00 87.62 403 THR A CA 1
ATOM 3124 C C . THR A 1 403 ? 4.218 -6.063 -9.546 1.00 87.62 403 THR A C 1
ATOM 3126 O O . THR A 1 403 ? 4.026 -6.212 -10.751 1.00 87.62 403 THR A O 1
ATOM 3129 N N . VAL A 1 404 ? 4.408 -7.101 -8.728 1.00 85.94 404 VAL A N 1
ATOM 3130 C CA . VAL A 1 404 ? 4.291 -8.507 -9.161 1.00 85.94 404 VAL A CA 1
ATOM 3131 C C . VAL A 1 404 ? 2.861 -8.827 -9.604 1.00 85.94 404 VAL A C 1
ATOM 3133 O O . VAL A 1 404 ? 2.646 -9.567 -10.562 1.00 85.94 404 VAL A O 1
ATOM 3136 N N . ARG A 1 405 ? 1.877 -8.253 -8.908 1.00 84.00 405 ARG A N 1
ATOM 3137 C CA . ARG A 1 405 ? 0.452 -8.427 -9.178 1.00 84.00 405 ARG A CA 1
ATOM 3138 C C . ARG A 1 405 ? -0.187 -7.067 -9.363 1.00 84.00 405 ARG A C 1
ATOM 3140 O O . ARG A 1 405 ? -0.066 -6.216 -8.486 1.00 84.00 405 ARG A O 1
ATOM 3147 N N . ALA A 1 406 ? -0.903 -6.921 -10.468 1.00 84.88 406 ALA A N 1
ATOM 3148 C CA . ALA A 1 406 ? -1.744 -5.765 -10.690 1.00 84.88 406 ALA A CA 1
ATOM 3149 C C . ALA A 1 406 ? -2.850 -5.678 -9.630 1.00 84.88 406 ALA A C 1
ATOM 3151 O O . ALA A 1 406 ? -3.298 -6.695 -9.091 1.00 84.88 406 ALA A O 1
ATOM 3152 N N . ASP A 1 407 ? -3.308 -4.464 -9.356 1.00 82.56 407 ASP A N 1
ATOM 3153 C CA . ASP A 1 407 ? -4.459 -4.244 -8.496 1.00 82.56 407 ASP A CA 1
ATOM 3154 C C . ASP A 1 407 ? -5.779 -4.640 -9.191 1.00 82.56 407 ASP A C 1
ATOM 3156 O O . ASP A 1 407 ? -5.826 -5.094 -10.337 1.00 82.56 407 ASP A O 1
ATOM 3160 N N . ASN A 1 408 ? -6.902 -4.432 -8.506 1.00 81.81 408 ASN A N 1
ATOM 3161 C CA . ASN A 1 408 ? -8.233 -4.766 -9.031 1.00 81.81 408 ASN A CA 1
ATOM 3162 C C . ASN A 1 408 ? -8.686 -3.915 -10.237 1.00 81.81 408 ASN A C 1
ATOM 3164 O O . ASN A 1 408 ? -9.702 -4.216 -10.884 1.00 81.81 408 ASN A O 1
ATOM 3168 N N . PHE A 1 409 ? -7.958 -2.840 -10.533 1.00 82.69 409 PHE A N 1
ATOM 3169 C CA . PHE A 1 409 ? -8.123 -2.002 -11.719 1.00 82.69 409 PHE A CA 1
ATOM 3170 C C . PHE A 1 409 ? -7.154 -2.396 -12.834 1.00 82.69 409 PHE A C 1
ATOM 3172 O O . PHE A 1 409 ? -7.226 -1.832 -13.922 1.00 82.69 409 PHE A O 1
ATOM 3179 N N . LYS A 1 410 ? -6.348 -3.441 -12.605 1.00 85.62 410 LYS A N 1
ATOM 3180 C CA . LYS A 1 410 ? -5.267 -3.931 -13.464 1.00 85.62 410 LYS A CA 1
ATOM 3181 C C . LYS A 1 410 ? -4.058 -2.999 -13.522 1.00 85.62 410 LYS A C 1
ATOM 3183 O O . LYS A 1 410 ? -3.181 -3.239 -14.347 1.00 85.62 410 LYS A O 1
ATOM 3188 N N . ASN A 1 411 ? -3.982 -1.997 -12.650 1.00 86.94 411 ASN A N 1
ATOM 3189 C CA . ASN A 1 411 ? -2.838 -1.102 -12.567 1.00 86.94 411 ASN A CA 1
ATOM 3190 C C . ASN A 1 411 ? -1.691 -1.795 -11.843 1.00 86.94 411 ASN A C 1
ATOM 3192 O O . ASN A 1 411 ? -1.900 -2.483 -10.844 1.00 86.94 411 ASN A O 1
ATOM 3196 N N . ASP A 1 412 ? -0.472 -1.613 -12.335 1.00 85.94 412 ASP A N 1
ATOM 3197 C CA . ASP A 1 412 ? 0.701 -2.288 -11.784 1.00 85.94 412 ASP A CA 1
ATOM 3198 C C . ASP A 1 412 ? 1.976 -1.444 -11.791 1.00 85.94 412 ASP A C 1
ATOM 3200 O O . ASP A 1 412 ? 2.978 -1.884 -11.229 1.00 85.94 412 ASP A O 1
ATOM 3204 N N . VAL A 1 413 ? 1.954 -0.231 -12.349 1.00 81.81 413 VAL A N 1
ATOM 3205 C CA . VAL A 1 413 ? 3.115 0.666 -12.375 1.00 81.81 413 VAL A CA 1
ATOM 3206 C C . VAL A 1 413 ? 3.280 1.393 -11.037 1.00 81.81 413 VAL A C 1
ATOM 3208 O O . VAL A 1 413 ? 2.369 2.067 -10.561 1.00 81.81 413 VAL A O 1
ATOM 3211 N N . LEU A 1 414 ? 4.476 1.282 -10.451 1.00 72.50 414 LEU A N 1
ATOM 3212 C CA . LEU A 1 414 ? 4.897 1.961 -9.220 1.00 72.50 414 LEU A CA 1
ATOM 3213 C C . LEU A 1 414 ? 5.597 3.292 -9.493 1.00 72.50 414 LEU A C 1
ATOM 3215 O O . LEU A 1 414 ? 5.310 4.294 -8.849 1.00 72.50 414 LEU A O 1
ATOM 3219 N N . VAL A 1 415 ? 6.536 3.282 -10.436 1.00 73.75 415 VAL A N 1
ATOM 3220 C CA . VAL A 1 415 ? 7.296 4.453 -10.882 1.00 73.75 415 VAL A CA 1
ATOM 3221 C C . VAL A 1 415 ? 7.447 4.336 -12.389 1.00 73.75 415 VAL A C 1
ATOM 3223 O O . VAL A 1 415 ? 7.758 3.255 -12.892 1.00 73.75 415 VAL A O 1
ATOM 3226 N N . GLY A 1 416 ? 7.226 5.435 -13.103 1.00 69.31 416 GLY A N 1
ATOM 3227 C CA . GLY A 1 416 ? 7.372 5.500 -14.551 1.00 69.31 416 GLY A CA 1
ATOM 3228 C C . GLY A 1 416 ? 7.663 6.924 -15.042 1.00 69.31 416 GLY A C 1
ATOM 3229 O O . GLY A 1 416 ? 7.703 7.858 -14.239 1.00 69.31 416 GLY A O 1
ATOM 3230 N N . PRO A 1 417 ? 7.842 7.105 -16.360 1.00 61.59 417 PRO A N 1
ATOM 3231 C CA . PRO A 1 417 ? 8.089 8.404 -16.982 1.00 61.59 417 PRO A CA 1
ATOM 3232 C C . PRO A 1 417 ? 6.985 9.400 -16.636 1.00 61.59 417 PRO A C 1
ATOM 3234 O O . PRO A 1 417 ? 5.806 9.068 -16.760 1.00 61.59 417 PRO A O 1
ATOM 3237 N N . ASN A 1 418 ? 7.356 10.631 -16.275 1.00 59.56 418 ASN A N 1
ATOM 3238 C CA . ASN A 1 418 ? 6.415 11.691 -15.887 1.00 59.56 418 ASN A CA 1
ATOM 3239 C C . ASN A 1 418 ? 5.507 11.319 -14.703 1.00 59.56 418 ASN A C 1
ATOM 3241 O O . ASN A 1 418 ? 4.467 11.957 -14.508 1.00 59.56 418 ASN A O 1
ATOM 3245 N N . PHE A 1 419 ? 5.875 10.306 -13.910 1.00 63.59 419 PHE A N 1
ATOM 3246 C CA . PHE A 1 419 ? 5.148 10.005 -12.691 1.00 63.59 419 PHE A CA 1
ATOM 3247 C C . PHE A 1 419 ? 5.205 11.228 -11.776 1.00 63.59 419 PHE A C 1
ATOM 3249 O O . PHE A 1 419 ? 6.269 11.687 -11.359 1.00 63.59 419 PHE A O 1
ATOM 3256 N N . THR A 1 420 ? 4.032 11.762 -11.469 1.00 61.81 420 THR A N 1
ATOM 3257 C CA . THR A 1 420 ? 3.859 12.848 -10.514 1.00 61.81 420 THR A CA 1
ATOM 3258 C C . THR A 1 420 ? 2.972 12.338 -9.392 1.00 61.81 420 THR A C 1
ATOM 3260 O O . THR A 1 420 ? 1.993 11.627 -9.627 1.00 61.81 420 THR A O 1
ATOM 3263 N N . LEU A 1 421 ? 3.334 12.675 -8.151 1.00 60.25 421 LEU A N 1
ATOM 3264 C CA . LEU A 1 421 ? 2.497 12.377 -6.991 1.00 60.25 421 LEU A CA 1
ATOM 3265 C C . LEU A 1 421 ? 1.108 12.986 -7.235 1.00 60.25 421 LEU A C 1
ATOM 3267 O O . LEU A 1 421 ? 1.001 14.196 -7.421 1.00 60.25 421 LEU A O 1
ATOM 3271 N N . GLY A 1 422 ? 0.059 12.158 -7.257 1.00 57.78 422 GLY A N 1
ATOM 3272 C CA . GLY A 1 422 ? -1.314 12.621 -7.505 1.00 57.78 422 GLY A CA 1
ATOM 3273 C C . GLY A 1 422 ? -1.995 12.072 -8.759 1.00 57.78 422 GLY A C 1
ATOM 3274 O O . GLY A 1 422 ? -3.209 12.235 -8.863 1.00 57.78 422 GLY A O 1
ATOM 3275 N N . VAL A 1 423 ? -1.260 11.442 -9.682 1.00 62.03 423 VAL A N 1
ATOM 3276 C CA . VAL A 1 423 ? -1.825 10.850 -10.909 1.00 62.03 423 VAL A CA 1
ATOM 3277 C C . VAL A 1 423 ? -2.157 9.376 -10.685 1.00 62.03 423 VAL A C 1
ATOM 3279 O O . VAL A 1 423 ? -1.392 8.660 -10.036 1.00 62.03 423 VAL A O 1
ATOM 3282 N N . ASP A 1 424 ? -3.302 8.939 -11.212 1.00 64.56 424 ASP A N 1
ATOM 3283 C CA . ASP A 1 424 ? -3.720 7.539 -11.166 1.00 64.56 424 ASP A CA 1
ATOM 3284 C C . ASP A 1 424 ? -2.676 6.642 -11.839 1.00 64.56 424 ASP A C 1
ATOM 3286 O O . ASP A 1 424 ? -2.066 6.988 -12.854 1.00 64.56 424 ASP A O 1
ATOM 3290 N N . THR A 1 425 ? -2.445 5.479 -11.241 1.00 74.00 425 THR A N 1
ATOM 3291 C CA . THR A 1 425 ? -1.508 4.496 -11.779 1.00 74.00 425 THR A CA 1
ATOM 3292 C C . THR A 1 425 ? -2.054 3.893 -13.064 1.00 74.00 425 THR A C 1
ATOM 3294 O O . THR A 1 425 ? -3.263 3.802 -13.263 1.00 74.00 425 THR A O 1
ATOM 3297 N N . ALA A 1 426 ? -1.145 3.501 -13.952 1.00 81.81 426 ALA A N 1
ATOM 3298 C CA . ALA A 1 426 ? -1.481 2.896 -15.230 1.00 81.81 426 ALA A CA 1
ATOM 3299 C C . ALA A 1 426 ? -1.019 1.440 -15.274 1.00 81.81 426 ALA A C 1
ATOM 3301 O O . ALA A 1 426 ? -0.248 0.967 -14.428 1.00 81.81 426 ALA A O 1
ATOM 3302 N N . ARG A 1 427 ? -1.465 0.745 -16.315 1.00 87.38 427 ARG A N 1
ATOM 3303 C CA . ARG A 1 427 ? -0.941 -0.566 -16.683 1.00 87.38 427 ARG A CA 1
ATOM 3304 C C . ARG A 1 427 ? 0.403 -0.402 -17.379 1.00 87.38 427 ARG A C 1
ATOM 3306 O O . ARG A 1 427 ? 0.553 0.463 -18.246 1.00 87.38 427 ARG A O 1
ATOM 3313 N N . VAL A 1 428 ? 1.367 -1.263 -17.073 1.00 87.38 428 VAL A N 1
ATOM 3314 C CA . VAL A 1 428 ? 2.683 -1.239 -17.725 1.00 87.38 428 VAL A CA 1
ATOM 3315 C C . VAL A 1 428 ? 2.563 -1.402 -19.239 1.00 87.38 428 VAL A C 1
ATOM 3317 O O . VAL A 1 428 ? 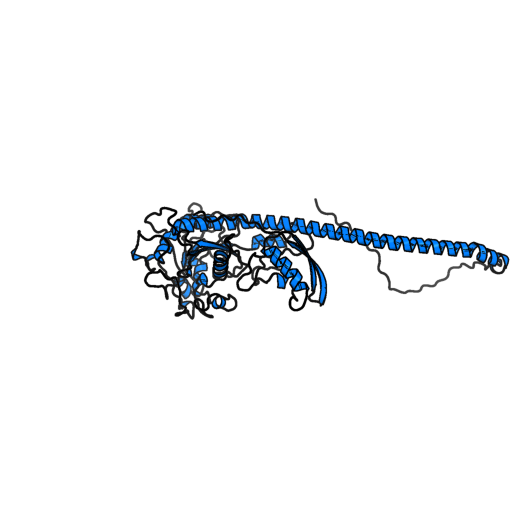3.309 -0.779 -19.995 1.00 87.38 428 VAL A O 1
ATOM 3320 N N . GLU A 1 429 ? 1.577 -2.174 -19.699 1.00 86.62 429 GLU A N 1
ATOM 3321 C CA . GLU A 1 429 ? 1.332 -2.366 -21.125 1.00 86.62 429 GLU A CA 1
ATOM 3322 C C . GLU A 1 429 ? 0.865 -1.082 -21.820 1.00 86.62 429 GLU A C 1
ATOM 3324 O O . GLU A 1 429 ? 1.289 -0.814 -22.939 1.00 86.62 429 GLU A O 1
ATOM 3329 N N . GLU A 1 430 ? 0.049 -0.258 -21.161 1.00 83.62 430 GLU A N 1
ATOM 3330 C CA . GLU A 1 430 ? -0.429 1.020 -21.710 1.00 83.62 430 GLU A CA 1
ATOM 3331 C C . GLU A 1 430 ? 0.690 2.065 -21.750 1.00 83.62 430 GLU A C 1
ATOM 3333 O O . GLU A 1 430 ? 0.771 2.867 -22.681 1.00 83.62 430 GLU A O 1
ATOM 3338 N N . LEU A 1 431 ? 1.596 2.015 -20.771 1.00 82.75 431 LEU A N 1
ATOM 3339 C CA . LEU A 1 431 ? 2.750 2.902 -20.695 1.00 82.75 431 LEU A CA 1
ATOM 3340 C C . LEU A 1 431 ? 3.801 2.581 -21.769 1.00 82.75 431 LEU A C 1
ATOM 3342 O O . LEU A 1 431 ? 4.365 3.482 -22.394 1.00 82.75 431 LEU A O 1
ATOM 3346 N N . VAL A 1 432 ? 4.085 1.294 -21.984 1.00 84.06 432 VAL A N 1
ATOM 3347 C CA . VAL A 1 432 ? 5.136 0.850 -22.911 1.00 84.06 432 VAL A CA 1
ATOM 3348 C C . VAL A 1 432 ? 4.604 0.673 -24.336 1.00 84.06 432 VAL A C 1
ATOM 3350 O O . VAL A 1 432 ? 5.328 0.943 -25.300 1.00 84.06 432 VAL A O 1
ATOM 3353 N N . VAL A 1 433 ? 3.341 0.276 -24.495 1.00 84.94 433 VAL A N 1
ATOM 3354 C CA . VAL A 1 433 ? 2.692 -0.006 -25.785 1.00 84.94 433 VAL A CA 1
ATOM 3355 C C . VAL A 1 433 ? 1.324 0.702 -25.854 1.00 84.94 433 VAL A C 1
ATOM 3357 O O . VAL A 1 433 ? 0.279 0.053 -25.813 1.00 84.94 433 VAL A O 1
ATOM 3360 N N . PRO A 1 434 ? 1.287 2.038 -26.023 1.00 73.00 434 PRO A N 1
ATOM 3361 C CA . PRO A 1 434 ? 0.045 2.824 -25.956 1.00 73.00 434 PRO A CA 1
ATOM 3362 C C . PRO A 1 434 ? -1.011 2.467 -27.025 1.00 73.00 434 PRO A C 1
ATOM 3364 O O . PRO A 1 434 ? -2.182 2.796 -26.867 1.00 73.00 434 PRO A O 1
ATOM 3367 N N . ASN A 1 435 ? -0.635 1.751 -28.094 1.00 69.62 435 ASN A N 1
ATOM 3368 C CA . ASN A 1 435 ? -1.521 1.303 -29.180 1.00 69.62 435 ASN A CA 1
ATOM 3369 C C . ASN A 1 435 ? -1.694 -0.236 -29.205 1.00 69.62 435 ASN A C 1
ATOM 3371 O O . ASN A 1 435 ? -1.598 -0.869 -30.257 1.00 69.62 435 ASN A O 1
ATOM 3375 N N . HIS A 1 436 ? -1.921 -0.850 -28.037 1.00 61.88 436 HIS A N 1
ATOM 3376 C CA . HIS A 1 436 ? -1.912 -2.313 -27.821 1.00 61.88 436 HIS A CA 1
ATOM 3377 C C . HIS A 1 436 ? -2.959 -3.103 -28.644 1.00 61.88 436 HIS A C 1
ATOM 3379 O O . HIS A 1 436 ? -2.742 -4.255 -29.001 1.00 61.88 436 HIS A O 1
ATOM 3385 N N . TRP A 1 437 ? -4.070 -2.474 -29.037 1.00 55.25 437 TRP A N 1
ATOM 3386 C CA . TRP A 1 437 ? -5.299 -3.148 -29.488 1.00 55.25 437 TRP A CA 1
ATOM 3387 C C . TRP A 1 437 ? -5.262 -3.877 -30.847 1.00 55.25 437 TRP A C 1
ATOM 3389 O O . TRP A 1 437 ? -6.260 -4.502 -31.194 1.00 55.25 437 TRP A O 1
ATOM 3399 N N . ASN A 1 438 ? -4.172 -3.829 -31.627 1.00 53.22 438 ASN A N 1
ATOM 3400 C CA . ASN A 1 438 ? -4.171 -4.432 -32.974 1.00 53.22 438 ASN A CA 1
ATOM 3401 C C . ASN A 1 438 ? -2.802 -4.874 -33.531 1.00 53.22 438 ASN A C 1
ATOM 3403 O O . ASN A 1 438 ? -2.633 -4.968 -34.747 1.00 53.22 438 ASN A O 1
ATOM 3407 N N . SER A 1 439 ? -1.802 -5.138 -32.685 1.00 59.28 439 SER A N 1
ATOM 3408 C CA . SER A 1 439 ? -0.448 -5.457 -33.169 1.00 59.28 439 SER A CA 1
ATOM 3409 C C . SER A 1 439 ? 0.179 -6.666 -32.473 1.00 59.28 439 SER A C 1
ATOM 3411 O O . SER A 1 439 ? -0.001 -6.873 -31.277 1.00 59.28 439 SER A O 1
ATOM 3413 N N . SER A 1 440 ? 0.984 -7.436 -33.217 1.00 65.00 440 SER A N 1
ATOM 3414 C CA . SER A 1 440 ? 1.869 -8.489 -32.680 1.00 65.00 440 SER A CA 1
ATOM 3415 C C . SER A 1 440 ? 2.857 -7.964 -31.625 1.00 65.00 440 SER A C 1
ATOM 3417 O O . SER A 1 440 ? 3.416 -8.725 -30.843 1.00 65.00 440 SER A O 1
ATOM 3419 N N . SER A 1 441 ? 3.048 -6.645 -31.577 1.00 65.69 441 SER A N 1
ATOM 3420 C CA . SER A 1 441 ? 3.801 -5.933 -30.547 1.00 65.69 441 SER A CA 1
ATOM 3421 C C . SER A 1 441 ? 3.226 -6.096 -29.139 1.00 65.69 441 SER A C 1
ATOM 3423 O O . SER A 1 441 ? 3.996 -6.126 -28.182 1.00 65.69 441 SER A O 1
ATOM 3425 N N . GLY A 1 442 ? 1.897 -6.207 -29.003 1.00 71.25 442 GLY A N 1
ATOM 3426 C CA . GLY A 1 442 ? 1.248 -6.414 -27.706 1.00 71.25 442 GLY A CA 1
ATOM 3427 C C . GLY A 1 442 ? 1.628 -7.765 -27.106 1.00 71.25 442 GLY A C 1
ATOM 3428 O O . GLY A 1 442 ? 2.109 -7.827 -25.980 1.00 71.25 442 GLY A O 1
ATOM 3429 N N . THR A 1 443 ? 1.547 -8.832 -27.908 1.00 79.19 443 THR A N 1
ATOM 3430 C CA . THR A 1 443 ? 1.885 -10.194 -27.466 1.00 79.19 443 THR A CA 1
ATOM 3431 C C . THR A 1 443 ? 3.355 -10.347 -27.073 1.00 79.19 443 THR A C 1
ATOM 3433 O O . THR A 1 443 ? 3.653 -11.020 -26.091 1.00 79.19 443 THR A O 1
ATOM 3436 N N . ASP A 1 444 ? 4.277 -9.691 -27.789 1.00 84.44 444 ASP A N 1
ATOM 3437 C CA . ASP A 1 444 ? 5.704 -9.719 -27.440 1.00 84.44 444 ASP A CA 1
ATOM 3438 C C . ASP A 1 444 ? 5.982 -9.054 -26.084 1.00 84.44 444 ASP A C 1
ATOM 3440 O O . ASP A 1 444 ? 6.804 -9.547 -25.306 1.00 84.44 444 ASP A O 1
ATOM 3444 N N . PHE A 1 445 ? 5.318 -7.929 -25.793 1.00 89.06 445 PHE A N 1
ATOM 3445 C CA . PHE A 1 445 ? 5.494 -7.239 -24.519 1.00 89.06 445 PHE A CA 1
ATOM 3446 C C . PHE A 1 445 ? 4.782 -7.957 -23.368 1.00 89.06 445 PHE A C 1
ATOM 3448 O O . PHE A 1 445 ? 5.327 -8.001 -22.269 1.00 89.06 445 PHE A O 1
ATOM 3455 N N . ASP A 1 446 ? 3.635 -8.591 -23.611 1.00 89.19 446 ASP A N 1
ATOM 3456 C CA . ASP A 1 446 ? 2.919 -9.371 -22.595 1.00 89.19 446 ASP A CA 1
ATOM 3457 C C . ASP A 1 446 ? 3.779 -10.536 -22.063 1.00 89.19 446 ASP A C 1
ATOM 3459 O O . ASP A 1 446 ? 3.789 -10.812 -20.859 1.00 89.19 446 ASP A O 1
ATOM 3463 N N . GLU A 1 447 ? 4.576 -11.182 -22.924 1.00 91.06 447 GLU A N 1
ATOM 3464 C CA . GLU A 1 447 ? 5.561 -12.194 -22.509 1.00 91.06 447 GLU A CA 1
ATOM 3465 C C . GLU A 1 447 ? 6.671 -11.598 -21.625 1.00 91.06 447 GLU A C 1
ATOM 3467 O O . GLU A 1 447 ? 7.095 -12.226 -20.651 1.00 91.06 447 GLU A O 1
ATOM 3472 N N . ILE A 1 448 ? 7.132 -10.381 -21.938 1.00 92.69 448 ILE A N 1
ATOM 3473 C CA . ILE A 1 448 ? 8.129 -9.659 -21.133 1.00 92.69 448 ILE A CA 1
ATOM 3474 C C . ILE A 1 448 ? 7.530 -9.285 -19.774 1.00 92.69 448 ILE A C 1
ATOM 3476 O O . ILE A 1 448 ? 8.131 -9.594 -18.748 1.00 92.69 448 ILE A O 1
ATOM 3480 N N . ALA A 1 449 ? 6.338 -8.685 -19.751 1.00 91.00 449 ALA A N 1
ATOM 3481 C CA . ALA A 1 449 ? 5.639 -8.302 -18.528 1.00 91.00 449 ALA A CA 1
ATOM 3482 C C . ALA A 1 449 ? 5.354 -9.523 -17.640 1.00 91.00 449 ALA A C 1
ATOM 3484 O O . ALA A 1 449 ? 5.563 -9.472 -16.431 1.00 91.00 449 ALA A O 1
ATOM 3485 N N . THR A 1 450 ? 4.970 -10.656 -18.234 1.00 91.75 450 THR A N 1
ATOM 3486 C CA . THR A 1 450 ? 4.815 -11.928 -17.509 1.00 91.75 450 THR A CA 1
ATOM 3487 C C . THR A 1 450 ? 6.143 -12.380 -16.903 1.00 91.75 450 THR A C 1
ATOM 3489 O O . THR A 1 450 ? 6.200 -12.696 -15.719 1.00 91.75 450 THR A O 1
ATOM 3492 N N . ALA A 1 451 ? 7.244 -12.338 -17.660 1.00 92.81 451 ALA A N 1
ATOM 3493 C CA . ALA A 1 451 ? 8.558 -12.691 -17.128 1.00 92.81 451 ALA A CA 1
ATOM 3494 C C . ALA A 1 451 ? 9.018 -11.754 -15.995 1.00 92.81 451 ALA A C 1
ATOM 3496 O O . ALA A 1 451 ? 9.636 -12.220 -15.037 1.00 92.81 451 ALA A O 1
ATOM 3497 N N . MET A 1 452 ? 8.710 -10.456 -16.083 1.00 92.38 452 MET A N 1
ATOM 3498 C CA . MET A 1 452 ? 8.970 -9.486 -15.015 1.00 92.38 452 MET A CA 1
ATOM 3499 C C . MET A 1 452 ? 8.179 -9.827 -13.747 1.00 92.38 452 MET A C 1
ATOM 3501 O O . MET A 1 452 ? 8.759 -9.863 -12.662 1.00 92.38 452 MET A O 1
ATOM 3505 N N . ARG A 1 453 ? 6.879 -10.124 -13.883 1.00 88.62 453 ARG A N 1
ATOM 3506 C CA . ARG A 1 453 ? 5.993 -10.510 -12.770 1.00 88.62 453 ARG A CA 1
ATOM 3507 C C . ARG A 1 453 ? 6.411 -11.839 -12.134 1.00 88.62 453 ARG A C 1
ATOM 3509 O O . ARG A 1 453 ? 6.392 -11.957 -10.918 1.00 88.62 453 ARG A O 1
ATOM 3516 N N . ASP A 1 454 ? 6.922 -12.784 -12.920 1.00 89.31 454 ASP A N 1
ATOM 3517 C CA . ASP A 1 454 ? 7.517 -14.035 -12.422 1.00 89.31 454 ASP A CA 1
ATOM 3518 C C . ASP A 1 454 ? 8.844 -13.829 -11.655 1.00 89.31 454 ASP A C 1
ATOM 3520 O O . ASP A 1 454 ? 9.476 -14.799 -11.230 1.00 89.31 454 ASP A O 1
ATOM 3524 N N . GLY A 1 455 ? 9.333 -12.590 -11.533 1.00 89.81 455 GLY A N 1
ATOM 3525 C CA . GLY A 1 455 ? 10.605 -12.281 -10.884 1.00 89.81 455 GLY A CA 1
ATOM 3526 C C . GLY A 1 455 ? 11.825 -12.754 -11.678 1.00 89.81 455 GLY A C 1
ATOM 3527 O O . GLY A 1 455 ? 12.897 -12.967 -11.107 1.00 89.81 455 GLY A O 1
ATOM 3528 N N . LYS A 1 456 ? 11.697 -12.948 -12.997 1.00 93.75 456 LYS A N 1
ATOM 3529 C CA . LYS A 1 456 ? 12.831 -13.328 -13.846 1.00 93.75 456 LYS A CA 1
ATOM 3530 C C . 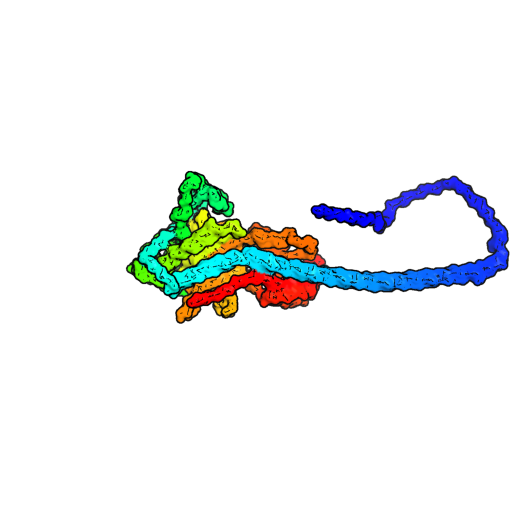LYS A 1 456 ? 13.724 -12.118 -14.107 1.00 93.75 456 LYS A C 1
ATOM 3532 O O . LYS A 1 456 ? 13.294 -10.969 -14.078 1.00 93.75 456 LYS A O 1
ATOM 3537 N N . LYS A 1 457 ? 14.984 -12.399 -14.423 1.00 95.38 457 LYS A N 1
ATOM 3538 C CA . LYS A 1 457 ? 15.949 -11.422 -14.930 1.00 95.38 457 LYS A CA 1
ATOM 3539 C C . LYS A 1 457 ? 16.200 -11.679 -16.410 1.00 95.38 457 LYS A C 1
ATOM 3541 O O . LYS A 1 457 ? 16.363 -12.834 -16.806 1.00 95.38 457 LYS A O 1
ATOM 3546 N N . GLY A 1 458 ? 16.268 -10.629 -17.219 1.00 94.62 458 GLY A N 1
ATOM 3547 C CA . GLY A 1 458 ? 16.546 -10.765 -18.643 1.00 94.62 458 GLY A CA 1
ATOM 3548 C C . GLY A 1 458 ? 16.499 -9.450 -19.406 1.00 94.62 458 GLY A C 1
ATOM 3549 O O . GLY A 1 458 ? 16.356 -8.372 -18.837 1.00 94.62 458 GLY A O 1
ATOM 3550 N N . GLY A 1 459 ? 16.621 -9.554 -20.724 1.00 93.31 459 GLY A N 1
ATOM 3551 C CA . GLY A 1 459 ? 16.405 -8.435 -21.622 1.00 93.31 459 GLY A CA 1
ATOM 3552 C C . GLY A 1 459 ? 15.960 -8.923 -22.991 1.00 93.31 459 GLY A C 1
ATOM 3553 O O . GLY A 1 459 ? 16.424 -9.960 -23.468 1.00 93.31 459 GLY A O 1
ATOM 3554 N N . ARG A 1 460 ? 15.029 -8.203 -23.615 1.00 92.94 460 ARG A N 1
ATOM 3555 C CA . ARG A 1 460 ? 14.444 -8.583 -24.905 1.00 92.94 460 ARG A CA 1
ATOM 3556 C C . ARG A 1 460 ? 14.200 -7.350 -25.758 1.00 92.94 460 ARG A C 1
ATOM 3558 O O . ARG A 1 460 ? 13.821 -6.290 -25.262 1.00 92.94 460 ARG A O 1
ATOM 3565 N N . ARG A 1 461 ? 14.432 -7.504 -27.063 1.00 89.88 461 ARG A N 1
ATOM 3566 C CA . ARG A 1 461 ? 13.998 -6.528 -28.062 1.00 89.88 461 ARG A CA 1
ATOM 3567 C C . ARG A 1 461 ? 12.595 -6.870 -28.520 1.00 89.88 461 ARG A C 1
ATOM 3569 O O . ARG A 1 461 ? 12.304 -8.038 -28.761 1.00 89.88 461 ARG A O 1
ATOM 3576 N N . PHE A 1 462 ? 11.772 -5.854 -28.692 1.00 89.50 462 PHE A N 1
ATOM 3577 C CA . PHE A 1 462 ? 10.460 -5.987 -29.304 1.00 89.50 462 PHE A CA 1
ATOM 3578 C C . PHE A 1 462 ? 10.176 -4.748 -30.148 1.00 89.50 462 PHE A C 1
ATOM 3580 O O . PHE A 1 462 ? 10.849 -3.719 -30.037 1.00 89.50 462 PHE A O 1
ATOM 3587 N N . LYS A 1 463 ? 9.206 -4.873 -31.045 1.00 87.25 463 LYS A N 1
ATOM 3588 C CA . LYS A 1 463 ? 8.763 -3.774 -31.900 1.00 87.25 463 LYS A CA 1
ATOM 3589 C C . LYS A 1 463 ? 7.493 -3.186 -31.322 1.00 87.25 463 LYS A C 1
ATOM 3591 O O . LYS A 1 463 ? 6.661 -3.952 -30.847 1.00 87.25 463 LYS A O 1
ATOM 3596 N N . ARG A 1 464 ? 7.292 -1.877 -31.435 1.00 85.50 464 ARG A N 1
ATOM 3597 C CA . ARG A 1 464 ? 5.997 -1.228 -31.184 1.00 85.50 464 ARG A CA 1
ATOM 3598 C C . ARG A 1 464 ? 5.676 -0.215 -32.273 1.00 85.50 464 ARG A C 1
ATOM 3600 O O . ARG A 1 464 ? 6.575 0.275 -32.945 1.00 85.50 464 ARG A O 1
ATOM 3607 N N . MET A 1 465 ? 4.404 0.138 -32.401 1.00 82.94 465 MET A N 1
ATOM 3608 C CA . MET A 1 465 ? 3.988 1.295 -33.191 1.00 82.94 465 MET A CA 1
ATOM 3609 C C . MET A 1 465 ? 3.954 2.526 -32.287 1.00 82.94 465 MET A C 1
ATOM 3611 O O . MET A 1 465 ? 3.301 2.511 -31.241 1.00 82.94 465 MET A O 1
ATOM 3615 N N . SER A 1 466 ? 4.653 3.585 -32.681 1.00 79.75 466 SER A N 1
ATOM 3616 C CA . SER A 1 466 ? 4.621 4.876 -31.997 1.00 79.75 466 SER A CA 1
ATOM 3617 C C . SER A 1 466 ? 3.227 5.514 -32.080 1.00 79.75 466 SER A C 1
ATOM 3619 O O . SER A 1 466 ? 2.367 5.098 -32.864 1.00 79.75 466 SER A O 1
ATOM 3621 N N . MET A 1 467 ? 3.007 6.586 -31.312 1.00 77.75 467 MET A N 1
ATOM 3622 C CA . MET A 1 467 ? 1.778 7.386 -31.420 1.00 77.75 467 MET A CA 1
ATOM 3623 C C . MET A 1 467 ? 1.610 8.046 -32.800 1.00 77.75 467 MET A C 1
ATOM 3625 O O . MET A 1 467 ? 0.485 8.312 -33.208 1.00 77.75 467 MET A O 1
ATOM 3629 N N . SER A 1 468 ? 2.703 8.279 -33.537 1.00 83.25 468 SER A N 1
ATOM 3630 C CA . SER A 1 468 ? 2.667 8.808 -34.907 1.00 83.25 468 SER A CA 1
ATOM 3631 C C . SER A 1 468 ? 2.496 7.722 -35.977 1.00 83.25 468 SER A C 1
ATOM 3633 O O . SER A 1 468 ? 2.447 8.042 -37.164 1.00 83.25 468 SER A O 1
ATOM 3635 N N . GLY A 1 469 ? 2.396 6.448 -35.581 1.00 80.81 469 GLY A N 1
ATOM 3636 C CA . GLY A 1 469 ? 2.244 5.318 -36.497 1.00 80.81 469 GLY A CA 1
ATOM 3637 C C . GLY A 1 469 ? 3.551 4.845 -37.142 1.00 80.81 469 GLY A C 1
ATOM 3638 O O . GLY A 1 469 ? 3.500 4.122 -38.133 1.00 80.81 469 GLY A O 1
ATOM 3639 N N . SER A 1 470 ? 4.716 5.226 -36.610 1.00 84.44 470 SER A N 1
ATOM 3640 C CA . SER A 1 470 ? 6.016 4.692 -37.042 1.00 84.44 470 SER A CA 1
ATOM 3641 C C . SER A 1 470 ? 6.397 3.439 -36.250 1.00 84.44 470 SER A C 1
ATOM 3643 O O . SER A 1 470 ? 6.150 3.372 -35.048 1.00 84.44 470 SER A O 1
ATOM 3645 N N . GLU A 1 471 ? 7.040 2.464 -36.893 1.00 84.56 471 GLU A N 1
ATOM 3646 C CA . GLU A 1 471 ? 7.609 1.308 -36.188 1.00 84.56 471 GLU A CA 1
ATOM 3647 C C . GLU A 1 471 ? 8.841 1.742 -35.377 1.00 84.56 471 GLU A C 1
ATOM 3649 O O . GLU A 1 471 ? 9.771 2.350 -35.906 1.00 84.56 471 GLU A O 1
ATOM 3654 N N . GLU A 1 472 ? 8.844 1.421 -34.087 1.00 85.12 472 GLU A N 1
ATOM 3655 C CA . GLU A 1 472 ? 9.950 1.639 -33.161 1.00 85.12 472 GLU A CA 1
ATOM 3656 C C . GLU A 1 472 ? 10.478 0.294 -32.665 1.00 85.12 472 GLU A C 1
ATOM 3658 O O . GLU A 1 472 ? 9.717 -0.600 -32.288 1.00 85.12 472 GLU A O 1
ATOM 3663 N N . HIS A 1 473 ? 11.801 0.165 -32.617 1.00 86.56 473 HIS A N 1
ATOM 3664 C CA . HIS A 1 473 ? 12.469 -0.968 -31.995 1.00 86.56 473 HIS A CA 1
ATOM 3665 C C . HIS A 1 473 ? 12.895 -0.582 -30.586 1.00 86.56 473 HIS A C 1
ATOM 3667 O O . HIS A 1 473 ? 13.709 0.323 -30.409 1.00 86.56 473 HIS A O 1
ATOM 3673 N N . LEU A 1 474 ? 12.372 -1.290 -29.593 1.00 87.56 474 LEU A N 1
ATOM 3674 C CA . LEU A 1 474 ? 12.716 -1.078 -28.197 1.00 87.56 474 LEU A CA 1
ATOM 3675 C C . LEU A 1 474 ? 13.510 -2.255 -27.652 1.00 87.56 474 LEU A C 1
ATOM 3677 O O . LEU A 1 474 ? 13.334 -3.401 -28.067 1.00 87.56 474 LEU A O 1
ATOM 3681 N N . TYR A 1 475 ? 14.365 -1.962 -26.680 1.00 89.81 475 TYR A N 1
ATOM 3682 C CA . TYR A 1 475 ? 15.006 -2.952 -25.831 1.00 89.81 475 TYR A CA 1
ATOM 3683 C C . TYR A 1 475 ? 14.562 -2.714 -24.393 1.00 89.81 475 TYR A C 1
ATOM 3685 O O . TYR A 1 475 ? 14.684 -1.602 -23.885 1.00 89.81 475 TYR A O 1
ATOM 3693 N N . VAL A 1 476 ? 14.054 -3.757 -23.744 1.00 91.75 476 VAL A N 1
ATOM 3694 C CA . VAL A 1 476 ? 13.721 -3.732 -22.319 1.00 91.75 476 VAL A CA 1
ATOM 3695 C C . VAL A 1 476 ? 14.668 -4.669 -21.597 1.00 91.75 476 VAL A C 1
ATOM 3697 O O . VAL A 1 476 ? 14.851 -5.811 -22.010 1.00 91.75 476 VAL A O 1
ATOM 3700 N N . SER A 1 477 ? 15.259 -4.164 -20.519 1.00 93.44 477 SER A N 1
ATOM 3701 C CA . SER A 1 477 ? 16.080 -4.908 -19.570 1.00 93.44 477 SER A CA 1
ATOM 3702 C C . SER A 1 477 ? 15.371 -4.899 -18.223 1.00 93.44 477 SER A C 1
ATOM 3704 O O . SER A 1 477 ? 14.974 -3.836 -17.745 1.00 93.44 477 SER A O 1
ATOM 3706 N N . TYR A 1 478 ? 15.203 -6.070 -17.617 1.00 94.75 478 TYR A N 1
ATOM 3707 C CA . TYR A 1 478 ? 14.439 -6.248 -16.388 1.00 94.75 478 TYR A CA 1
ATOM 3708 C C . TYR A 1 478 ? 15.160 -7.168 -15.398 1.00 94.75 478 TYR A C 1
ATOM 3710 O O . TYR A 1 478 ? 15.816 -8.143 -15.771 1.00 94.75 478 TYR A O 1
ATOM 3718 N N . ALA A 1 479 ? 15.029 -6.843 -14.114 1.00 94.56 479 ALA A N 1
ATOM 3719 C CA . ALA A 1 479 ? 15.559 -7.613 -12.999 1.00 94.56 479 ALA A CA 1
ATOM 3720 C C . ALA A 1 479 ? 14.580 -7.530 -11.816 1.00 94.56 479 ALA A C 1
ATOM 3722 O O . ALA A 1 479 ? 13.911 -6.505 -11.658 1.00 94.56 479 ALA A O 1
ATOM 3723 N N . PRO A 1 480 ? 14.484 -8.582 -10.987 1.00 93.75 480 PRO A N 1
ATOM 3724 C CA . PRO A 1 480 ? 13.584 -8.591 -9.844 1.00 93.75 480 PRO A CA 1
ATOM 3725 C C . PRO A 1 480 ? 14.097 -7.696 -8.714 1.00 93.75 480 PRO A C 1
ATOM 3727 O O . PRO A 1 480 ? 15.288 -7.688 -8.395 1.00 93.75 480 PRO A O 1
ATOM 3730 N N . VAL A 1 481 ? 13.168 -7.011 -8.049 1.00 88.94 481 VAL A N 1
ATOM 3731 C CA . VAL A 1 481 ? 13.404 -6.404 -6.736 1.00 88.94 481 VAL A CA 1
ATOM 3732 C C . VAL A 1 481 ? 13.224 -7.495 -5.689 1.00 88.94 481 VAL A C 1
ATOM 3734 O O . VAL A 1 481 ? 12.141 -8.061 -5.551 1.00 88.94 481 VAL A O 1
ATOM 3737 N N . ASN A 1 482 ? 14.293 -7.808 -4.962 1.00 87.31 482 ASN A N 1
ATOM 3738 C CA . ASN A 1 482 ? 14.284 -8.880 -3.978 1.00 87.31 482 ASN A CA 1
ATOM 3739 C C . ASN A 1 482 ? 14.095 -8.298 -2.588 1.00 87.31 482 ASN A C 1
ATOM 3741 O O . ASN A 1 482 ? 14.926 -7.540 -2.093 1.00 87.31 482 ASN A O 1
ATOM 3745 N N . VAL A 1 483 ? 13.024 -8.715 -1.929 1.00 80.06 483 VAL A N 1
ATOM 3746 C CA . VAL A 1 483 ? 12.727 -8.309 -0.561 1.00 80.06 483 VAL A CA 1
ATOM 3747 C C . VAL A 1 483 ? 12.825 -9.533 0.331 1.00 80.06 483 VAL A C 1
ATOM 3749 O O . VAL A 1 483 ? 12.344 -10.614 -0.013 1.00 80.06 483 VAL A O 1
ATOM 3752 N N . MET A 1 484 ? 13.495 -9.393 1.474 1.00 76.56 484 MET A N 1
ATOM 3753 C CA . MET A 1 484 ? 13.532 -10.485 2.440 1.00 76.56 484 MET A CA 1
ATOM 3754 C C . MET A 1 484 ? 12.118 -10.701 2.961 1.00 76.56 484 MET A C 1
ATOM 3756 O O . MET A 1 484 ? 11.520 -9.771 3.492 1.00 76.56 484 MET A O 1
ATOM 3760 N N . SER A 1 485 ? 11.597 -11.915 2.796 1.00 69.50 485 SER A N 1
ATOM 3761 C CA . SER A 1 485 ? 10.318 -12.342 3.353 1.00 69.50 485 SER A CA 1
ATOM 3762 C C . SER A 1 485 ? 10.550 -13.422 4.395 1.00 69.50 485 SER A C 1
ATOM 3764 O O . SER A 1 485 ? 11.171 -14.446 4.104 1.00 69.50 485 SER A O 1
ATOM 3766 N N . TYR A 1 486 ? 10.067 -13.201 5.616 1.00 68.44 486 TYR A N 1
ATOM 3767 C CA . TYR A 1 486 ? 10.016 -14.251 6.626 1.00 68.44 486 TYR A CA 1
ATOM 3768 C C . TYR A 1 486 ? 8.653 -14.918 6.558 1.00 68.44 486 TYR A C 1
ATOM 3770 O O . TYR A 1 486 ? 7.621 -14.254 6.667 1.00 68.44 486 TYR A O 1
ATOM 3778 N N . ARG A 1 487 ? 8.646 -16.246 6.423 1.00 64.00 487 ARG A N 1
ATOM 3779 C CA . ARG A 1 487 ? 7.422 -17.005 6.669 1.00 64.00 487 ARG A CA 1
ATOM 3780 C C . ARG A 1 487 ? 6.985 -16.753 8.114 1.00 64.00 487 ARG A C 1
ATOM 3782 O O . ARG A 1 487 ? 7.856 -16.746 8.992 1.00 64.00 487 ARG A O 1
ATOM 3789 N N . PRO A 1 488 ? 5.683 -16.562 8.375 1.00 54.44 488 PRO A N 1
ATOM 3790 C CA . PRO A 1 488 ? 5.171 -16.573 9.734 1.00 54.44 488 PRO A CA 1
ATOM 3791 C C . PRO A 1 488 ? 5.663 -17.853 10.418 1.00 54.44 488 PRO A C 1
ATOM 3793 O O . PRO A 1 488 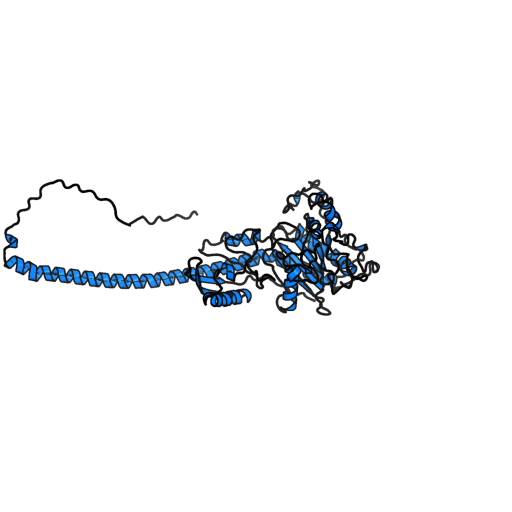? 5.392 -18.959 9.956 1.00 54.44 488 PRO A O 1
ATOM 3796 N N . THR A 1 489 ? 6.492 -17.713 11.450 1.00 52.44 489 THR A N 1
ATOM 3797 C CA . THR A 1 489 ? 6.867 -18.854 12.284 1.00 52.44 489 THR A CA 1
ATOM 3798 C C . THR A 1 489 ? 5.718 -19.072 13.250 1.00 52.44 489 THR A C 1
ATOM 3800 O O . THR A 1 489 ? 5.481 -18.192 14.085 1.00 52.44 489 THR A O 1
ATOM 3803 N N . ASN A 1 490 ? 5.025 -20.195 13.087 1.00 48.34 490 ASN A N 1
ATOM 3804 C CA . ASN A 1 490 ? 4.019 -20.685 14.024 1.00 48.34 490 ASN A CA 1
ATOM 3805 C C . ASN A 1 490 ? 4.571 -20.757 15.448 1.00 48.34 490 ASN A C 1
ATOM 3807 O O . ASN A 1 490 ? 5.736 -21.204 15.596 1.00 48.34 490 ASN A O 1
#

Foldseek 3Di:
DDDDDDDDDDDDDDDDDDDDDDDDDDDPDDPPPQVPDPVSVVCCVVPVVVVVVVVVVVVVVVVVVVVVVVVVVVVVVVVVVVVVLLVVQQVQQVVLLQLVLVQCQLVVVLLQVLLLLLLCLQQVVDDDDLDFQDEFECLQQLLPQPDDQRRVCLVPAQAAVVLVLPPDPGDHDPDDPPDDSLVVFFKYKWFFPPQQDLQQQALDGFAPQQALALNSTHIDGDLCPFHPNVCRSVQHHQRHPSNSNRSCRVSCVSQSCSQRPPPSFQGKWKWKAFNRGLMIITGSRSDPLVNCQSVQAADVVQCLCVQCVRHHPHSGGGDGNSSHQQFSVLVVQCVVDPPFSKFKAAWDQDSRDRWTWIKIKGFNANPVPRDGGIIIMMTGHLVSVCVVQVGPDPRPDWDWDFTLAATPVRFTTRDTPPDDTRDDGDHPLCRVAVPLPDDPQVVVVVVVSNCQSVQHWDKDWGWYQDPVRDIDIDIDGHGHNDHDDDDNDD

Sequence (490 aa):
MSPKLIHFGPNIFDDGDTRSVMSKHVLERNEGPLLKLRLFRWIVGLVVVPLVVVTVVISAVVTVQLSQHFTSLNVVVQDAYIQLETQAAGVATDLNAIGVSQLMQTTLRHLQLMTRFAGWLLFDGLNRTDTFTSMNSFADECKTAGGTNKCNLILNAPCDCAWGDFIFDNTCTNYDEKNDTRYLQELFFEGKSKNAWPNGDRNLTLSSDGATSPEKTAFWDNPLMVPGHEQGSSARGYRTTYDRLRVISASSVIQMPIYNYDYDVDKVVTYIGFEADGMLVGYRGCNAGHGNYPFFKSSEENGAAKLRPDLCPLGTYGYDARCRSWYHTGKETAVADDVAPMYVTPPYRFASSELVGQSATLPLVDPRNGELVGMALLDFLSAALLVLDKGYLALPGLPILITVRADNFKNDVLVGPNFTLGVDTARVEELVVPNHWNSSSGTDFDEIATAMRDGKKGGRRFKRMSMSGSEEHLYVSYAPVNVMSYRPTN

pLDDT: mean 78.62, std 15.85, range [24.86, 96.19]

Organism: NCBI:txid49249

Secondary structure (DSSP, 8-state):
-PPPP--PPP----------------------GGGG-HHHHHHIIIIIHHHHHHHHHHHHHHHHHHHHHHHHHHHHHHHHHHHHHHHHHHHHHHHHHHHHHHHHHHHHHHHHHHHHHHHHHHTT-S---SPPPPEE--HHHHTTTTSGGG-HHHHH---BGGGT--SS----B---TT---GGG--EEEE-B-TT--TTS--SS---TT-BSSGGG--B---GGGSTTGGGGGG--TTSSHHHHHHHHGGGHHHHHHHHHH--SSSPPEEEEEETTT--EEEE-TT--GGGGGGG-B--STT-HHHH-TTTS-TT-BS--GGGSHHHHHHHHHHHH-SS---EEPPPEE-TTSS-EEEEEEEEEE-TTT--EEEEEEEEE-GGGGGGGTT-SS--SS---EE-SS--TTS--EEE-TT--TTSPP--HHHHH-TTGGG-HHHHHHHHHHHHHHTT--EEEEEEEE-TTS-EEEEEEEE-PPP--------

Radius of gyration: 35.36 Å; chains: 1; bounding box: 80×66×118 Å